Protein AF-0000000084527769 (afdb_homodimer)

pLDDT: mean 96.09, std 7.52, range [27.64, 98.94]

Organism: NCBI:txid1123501

Nearest PDB structures (foldseek):
  8gyg-assembly1_A  TM=8.944E-01  e=3.524E-28  Paraglaciecola sp. T6c
  8gyg-assembly1_B  TM=8.963E-01  e=2.748E-28  Paraglaciecola sp. T6c
  1y44-assembly1_A  TM=8.197E-01  e=8.914E-22  Bacillus subtilis
  2fk6-assembly1_A-2  TM=7.792E-01  e=1.294E-20  Bacillus subtilis
  7t28-assembly1_A-2  TM=7.237E-01  e=1.646E-11  Bacillus phage BSP38

Sequence (574 aa):
MSCVTLLGTKGGPAIRPGTRMPTSSLVRMAGLTVLVDAGLGATRGVCDAGVPLTGLDAIVVTHLHSDHCLELGPLLHTAWTAGLTRPVPIWGPAGLADYWQGFLASMAYDIPLRERDEGRPPFAPMADLRVLGEDGFTLGPLTLRAMRNVHPPVEDSLALRFDGPDGSVVFSGDTAPMAGMEDFARGADLLVHEAMLTAGIDALCARVGNGDDRLKRHLLRSHTPAEEAGRIAAAAGVQALALHHLVPCDDPDFTEADWRREATRHFAGPVHVGTDGMTLDLAEGGSMSCVTLLGTKGGPAIRPGTRMPTSSLVRMAGLTVLVDAGLGATRGVCDAGVPLTGLDAIVVTHLHSDHCLELGPLLHTAWTAGLTRPVPIWGPAGLADYWQGFLASMAYDIPLRERDEGRPPFAPMADLRVLGEDGFTLGPLTLRAMRNVHPPVEDSLALRFDGPDGSVVFSGDTAPMAGMEDFARGADLLVHEAMLTAGIDALCARVGNGDDRLKRHLLRSHTPAEEAGRIAAAAGVQALALHHLVPCDDPDFTEADWRREATRHFAGPVHVGTDGMTLDLAEGGS

Secondary structure (DSSP, 8-state):
--EEEEEE-BSSS---TTPPPBPEEEEEETTEEEEE---TTHHHHHHHTT--GGG--EEE-----HHHHTTHHHHHHHHHHTT--S-EEEEE-TTHHHHHHHHHHHTTTHHHHHHHHH-PPPSGGGEEEEE--TT-EEETTEEEEEEE--BTTBSS-EEEEEEETTEEEEE--S--S-TTHHHHTTT-SEEEEEEE-GGGHHHHHHHH--SSSHHHHHHHHHS-BHHHHHHHHHHHT-SEEEEEEEESSS-TT--HHHHHHHHTTT--S-EEE--TTEEEE------/--EEEEEE-BSSS---TTPPPBPEEEEEETTEEEEE---TTHHHHHHHTT--GGG--EEE-----HHHHTTHHHHHHHHHHTT--S-EEEEE-TTHHHHHHHHHHHTTTHHHHHHHHH-PPPSGGGEEEEE--TT-EEETTEEEEEEE--BTTBSS-EEEEEEETTEEEEE--S--S-TTHHHHTTT-SEEEEEEE-GGGHHHHHHHH--SSSHHHHHHHHHS-BHHHHHHHHHHHT-SEEEEEEEESSS-TT--HHHHHHHHTTT--S-EEE--TTEEEE------

Solvent-accessible surface area (backbone atoms only — not comparable to full-atom values): 27795 Å² total; per-residue (Å²): 135,34,34,38,31,33,38,13,22,18,44,54,52,42,56,45,51,89,46,60,36,17,24,18,31,39,39,32,45,80,91,37,35,34,35,39,30,19,2,52,61,35,57,61,32,44,15,72,73,66,39,47,60,64,60,49,59,30,37,38,31,45,31,71,49,49,24,26,41,56,29,41,60,56,33,52,52,25,20,41,56,45,46,39,86,62,61,33,46,32,34,18,42,75,64,50,61,53,28,50,53,14,39,52,46,26,39,54,72,31,54,60,47,41,30,68,50,34,45,42,69,78,62,76,67,32,61,38,76,40,70,58,47,60,84,39,53,72,58,86,70,32,35,36,39,33,40,78,42,44,25,63,91,47,70,65,21,30,18,40,33,41,41,38,91,54,39,30,41,25,35,45,42,64,22,20,82,57,88,58,54,34,68,73,36,48,61,19,46,30,36,41,30,36,22,25,45,75,88,42,44,65,63,49,39,70,64,40,40,64,88,64,60,38,38,55,54,40,52,67,62,17,39,22,43,27,40,56,43,12,40,38,41,41,74,14,52,32,57,27,39,32,39,27,37,20,34,64,63,72,45,90,90,56,53,70,64,56,52,49,54,36,23,46,72,52,21,89,58,56,74,41,78,54,44,63,63,41,71,46,73,40,65,69,70,80,122,135,33,34,39,31,34,39,13,23,18,43,54,52,43,58,44,52,88,47,59,37,16,25,17,32,40,39,32,47,83,93,38,35,36,36,40,28,17,2,51,62,35,57,60,32,43,14,70,72,66,37,48,61,67,60,50,59,30,37,37,32,44,33,71,50,49,24,25,41,56,28,41,58,55,34,53,54,25,21,41,56,46,47,37,85,61,60,32,44,32,34,19,44,74,65,51,59,52,27,50,53,14,38,51,47,27,39,52,73,31,52,60,45,41,30,68,50,34,46,44,71,80,62,78,65,32,60,38,76,39,71,57,48,60,82,41,52,72,58,87,69,33,36,36,38,33,41,78,39,45,24,63,90,47,70,65,22,30,18,40,32,42,42,37,91,54,40,31,40,25,34,44,41,62,23,21,81,58,88,59,55,33,69,72,35,48,61,19,46,30,36,40,29,35,22,24,46,73,89,40,43,66,62,49,39,70,65,41,39,63,87,64,62,39,38,53,52,39,51,67,61,16,39,21,44,28,41,55,44,12,39,37,40,43,73,14,52,34,56,27,38,32,38,27,37,20,34,64,64,74,46,90,91,58,53,71,65,56,52,50,54,35,22,46,73,52,20,88,58,56,74,42,76,55,42,63,62,42,71,44,74,40,64,68,70,81,120

InterPro domains:
  IPR001279 Metallo-beta-lactamase [PF12706] (34-245)
  IPR001279 Metallo-beta-lactamase [SM00849] (21-223)
  IPR036866 Ribonuclease Z/Hydroxyacylglutathione hydrolase-like [G3DSA:3.60.15.10] (3-286)
  IPR036866 Ribonuclease Z/Hydroxyacylglutathione hydrolase-like [SSF56281] (4-282)
  IPR044094 AtsA-like, MBL-fold [cd07719] (4-193)

Structure (mmCIF, N/CA/C/O backbone):
data_AF-0000000084527769-model_v1
#
loop_
_entity.id
_entity.type
_entity.pdbx_description
1 polymer 'Metal-dependent hydrolase of the beta-lactamase superfamily III'
#
loop_
_atom_site.group_PDB
_atom_site.id
_atom_site.type_symbol
_atom_site.label_atom_id
_atom_site.label_alt_id
_atom_site.label_comp_id
_atom_site.label_asym_id
_atom_site.label_entity_id
_atom_site.label_seq_id
_atom_site.pdbx_PDB_ins_code
_atom_site.Cartn_x
_atom_site.Cartn_y
_atom_site.Cartn_z
_atom_site.occupancy
_atom_site.B_iso_or_equiv
_atom_site.auth_seq_id
_atom_site.auth_comp_id
_atom_site.auth_asym_id
_atom_site.auth_atom_id
_atom_site.pdbx_PDB_model_num
ATOM 1 N N . MET A 1 1 ? 20.344 -19.797 4.383 1 71 1 MET A N 1
ATOM 2 C CA . MET A 1 1 ? 19.078 -20.531 4.414 1 71 1 MET A CA 1
ATOM 3 C C . MET A 1 1 ? 18.109 -20 3.357 1 71 1 MET A C 1
ATOM 5 O O . MET A 1 1 ? 17.969 -18.781 3.197 1 71 1 MET A O 1
ATOM 9 N N . SER A 1 2 ? 17.578 -20.969 2.422 1 93.38 2 SER A N 1
ATOM 10 C CA . SER A 1 2 ? 16.656 -20.656 1.341 1 93.38 2 SER A CA 1
ATOM 11 C C . SER A 1 2 ? 15.203 -20.781 1.798 1 93.38 2 SER A C 1
ATOM 13 O O . SER A 1 2 ? 14.836 -21.766 2.439 1 93.38 2 SER A O 1
ATOM 15 N N . CYS A 1 3 ? 14.398 -19.719 1.636 1 97.5 3 CYS A N 1
ATOM 16 C CA . CYS A 1 3 ? 13.008 -19.75 2.062 1 97.5 3 CYS A CA 1
ATOM 17 C C . CYS A 1 3 ? 12.141 -18.891 1.159 1 97.5 3 CYS A C 1
ATOM 19 O O . CYS A 1 3 ? 12.656 -18.062 0.394 1 97.5 3 CYS A O 1
ATOM 21 N N . VAL A 1 4 ? 10.898 -19.172 1.248 1 98.5 4 VAL A N 1
ATOM 22 C CA . VAL A 1 4 ? 9.875 -18.359 0.602 1 98.5 4 VAL A CA 1
ATOM 23 C C . VAL A 1 4 ? 8.945 -17.766 1.658 1 98.5 4 VAL A C 1
ATOM 25 O O . VAL A 1 4 ? 8.461 -18.484 2.543 1 98.5 4 VAL A O 1
ATOM 28 N N . THR A 1 5 ? 8.75 -16.484 1.613 1 98.88 5 THR A N 1
ATOM 29 C CA . THR A 1 5 ? 7.75 -15.836 2.451 1 98.88 5 THR A CA 1
ATOM 30 C C . THR A 1 5 ? 6.555 -15.391 1.615 1 98.88 5 THR A C 1
ATOM 32 O O . THR A 1 5 ? 6.715 -14.633 0.654 1 98.88 5 THR A O 1
ATOM 35 N N . LEU A 1 6 ? 5.375 -15.922 1.965 1 98.88 6 LEU A N 1
ATOM 36 C CA . LEU A 1 6 ? 4.145 -15.453 1.342 1 98.88 6 LEU A CA 1
ATOM 37 C C . LEU A 1 6 ? 3.684 -14.141 1.966 1 98.88 6 LEU A C 1
ATOM 39 O O . LEU A 1 6 ? 3.096 -14.133 3.051 1 98.88 6 LEU A O 1
ATOM 43 N N . LEU A 1 7 ? 3.904 -13.055 1.266 1 98.88 7 LEU A N 1
ATOM 44 C CA . LEU A 1 7 ? 3.617 -11.742 1.833 1 98.88 7 LEU A CA 1
ATOM 45 C C . LEU A 1 7 ? 2.115 -11.477 1.854 1 98.88 7 LEU A C 1
ATOM 47 O O . LEU A 1 7 ? 1.581 -10.992 2.855 1 98.88 7 LEU A O 1
ATOM 51 N N . GLY A 1 8 ? 1.49 -11.672 0.805 1 98.75 8 GLY A N 1
ATOM 52 C CA . GLY A 1 8 ? 0.047 -11.664 0.623 1 98.75 8 GLY A CA 1
ATOM 53 C C . GLY A 1 8 ? -0.473 -12.906 -0.074 1 98.75 8 GLY A C 1
ATOM 54 O O . GLY A 1 8 ? 0.169 -13.43 -0.99 1 98.75 8 GLY A O 1
ATOM 55 N N . THR A 1 9 ? -1.699 -13.375 0.312 1 98.69 9 THR A N 1
ATOM 56 C CA . THR A 1 9 ? -2.086 -14.711 -0.126 1 98.69 9 THR A CA 1
ATOM 57 C C . THR A 1 9 ? -3.498 -14.703 -0.701 1 98.69 9 THR A C 1
ATOM 59 O O . THR A 1 9 ? -4.047 -15.758 -1.028 1 98.69 9 THR A O 1
ATOM 62 N N . LYS A 1 10 ? -4.066 -13.555 -0.799 1 98.06 10 LYS A N 1
ATOM 63 C CA . LYS A 1 10 ? -5.426 -13.438 -1.32 1 98.06 10 LYS A CA 1
ATOM 64 C C . LYS A 1 10 ? -5.422 -13.328 -2.842 1 98.06 10 LYS A C 1
ATOM 66 O O . LYS A 1 10 ? -4.574 -12.633 -3.416 1 98.06 10 LYS A O 1
ATOM 71 N N . GLY A 1 11 ? -6.367 -14.023 -3.438 1 97.94 11 GLY A N 1
ATOM 72 C CA . GLY A 1 11 ? -6.629 -13.758 -4.844 1 97.94 11 GLY A CA 1
ATOM 73 C C . GLY A 1 11 ? -7.434 -12.492 -5.074 1 97.94 11 GLY A C 1
ATOM 74 O O . GLY A 1 11 ? -8.375 -12.203 -4.332 1 97.94 11 GLY A O 1
ATOM 75 N N . GLY A 1 12 ? -7.016 -11.734 -6.113 1 96.81 12 GLY A N 1
ATOM 76 C CA . GLY A 1 12 ? -7.699 -10.492 -6.449 1 96.81 12 GLY A CA 1
ATOM 77 C C . GLY A 1 12 ? -7.211 -9.305 -5.637 1 96.81 12 GLY A C 1
ATOM 78 O O . GLY A 1 12 ? -6.562 -9.477 -4.602 1 96.81 12 GLY A O 1
ATOM 79 N N . PRO A 1 13 ? -7.598 -8.117 -6.059 1 97.25 13 PRO A N 1
ATOM 80 C CA . PRO A 1 13 ? -7.059 -6.898 -5.453 1 97.25 13 PRO A CA 1
ATOM 81 C C . PRO A 1 13 ? -7.887 -6.41 -4.27 1 97.25 13 PRO A C 1
ATOM 83 O O . PRO A 1 13 ? -7.406 -5.609 -3.463 1 97.25 13 PRO A O 1
ATOM 86 N N . ALA A 1 14 ? -9.109 -6.863 -4.098 1 96.19 14 ALA A N 1
ATOM 87 C CA . ALA A 1 14 ? -10.023 -6.293 -3.115 1 96.19 14 ALA A CA 1
ATOM 88 C C . ALA A 1 14 ? -9.594 -6.648 -1.695 1 96.19 14 ALA A C 1
ATOM 90 O O . ALA A 1 14 ? -9.242 -7.797 -1.415 1 96.19 14 ALA A O 1
ATOM 91 N N . ILE A 1 15 ? -9.602 -5.633 -0.833 1 97.19 15 ILE A N 1
ATOM 92 C CA . ILE A 1 15 ? -9.453 -5.945 0.584 1 97.19 15 ILE A CA 1
ATOM 93 C C . ILE A 1 15 ? -10.562 -5.27 1.383 1 97.19 15 ILE A C 1
ATOM 95 O O . ILE A 1 15 ? -11.172 -4.309 0.915 1 97.19 15 ILE A O 1
ATOM 99 N N . ARG A 1 16 ? -10.891 -5.832 2.49 1 95.81 16 ARG A N 1
ATOM 100 C CA . ARG A 1 16 ? -11.859 -5.387 3.484 1 95.81 16 ARG A CA 1
ATOM 101 C C . ARG A 1 16 ? -11.305 -5.531 4.898 1 95.81 16 ARG A C 1
ATOM 103 O O . ARG A 1 16 ? -10.219 -6.09 5.09 1 95.81 16 ARG A O 1
ATOM 110 N N . PRO A 1 17 ? -12.008 -4.926 5.863 1 97.12 17 PRO A N 1
ATOM 111 C CA . PRO A 1 17 ? -11.547 -5.164 7.234 1 97.12 17 PRO A CA 1
ATOM 112 C C . PRO A 1 17 ? -11.383 -6.648 7.551 1 97.12 17 PRO A C 1
ATOM 114 O O . PRO A 1 17 ? -12.297 -7.441 7.328 1 97.12 17 PRO A O 1
ATOM 117 N N . GLY A 1 18 ? -10.195 -6.969 7.945 1 95 18 GLY A N 1
ATOM 118 C CA . GLY A 1 18 ? -9.961 -8.32 8.438 1 95 18 GLY A CA 1
ATOM 119 C C . GLY A 1 18 ? -9.523 -9.281 7.355 1 95 18 GLY A C 1
ATOM 120 O O . GLY A 1 18 ? -9.258 -10.453 7.633 1 95 18 GLY A O 1
ATOM 121 N N . THR A 1 19 ? -9.375 -8.82 6.152 1 95.81 19 THR A N 1
ATOM 122 C CA . THR A 1 19 ? -9.031 -9.75 5.082 1 95.81 19 THR A CA 1
ATOM 123 C C . THR A 1 19 ? -7.523 -9.805 4.871 1 95.81 19 THR A C 1
ATOM 125 O O . THR A 1 19 ? -6.789 -8.961 5.387 1 95.81 19 THR A O 1
ATOM 128 N N . ARG A 1 20 ? -7.07 -10.766 4.172 1 97.5 20 ARG A N 1
ATOM 129 C CA . ARG A 1 20 ? -5.672 -10.914 3.775 1 97.5 20 ARG A CA 1
ATOM 130 C C . ARG A 1 20 ? -5.332 -9.984 2.617 1 97.5 20 ARG A C 1
ATOM 132 O O . ARG A 1 20 ? -6.207 -9.297 2.086 1 97.5 20 ARG A O 1
ATOM 139 N N . MET A 1 21 ? -4.078 -9.891 2.371 1 98.56 21 MET A N 1
ATOM 140 C CA . MET A 1 21 ? -3.59 -8.945 1.366 1 98.56 21 MET A CA 1
ATOM 141 C C . MET A 1 21 ? -3.422 -9.633 0.014 1 98.56 21 MET A C 1
ATOM 143 O O . MET A 1 21 ? -3.289 -10.852 -0.055 1 98.56 21 MET A O 1
ATOM 147 N N . PRO A 1 22 ? -3.42 -8.852 -1.088 1 98.56 22 PRO A N 1
ATOM 148 C CA . PRO A 1 22 ? -3.201 -9.398 -2.432 1 98.56 22 PRO A CA 1
ATOM 149 C C . PRO A 1 22 ? -1.837 -10.062 -2.584 1 98.56 22 PRO A C 1
ATOM 151 O O . PRO A 1 22 ? -0.917 -9.781 -1.812 1 98.56 22 PRO A O 1
ATOM 154 N N . THR A 1 23 ? -1.703 -10.773 -3.564 1 97.62 23 THR A N 1
ATOM 155 C CA . THR A 1 23 ? -0.643 -11.758 -3.752 1 97.62 23 THR A CA 1
ATOM 156 C C . THR A 1 23 ? 0.702 -11.07 -3.971 1 97.62 23 THR A C 1
ATOM 158 O O . THR A 1 23 ? 0.832 -10.219 -4.852 1 97.62 23 THR A O 1
ATOM 161 N N . SER A 1 24 ? 1.681 -11.43 -3.223 1 98.75 24 SER A N 1
ATOM 162 C CA . SER A 1 24 ? 3.107 -11.172 -3.391 1 98.75 24 SER A CA 1
ATOM 163 C C . SER A 1 24 ? 3.945 -12.133 -2.557 1 98.75 24 SER A C 1
ATOM 165 O O . SER A 1 24 ? 3.475 -12.656 -1.543 1 98.75 24 SER A O 1
ATOM 167 N N . SER A 1 25 ? 5.109 -12.469 -2.975 1 98.94 25 SER A N 1
ATOM 168 C CA . SER A 1 25 ? 5.984 -13.406 -2.275 1 98.94 25 SER A CA 1
ATOM 169 C C . SER A 1 25 ? 7.441 -12.953 -2.344 1 98.94 25 SER A C 1
ATOM 171 O O . SER A 1 25 ? 7.84 -12.266 -3.285 1 98.94 25 SER A O 1
ATOM 173 N N . LEU A 1 26 ? 8.148 -13.305 -1.354 1 98.88 26 LEU A N 1
ATOM 174 C CA . LEU A 1 26 ? 9.578 -13.031 -1.279 1 98.88 26 LEU A CA 1
ATOM 175 C C . LEU A 1 26 ? 10.383 -14.328 -1.313 1 98.88 26 LEU A C 1
ATOM 177 O O . LEU A 1 26 ? 10.172 -15.219 -0.482 1 98.88 26 LEU A O 1
ATOM 181 N N . VAL A 1 27 ? 11.242 -14.438 -2.299 1 98.5 27 VAL A N 1
ATOM 182 C CA . VAL A 1 27 ? 12.125 -15.594 -2.432 1 98.5 27 VAL A CA 1
ATOM 183 C C . VAL A 1 27 ? 13.523 -15.227 -1.961 1 98.5 27 VAL A C 1
ATOM 185 O O . VAL A 1 27 ? 14.148 -14.312 -2.504 1 98.5 27 VAL A O 1
ATOM 188 N N . ARG A 1 28 ? 14.016 -15.828 -0.976 1 97.38 28 ARG A N 1
ATOM 189 C CA . ARG A 1 28 ? 15.391 -15.711 -0.519 1 97.38 28 ARG A CA 1
ATOM 190 C C . ARG A 1 28 ? 16.156 -17.016 -0.731 1 97.38 28 ARG A C 1
ATOM 192 O O . ARG A 1 28 ? 15.93 -17.984 -0.02 1 97.38 28 ARG A O 1
ATOM 199 N N . MET A 1 29 ? 16.938 -16.984 -1.752 1 95.69 29 MET A N 1
ATOM 200 C CA . MET A 1 29 ? 17.703 -18.156 -2.193 1 95.69 29 MET A CA 1
ATOM 201 C C . MET A 1 29 ? 19.078 -17.734 -2.703 1 95.69 29 MET A C 1
ATOM 203 O O . MET A 1 29 ? 19.219 -16.703 -3.357 1 95.69 29 MET A O 1
ATOM 207 N N . ALA A 1 30 ? 20.141 -18.562 -2.359 1 93.88 30 ALA A N 1
ATOM 208 C CA . ALA A 1 30 ? 21.484 -18.391 -2.891 1 93.88 30 ALA A CA 1
ATOM 209 C C . ALA A 1 30 ? 22.016 -16.984 -2.586 1 93.88 30 ALA A C 1
ATOM 211 O O . ALA A 1 30 ? 22.688 -16.375 -3.422 1 93.88 30 ALA A O 1
ATOM 212 N N . GLY A 1 31 ? 21.562 -16.438 -1.487 1 94.38 31 GLY A N 1
ATOM 213 C CA . GLY A 1 31 ? 22.031 -15.125 -1.05 1 94.38 31 GLY A CA 1
ATOM 214 C C . GLY A 1 31 ? 21.312 -13.977 -1.723 1 94.38 31 GLY A C 1
ATOM 215 O O . GLY A 1 31 ? 21.688 -12.812 -1.538 1 94.38 31 GLY A O 1
ATOM 216 N N . LEU A 1 32 ? 20.312 -14.305 -2.533 1 97.06 32 LEU A N 1
ATOM 217 C CA . LEU A 1 32 ? 19.562 -13.281 -3.26 1 97.06 32 LEU A CA 1
ATOM 218 C C . LEU A 1 32 ? 18.141 -13.141 -2.695 1 97.06 32 LEU A C 1
ATOM 220 O O . LEU A 1 32 ? 17.594 -14.094 -2.145 1 97.06 32 LEU A O 1
ATOM 224 N N . THR A 1 33 ? 17.625 -11.969 -2.789 1 98.25 33 THR A N 1
ATOM 225 C CA . THR A 1 33 ? 16.266 -11.656 -2.391 1 98.25 33 THR A CA 1
ATOM 226 C C . THR A 1 33 ? 15.453 -11.172 -3.59 1 98.25 33 THR A C 1
ATOM 228 O O . THR A 1 33 ? 15.711 -10.102 -4.133 1 98.25 33 THR A O 1
ATOM 231 N N . VAL A 1 34 ? 14.469 -11.984 -3.98 1 98.69 34 VAL A N 1
ATOM 232 C CA . VAL A 1 34 ? 13.672 -11.688 -5.168 1 98.69 34 VAL A CA 1
ATOM 233 C C . VAL A 1 34 ? 12.203 -11.547 -4.781 1 98.69 34 VAL A C 1
ATOM 235 O O . VAL A 1 34 ? 11.633 -12.445 -4.152 1 98.69 34 VAL A O 1
ATOM 238 N N . LEU A 1 35 ? 11.641 -10.406 -5.109 1 98.94 35 LEU A N 1
ATOM 239 C CA . LEU A 1 35 ? 10.211 -10.219 -4.926 1 98.94 35 LEU A CA 1
ATOM 240 C C . LEU A 1 35 ? 9.438 -10.734 -6.137 1 98.94 35 LEU A C 1
ATOM 242 O O . LEU A 1 35 ? 9.773 -10.414 -7.277 1 98.94 35 LEU A O 1
ATOM 246 N N . VAL A 1 36 ? 8.453 -11.617 -5.91 1 98.94 36 VAL A N 1
ATOM 247 C CA . VAL A 1 36 ? 7.539 -12.086 -6.949 1 98.94 36 VAL A CA 1
ATOM 248 C C . VAL A 1 36 ? 6.188 -11.391 -6.801 1 98.94 36 VAL A C 1
ATOM 250 O O . VAL A 1 36 ? 5.477 -11.609 -5.816 1 98.94 36 VAL A O 1
ATOM 253 N N . ASP A 1 37 ? 5.809 -10.578 -7.82 1 98.88 37 ASP A N 1
ATOM 254 C CA . ASP A 1 37 ? 4.598 -9.766 -7.871 1 98.88 37 ASP A CA 1
ATOM 255 C C . ASP A 1 37 ? 4.605 -8.703 -6.773 1 98.88 37 ASP A C 1
ATOM 257 O O . ASP A 1 37 ? 5.355 -8.805 -5.805 1 98.88 37 ASP A O 1
ATOM 261 N N . ALA A 1 38 ? 3.824 -7.703 -7.004 1 98.75 38 ALA A N 1
ATOM 262 C CA . ALA A 1 38 ? 3.77 -6.539 -6.121 1 98.75 38 ALA A CA 1
ATOM 263 C C . ALA A 1 38 ? 2.352 -5.984 -6.031 1 98.75 38 ALA A C 1
ATOM 265 O O . ALA A 1 38 ? 2.111 -4.824 -6.379 1 98.75 38 ALA A O 1
ATOM 266 N N . GLY A 1 39 ? 1.438 -6.809 -5.539 1 98.38 39 GLY A N 1
ATOM 267 C CA . GLY A 1 39 ? 0.112 -6.301 -5.223 1 98.38 39 GLY A CA 1
ATOM 268 C C . GLY A 1 39 ? 0.108 -5.328 -4.059 1 98.38 39 GLY A C 1
ATOM 269 O O . GLY A 1 39 ? 1.145 -5.098 -3.432 1 98.38 39 GLY A O 1
ATOM 270 N N . LEU A 1 40 ? -1.034 -4.773 -3.795 1 98.69 40 LEU A N 1
ATOM 271 C CA . LEU A 1 40 ? -1.156 -3.844 -2.676 1 98.69 40 LEU A CA 1
ATOM 272 C C . LEU A 1 40 ? -0.645 -4.477 -1.386 1 98.69 40 LEU A C 1
ATOM 274 O O . LEU A 1 40 ? -0.997 -5.613 -1.065 1 98.69 40 LEU A O 1
ATOM 278 N N . GLY A 1 41 ? 0.233 -3.775 -0.644 1 98.5 41 GLY A N 1
ATOM 279 C CA . GLY A 1 41 ? 0.765 -4.266 0.618 1 98.5 41 GLY A CA 1
ATOM 280 C C . GLY A 1 41 ? 2.139 -4.895 0.482 1 98.5 41 GLY A C 1
ATOM 281 O O . GLY A 1 41 ? 2.764 -5.254 1.482 1 98.5 41 GLY A O 1
ATOM 282 N N . ALA A 1 42 ? 2.682 -5.016 -0.735 1 98.88 42 ALA A N 1
ATOM 283 C CA . ALA A 1 42 ? 3.957 -5.68 -0.983 1 98.88 42 ALA A CA 1
ATOM 284 C C . ALA A 1 42 ? 5.094 -4.98 -0.241 1 98.88 42 ALA A C 1
ATOM 286 O O . ALA A 1 42 ? 5.965 -5.637 0.336 1 98.88 42 ALA A O 1
ATOM 287 N N . THR A 1 43 ? 5.121 -3.633 -0.251 1 98.88 43 THR A N 1
ATOM 288 C CA . THR A 1 43 ? 6.195 -2.869 0.373 1 98.88 43 THR A CA 1
ATOM 289 C C . THR A 1 43 ? 6.289 -3.184 1.863 1 98.88 43 THR A C 1
ATOM 291 O O . THR A 1 43 ? 7.355 -3.543 2.361 1 98.88 43 THR A O 1
ATOM 294 N N . ARG A 1 44 ? 5.145 -3.061 2.555 1 98.75 44 ARG A N 1
ATOM 295 C CA . ARG A 1 44 ? 5.129 -3.367 3.98 1 98.75 44 ARG A CA 1
ATOM 296 C C . ARG A 1 44 ? 5.438 -4.84 4.227 1 98.75 44 ARG A C 1
ATOM 298 O O . ARG A 1 44 ? 6.121 -5.184 5.195 1 98.75 44 ARG A O 1
ATOM 305 N N . GLY A 1 45 ? 4.902 -5.723 3.336 1 98.75 45 GLY A N 1
ATOM 306 C CA . GLY A 1 45 ? 5.199 -7.145 3.451 1 98.75 45 GLY A CA 1
ATOM 307 C C . GLY A 1 45 ? 6.688 -7.445 3.432 1 98.75 45 GLY A C 1
ATOM 308 O O . GLY A 1 45 ? 7.176 -8.234 4.242 1 98.75 45 GLY A O 1
ATOM 309 N N . VAL A 1 46 ? 7.422 -6.832 2.506 1 98.88 46 VAL A N 1
ATOM 310 C CA . VAL A 1 46 ? 8.867 -7.012 2.406 1 98.88 46 VAL A CA 1
ATOM 311 C C . VAL A 1 46 ? 9.531 -6.582 3.711 1 98.88 46 VAL A C 1
ATOM 313 O O . VAL A 1 46 ? 10.359 -7.309 4.266 1 98.88 46 VAL A O 1
ATOM 316 N N . CYS A 1 47 ? 9.156 -5.406 4.234 1 98.75 47 CYS A N 1
ATOM 317 C CA . CYS A 1 47 ? 9.734 -4.887 5.465 1 98.75 47 CYS A CA 1
ATOM 318 C C . CYS A 1 47 ? 9.391 -5.781 6.652 1 98.75 47 CYS A C 1
ATOM 320 O O . CYS A 1 47 ? 10.242 -6.043 7.504 1 98.75 47 CYS A O 1
ATOM 322 N N . ASP A 1 48 ? 8.148 -6.281 6.691 1 98.5 48 ASP A N 1
ATOM 323 C CA . ASP A 1 48 ? 7.723 -7.133 7.797 1 98.5 48 ASP A CA 1
ATOM 324 C C . ASP A 1 48 ? 8.477 -8.461 7.785 1 98.5 48 ASP A C 1
ATOM 326 O O . ASP A 1 48 ? 8.594 -9.125 8.82 1 98.5 48 ASP A O 1
ATOM 330 N N . ALA A 1 49 ? 8.945 -8.852 6.645 1 98.38 49 ALA A N 1
ATOM 331 C CA . ALA A 1 49 ? 9.758 -10.062 6.527 1 98.38 49 ALA A CA 1
ATOM 332 C C . ALA A 1 49 ? 11.195 -9.797 6.957 1 98.38 49 ALA A C 1
ATOM 334 O O . ALA A 1 49 ? 12.055 -10.672 6.855 1 98.38 49 ALA A O 1
ATOM 335 N N . GLY A 1 50 ? 11.453 -8.539 7.355 1 98.06 50 GLY A N 1
ATOM 336 C CA . GLY A 1 50 ? 12.766 -8.188 7.875 1 98.06 50 GLY A CA 1
ATOM 337 C C . GLY A 1 50 ? 13.742 -7.746 6.797 1 98.06 50 GLY A C 1
ATOM 338 O O . GLY A 1 50 ? 14.945 -7.68 7.031 1 98.06 50 GLY A O 1
ATOM 339 N N . VAL A 1 51 ? 13.281 -7.496 5.602 1 98.5 51 VAL A N 1
ATOM 340 C CA . VAL A 1 51 ? 14.133 -7.129 4.477 1 98.5 51 VAL A CA 1
ATOM 341 C C . VAL A 1 51 ? 14 -5.633 4.188 1 98.5 51 VAL A C 1
ATOM 343 O O . VAL A 1 51 ? 12.891 -5.129 3.996 1 98.5 51 VAL A O 1
ATOM 346 N N . PRO A 1 52 ? 15.125 -4.871 4.285 1 98.19 52 PRO A N 1
ATOM 347 C CA . PRO A 1 52 ? 15.047 -3.496 3.785 1 98.19 52 PRO A CA 1
ATOM 348 C C . PRO A 1 52 ? 14.766 -3.428 2.287 1 98.19 52 PRO A C 1
ATOM 350 O O . PRO A 1 52 ? 15.242 -4.273 1.525 1 98.19 52 PRO A O 1
ATOM 353 N N . LEU A 1 53 ? 14.062 -2.453 1.883 1 98.62 53 LEU A N 1
ATOM 354 C CA . LEU A 1 53 ? 13.664 -2.34 0.484 1 98.62 53 LEU A CA 1
ATOM 355 C C . LEU A 1 53 ? 14.883 -2.217 -0.421 1 98.62 53 LEU A C 1
ATOM 357 O O . LEU A 1 53 ? 14.867 -2.686 -1.562 1 98.62 53 LEU A O 1
ATOM 361 N N . THR A 1 54 ? 15.938 -1.576 0.076 1 97.94 54 THR A N 1
ATOM 362 C CA . THR A 1 54 ? 17.172 -1.397 -0.679 1 97.94 54 THR A CA 1
ATOM 363 C C . THR A 1 54 ? 17.891 -2.734 -0.881 1 97.94 54 THR A C 1
ATOM 365 O O . THR A 1 54 ? 18.812 -2.834 -1.683 1 97.94 54 THR A O 1
ATOM 368 N N . GLY A 1 55 ? 17.406 -3.746 -0.185 1 98.12 55 GLY A N 1
ATOM 369 C CA . GLY A 1 55 ? 18.047 -5.051 -0.237 1 98.12 55 GLY A CA 1
ATOM 370 C C . GLY A 1 55 ? 17.453 -5.961 -1.297 1 98.12 55 GLY A C 1
ATOM 371 O O . GLY A 1 55 ? 17.938 -7.082 -1.495 1 98.12 55 GLY A O 1
ATOM 372 N N . LEU A 1 56 ? 16.453 -5.52 -2.027 1 98.69 56 LEU A N 1
ATOM 373 C CA . LEU A 1 56 ? 15.883 -6.316 -3.109 1 98.69 56 LEU A CA 1
ATOM 374 C C . LEU A 1 56 ? 16.859 -6.414 -4.277 1 98.69 56 LEU A C 1
ATOM 376 O O . LEU A 1 56 ? 17.328 -5.398 -4.789 1 98.69 56 LEU A O 1
ATOM 380 N N . ASP A 1 57 ? 17.141 -7.652 -4.672 1 98.44 57 ASP A N 1
ATOM 381 C CA . ASP A 1 57 ? 18.062 -7.871 -5.781 1 98.44 57 ASP A CA 1
ATOM 382 C C . ASP A 1 57 ? 17.328 -7.836 -7.121 1 98.44 57 ASP A C 1
ATOM 384 O O . ASP A 1 57 ? 17.922 -7.496 -8.148 1 98.44 57 ASP A O 1
ATOM 388 N N . ALA A 1 58 ? 16.078 -8.258 -7.094 1 98.69 58 ALA A N 1
ATOM 389 C CA . ALA A 1 58 ? 15.258 -8.258 -8.305 1 98.69 58 ALA A CA 1
ATOM 390 C C . ALA A 1 58 ? 13.773 -8.336 -7.953 1 98.69 58 ALA A C 1
ATOM 392 O O . ALA A 1 58 ? 13.406 -8.711 -6.836 1 98.69 58 ALA A O 1
ATOM 393 N N . ILE A 1 59 ? 12.969 -7.945 -8.906 1 98.88 59 ILE A N 1
ATOM 394 C CA . ILE A 1 59 ? 11.516 -8.102 -8.852 1 98.88 59 ILE A CA 1
ATOM 395 C C . ILE A 1 59 ? 11.031 -8.812 -10.109 1 98.88 59 ILE A C 1
ATOM 397 O O . ILE A 1 59 ? 11.5 -8.523 -11.211 1 98.88 59 ILE A O 1
ATOM 401 N N . VAL A 1 60 ? 10.164 -9.781 -9.938 1 98.81 60 VAL A N 1
ATOM 402 C CA . VAL A 1 60 ? 9.531 -10.461 -11.062 1 98.81 60 VAL A CA 1
ATOM 403 C C . VAL A 1 60 ? 8.023 -10.266 -11.008 1 98.81 60 VAL A C 1
ATOM 405 O O . VAL A 1 60 ? 7.395 -10.531 -9.977 1 98.81 60 VAL A O 1
ATOM 408 N N . VAL A 1 61 ? 7.426 -9.766 -12.078 1 98.69 61 VAL A N 1
ATOM 409 C CA . VAL A 1 61 ? 5.98 -9.602 -12.195 1 98.69 61 VAL A CA 1
ATOM 410 C C . VAL A 1 61 ? 5.414 -10.648 -13.148 1 98.69 61 VAL A C 1
ATOM 412 O O . VAL A 1 61 ? 5.781 -10.688 -14.328 1 98.69 61 VAL A O 1
ATOM 415 N N . THR A 1 62 ? 4.52 -11.461 -12.648 1 98.31 62 THR A N 1
ATOM 416 C CA . THR A 1 62 ? 4.027 -12.586 -13.43 1 98.31 62 THR A CA 1
ATOM 417 C C . THR A 1 62 ? 3.104 -12.109 -14.547 1 98.31 62 THR A C 1
ATOM 419 O O . THR A 1 62 ? 3.127 -12.656 -15.656 1 98.31 62 THR A O 1
ATOM 422 N N . HIS A 1 63 ? 2.232 -11.164 -14.25 1 98.19 63 HIS A N 1
ATOM 423 C CA . HIS A 1 63 ? 1.326 -10.602 -15.242 1 98.19 63 HIS A CA 1
ATOM 424 C C . HIS A 1 63 ? 0.747 -9.273 -14.758 1 98.19 63 HIS A C 1
ATOM 426 O O . HIS A 1 63 ? 1.034 -8.836 -13.641 1 98.19 63 HIS A O 1
ATOM 432 N N . LEU A 1 64 ? -0.065 -8.609 -15.555 1 98.06 64 LEU A N 1
ATOM 433 C CA . LEU A 1 64 ? -0.348 -7.195 -15.328 1 98.06 64 LEU A CA 1
ATOM 434 C C . LEU A 1 64 ? -1.744 -7.008 -14.75 1 98.06 64 LEU A C 1
ATOM 436 O O . LEU A 1 64 ? -2.311 -5.914 -14.82 1 98.06 64 LEU A O 1
ATOM 440 N N . HIS A 1 65 ? -2.367 -8.078 -14.141 1 98.5 65 HIS A N 1
ATOM 441 C CA . HIS A 1 65 ? -3.492 -7.785 -13.258 1 98.5 65 HIS A CA 1
ATOM 442 C C . HIS A 1 65 ? -3.055 -6.945 -12.062 1 98.5 65 HIS A C 1
ATOM 444 O O . HIS A 1 65 ? -1.943 -7.113 -11.555 1 98.5 65 HIS A O 1
ATOM 450 N N . SER A 1 66 ? -3.928 -6.141 -11.594 1 98.5 66 SER A N 1
ATOM 451 C CA . SER A 1 66 ? -3.617 -5.168 -10.555 1 98.5 66 SER A CA 1
ATOM 452 C C . SER A 1 66 ? -3.16 -5.859 -9.273 1 98.5 66 SER A C 1
ATOM 454 O O . SER A 1 66 ? -2.281 -5.355 -8.57 1 98.5 66 SER A O 1
ATOM 456 N N . ASP A 1 67 ? -3.789 -6.949 -8.93 1 98.38 67 ASP A N 1
ATOM 457 C CA . ASP A 1 67 ? -3.438 -7.598 -7.668 1 98.38 67 ASP A CA 1
ATOM 458 C C . ASP A 1 67 ? -2.033 -8.188 -7.73 1 98.38 67 ASP A C 1
ATOM 460 O O . ASP A 1 67 ? -1.537 -8.727 -6.738 1 98.38 67 ASP A O 1
ATOM 464 N N . HIS A 1 68 ? -1.264 -8.031 -8.836 1 98.75 68 HIS A N 1
ATOM 465 C CA . HIS A 1 68 ? 0.107 -8.516 -8.953 1 98.75 68 HIS A CA 1
ATOM 466 C C . HIS A 1 68 ? 1.075 -7.367 -9.219 1 98.75 68 HIS A C 1
ATOM 468 O O . HIS A 1 68 ? 2.293 -7.551 -9.18 1 98.75 68 HIS A O 1
ATOM 474 N N . CYS A 1 69 ? 0.581 -6.152 -9.477 1 98.62 69 CYS A N 1
ATOM 475 C CA . CYS A 1 69 ? 1.544 -5.121 -9.852 1 98.62 69 CYS A CA 1
ATOM 476 C C . CYS A 1 69 ? 1.103 -3.754 -9.336 1 98.62 69 CYS A C 1
ATOM 478 O O . CYS A 1 69 ? 1.805 -2.76 -9.531 1 98.62 69 CYS A O 1
ATOM 480 N N . LEU A 1 70 ? -0.016 -3.666 -8.648 1 98.81 70 LEU A N 1
ATOM 481 C CA . LEU A 1 70 ? -0.653 -2.406 -8.273 1 98.81 70 LEU A CA 1
ATOM 482 C C . LEU A 1 70 ? 0.294 -1.538 -7.457 1 98.81 70 LEU A C 1
ATOM 484 O O . LEU A 1 70 ? 0.274 -0.311 -7.57 1 98.81 70 LEU A O 1
ATOM 488 N N . GLU A 1 71 ? 1.169 -2.119 -6.621 1 98.88 71 GLU A N 1
ATOM 489 C CA . GLU A 1 71 ? 2.025 -1.35 -5.727 1 98.88 71 GLU A CA 1
ATOM 490 C C . GLU A 1 71 ? 3.477 -1.365 -6.199 1 98.88 71 GLU A C 1
ATOM 492 O O . GLU A 1 71 ? 4.383 -1.015 -5.441 1 98.88 71 GLU A O 1
ATOM 497 N N . LEU A 1 72 ? 3.752 -1.819 -7.43 1 98.88 72 LEU A N 1
ATOM 498 C CA . LEU A 1 72 ? 5.121 -1.896 -7.93 1 98.88 72 LEU A CA 1
ATOM 499 C C . LEU A 1 72 ? 5.777 -0.519 -7.93 1 98.88 72 LEU A C 1
ATOM 501 O O . LEU A 1 72 ? 6.867 -0.346 -7.379 1 98.88 72 LEU A O 1
ATOM 505 N N . GLY A 1 73 ? 5.133 0.472 -8.562 1 98.88 73 GLY A N 1
ATOM 506 C CA . GLY A 1 73 ? 5.656 1.829 -8.586 1 98.88 73 GLY A CA 1
ATOM 507 C C . GLY A 1 73 ? 5.863 2.414 -7.203 1 98.88 73 GLY A C 1
ATOM 508 O O . GLY A 1 73 ? 6.973 2.822 -6.855 1 98.88 73 GLY A O 1
ATOM 509 N N . PRO A 1 74 ? 4.801 2.424 -6.355 1 98.94 74 PRO A N 1
ATOM 510 C CA . PRO A 1 74 ? 4.934 2.916 -4.98 1 98.94 74 PRO A CA 1
ATOM 511 C C . PRO A 1 74 ? 6.051 2.213 -4.211 1 98.94 74 PRO A C 1
ATOM 513 O O . PRO A 1 74 ? 6.734 2.842 -3.398 1 98.94 74 PRO A O 1
ATOM 516 N N . LEU A 1 75 ? 6.211 0.899 -4.457 1 98.94 75 LEU A N 1
ATOM 517 C CA . LEU A 1 75 ? 7.273 0.153 -3.789 1 98.94 75 LEU A CA 1
ATOM 518 C C . LEU A 1 75 ? 8.641 0.699 -4.176 1 98.94 75 LEU A C 1
ATOM 520 O O . LEU A 1 75 ? 9.469 0.992 -3.303 1 98.94 75 LEU A O 1
ATOM 524 N N . LEU A 1 76 ? 8.898 0.882 -5.449 1 98.88 76 LEU A N 1
ATOM 525 C CA . LEU A 1 76 ? 10.195 1.386 -5.898 1 98.88 76 LEU A CA 1
ATOM 526 C C . LEU A 1 76 ? 10.414 2.822 -5.434 1 98.88 76 LEU A C 1
ATOM 528 O O . LEU A 1 76 ? 11.531 3.201 -5.07 1 98.88 76 LEU A O 1
ATOM 532 N N . HIS A 1 77 ? 9.328 3.611 -5.508 1 98.88 77 HIS A N 1
ATOM 533 C CA . HIS A 1 77 ? 9.406 4.98 -5.008 1 98.88 77 HIS A CA 1
ATOM 534 C C . HIS A 1 77 ? 9.812 5.004 -3.535 1 98.88 77 HIS A C 1
ATOM 536 O O . HIS A 1 77 ? 10.672 5.801 -3.137 1 98.88 77 HIS A O 1
ATOM 542 N N . THR A 1 78 ? 9.18 4.184 -2.74 1 98.75 78 THR A N 1
ATOM 543 C CA . THR A 1 78 ? 9.477 4.121 -1.312 1 98.75 78 THR A CA 1
ATOM 544 C C . THR A 1 78 ? 10.891 3.607 -1.073 1 98.75 78 THR A C 1
ATOM 546 O O . THR A 1 78 ? 11.602 4.109 -0.2 1 98.75 78 THR A O 1
ATOM 549 N N . ALA A 1 79 ? 11.344 2.619 -1.843 1 98.62 79 ALA A N 1
ATOM 550 C CA . ALA A 1 79 ? 12.727 2.164 -1.77 1 98.62 79 ALA A CA 1
ATOM 551 C C . ALA A 1 79 ? 13.695 3.305 -2.07 1 98.62 79 ALA A C 1
ATOM 553 O O . ALA A 1 79 ? 14.711 3.465 -1.385 1 98.62 79 ALA A O 1
ATOM 554 N N . TRP A 1 80 ? 13.352 4.059 -3.08 1 98.31 80 TRP A N 1
ATOM 555 C CA . TRP A 1 80 ? 14.133 5.203 -3.523 1 98.31 80 TRP A CA 1
ATOM 556 C C . TRP A 1 80 ? 14.281 6.227 -2.402 1 98.31 80 TRP A C 1
ATOM 558 O O . TRP A 1 80 ? 15.398 6.633 -2.07 1 98.31 80 TRP A O 1
ATOM 568 N N . THR A 1 81 ? 13.242 6.539 -1.698 1 97.19 81 THR A N 1
ATOM 569 C CA . THR A 1 81 ? 13.281 7.527 -0.627 1 97.19 81 THR A CA 1
ATOM 570 C C . THR A 1 81 ? 13.867 6.926 0.646 1 97.19 81 THR A C 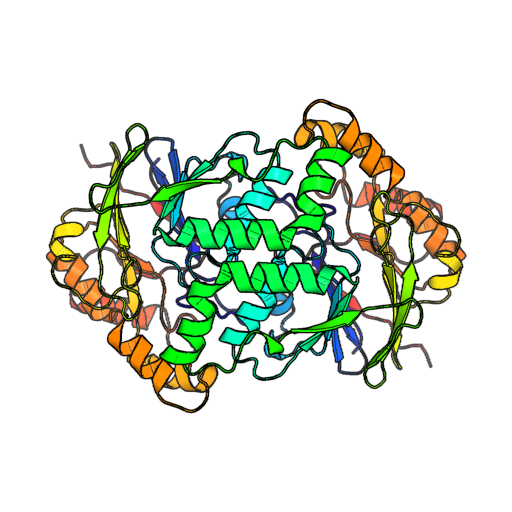1
ATOM 572 O O . THR A 1 81 ? 14.25 7.656 1.563 1 97.19 81 THR A O 1
ATOM 575 N N . ALA A 1 82 ? 13.922 5.625 0.685 1 96.31 82 ALA A N 1
ATOM 576 C CA . ALA A 1 82 ? 14.539 4.941 1.815 1 96.31 82 ALA A CA 1
ATOM 577 C C . ALA A 1 82 ? 16.031 4.746 1.583 1 96.31 82 ALA A C 1
ATOM 579 O O . ALA A 1 82 ? 16.734 4.156 2.418 1 96.31 82 ALA A O 1
ATOM 580 N N . GLY A 1 83 ? 16.531 5.176 0.412 1 95.62 83 GLY A N 1
ATOM 581 C CA . GLY A 1 83 ? 17.969 5.211 0.25 1 95.62 83 GLY A CA 1
ATOM 582 C C . GLY A 1 83 ? 18.469 4.348 -0.897 1 95.62 83 GLY A C 1
ATOM 583 O O . GLY A 1 83 ? 19.672 4.137 -1.051 1 95.62 83 GLY A O 1
ATOM 584 N N . LEU A 1 84 ? 17.562 3.756 -1.718 1 97.06 84 LEU A N 1
ATOM 585 C CA . LEU A 1 84 ? 17.984 3.004 -2.895 1 97.06 84 LEU A CA 1
ATOM 586 C C . LEU A 1 84 ? 18.688 3.914 -3.902 1 97.06 84 LEU A C 1
ATOM 588 O O . LEU A 1 84 ? 18.125 4.93 -4.32 1 97.06 84 LEU A O 1
ATOM 592 N N . THR A 1 85 ? 19.875 3.537 -4.34 1 96.31 85 THR A N 1
ATOM 593 C CA . THR A 1 85 ? 20.641 4.41 -5.219 1 96.31 85 THR A CA 1
ATOM 594 C C . THR A 1 85 ? 21.016 3.676 -6.504 1 96.31 85 THR A C 1
ATOM 596 O O . THR A 1 85 ? 21.719 4.23 -7.359 1 96.31 85 THR A O 1
ATOM 599 N N . ARG A 1 86 ? 20.641 2.434 -6.621 1 97.44 86 ARG A N 1
ATOM 600 C CA . ARG A 1 86 ? 20.953 1.634 -7.801 1 97.44 86 ARG A CA 1
ATOM 601 C C . ARG A 1 86 ? 19.672 1.158 -8.492 1 97.44 86 ARG A C 1
ATOM 603 O O . ARG A 1 86 ? 18.641 0.982 -7.848 1 97.44 86 ARG A O 1
ATOM 610 N N . PRO A 1 87 ? 19.797 0.909 -9.789 1 98.38 87 PRO A N 1
ATOM 611 C CA . PRO A 1 87 ? 18.641 0.297 -10.445 1 98.38 87 PRO A CA 1
ATOM 612 C C . PRO A 1 87 ? 18.328 -1.095 -9.906 1 98.38 87 PRO A C 1
ATOM 614 O O . PRO A 1 87 ? 19.234 -1.816 -9.477 1 98.38 87 PRO A O 1
ATOM 617 N N . VAL A 1 88 ? 17.094 -1.43 -9.844 1 98.62 88 VAL A N 1
ATOM 618 C CA . VAL A 1 88 ? 16.625 -2.775 -9.523 1 98.62 88 VAL A CA 1
ATOM 619 C C . VAL A 1 88 ? 16.125 -3.463 -10.789 1 98.62 88 VAL A C 1
ATOM 621 O O . VAL A 1 88 ? 15.242 -2.945 -11.477 1 98.62 88 VAL A O 1
ATOM 624 N N . PRO A 1 89 ? 16.734 -4.629 -11.188 1 98.44 89 PRO A N 1
ATOM 625 C CA . PRO A 1 89 ? 16.141 -5.375 -12.312 1 98.44 89 PRO A CA 1
ATOM 626 C C . PRO A 1 89 ? 14.711 -5.82 -12.039 1 98.44 89 PRO A C 1
ATOM 628 O O . PRO A 1 89 ? 14.422 -6.371 -10.969 1 98.44 89 PRO A O 1
ATOM 631 N N . ILE A 1 90 ? 13.859 -5.516 -12.953 1 98.69 90 ILE A N 1
ATOM 632 C CA . ILE A 1 90 ? 12.453 -5.918 -12.898 1 98.69 90 ILE A CA 1
ATOM 633 C C . ILE A 1 90 ? 12.086 -6.672 -14.172 1 98.69 90 ILE A C 1
ATOM 635 O O . ILE A 1 90 ? 12.109 -6.105 -15.266 1 98.69 90 ILE A O 1
ATOM 639 N N . TRP A 1 91 ? 11.773 -7.93 -13.992 1 98.25 91 TRP A N 1
ATOM 640 C CA . TRP A 1 91 ? 11.383 -8.781 -15.109 1 98.25 91 TRP A CA 1
ATOM 641 C C . TRP A 1 91 ? 9.875 -8.961 -15.148 1 98.25 91 TRP A C 1
ATOM 643 O O . TRP A 1 91 ? 9.234 -9.141 -14.109 1 98.25 91 TRP A O 1
ATOM 653 N N . GLY A 1 92 ? 9.25 -8.875 -16.234 1 97.44 92 GLY A N 1
ATOM 654 C CA . GLY A 1 92 ? 7.82 -9.102 -16.391 1 97.44 92 GLY A CA 1
ATOM 655 C C . GLY A 1 92 ? 7.344 -8.969 -17.828 1 97.44 92 GLY A C 1
ATOM 656 O O . GLY A 1 92 ? 8.141 -9.047 -18.766 1 97.44 92 GLY A O 1
ATOM 657 N N . PRO A 1 93 ? 6.02 -8.938 -18.062 1 96.25 93 PRO A N 1
ATOM 658 C CA . PRO A 1 93 ? 5.492 -8.789 -19.422 1 96.25 93 PRO A CA 1
ATOM 659 C C . PRO A 1 93 ? 5.879 -7.465 -20.062 1 96.25 93 PRO A C 1
ATOM 661 O O . PRO A 1 93 ? 6.254 -6.52 -19.375 1 96.25 93 PRO A O 1
ATOM 664 N N . ALA A 1 94 ? 5.793 -7.398 -21.359 1 94.31 94 ALA A N 1
ATOM 665 C CA . ALA A 1 94 ? 6.191 -6.219 -22.125 1 94.31 94 ALA A CA 1
ATOM 666 C C . ALA A 1 94 ? 5.414 -4.984 -21.672 1 94.31 94 ALA A C 1
ATOM 668 O O . ALA A 1 94 ? 5.941 -3.871 -21.688 1 94.31 94 ALA A O 1
ATOM 669 N N . GLY A 1 95 ? 4.238 -5.137 -21.203 1 96.25 95 GLY A N 1
ATOM 670 C CA . GLY A 1 95 ? 3.377 -4.039 -20.781 1 96.25 95 GLY A CA 1
ATOM 671 C C . GLY A 1 95 ? 3.871 -3.328 -19.531 1 96.25 95 GLY A C 1
ATOM 672 O O . GLY A 1 95 ? 3.375 -2.254 -19.188 1 96.25 95 GLY A O 1
ATOM 673 N N . LEU A 1 96 ? 4.895 -3.834 -18.859 1 97.12 96 LEU A N 1
ATOM 674 C CA . LEU A 1 96 ? 5.438 -3.217 -17.656 1 97.12 96 LEU A CA 1
ATOM 675 C C . LEU A 1 96 ? 6.012 -1.838 -17.969 1 97.12 96 LEU A C 1
ATOM 677 O O . LEU A 1 96 ? 5.992 -0.948 -17.109 1 97.12 96 LEU A O 1
ATOM 681 N N . ALA A 1 97 ? 6.574 -1.702 -19.141 1 98.12 97 ALA A N 1
ATOM 682 C CA . ALA A 1 97 ? 7.1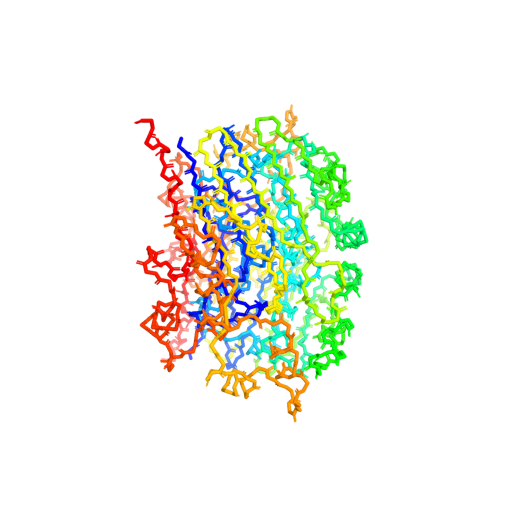25 -0.408 -19.531 1 98.12 97 ALA A CA 1
ATOM 683 C C . ALA A 1 97 ? 6.051 0.673 -19.516 1 98.12 97 ALA A C 1
ATOM 685 O O . ALA A 1 97 ? 6.285 1.787 -19.047 1 98.12 97 ALA A O 1
ATOM 686 N N . ASP A 1 98 ? 4.879 0.336 -20.094 1 98.5 98 ASP A N 1
ATOM 687 C CA . ASP A 1 98 ? 3.76 1.273 -20.078 1 98.5 98 ASP A CA 1
ATOM 688 C C . ASP A 1 98 ? 3.295 1.568 -18.656 1 98.5 98 ASP A C 1
ATOM 690 O O . ASP A 1 98 ? 2.998 2.717 -18.328 1 98.5 98 ASP A O 1
ATOM 694 N N . TYR A 1 99 ? 3.182 0.549 -17.828 1 98.75 99 TYR A N 1
ATOM 695 C CA . TYR A 1 99 ? 2.852 0.735 -16.422 1 98.75 99 TYR A CA 1
ATOM 696 C C . TYR A 1 99 ? 3.795 1.735 -15.766 1 98.75 99 TYR A C 1
ATOM 698 O O . TYR A 1 99 ? 3.352 2.67 -15.094 1 98.75 99 TYR A O 1
ATOM 706 N N . TRP A 1 100 ? 5.094 1.545 -15.969 1 98.81 100 TRP A N 1
ATOM 707 C CA . TRP A 1 100 ? 6.125 2.359 -15.328 1 98.81 100 TRP A CA 1
ATOM 708 C C . TRP A 1 100 ? 6.035 3.809 -15.797 1 98.81 100 TRP A C 1
ATOM 710 O O . TRP A 1 100 ? 6.082 4.734 -14.977 1 98.81 100 TRP A O 1
ATOM 720 N N . GLN A 1 101 ? 5.859 4.012 -17.078 1 98.81 101 GLN A N 1
ATOM 721 C CA . GLN A 1 101 ? 5.73 5.363 -17.609 1 98.81 101 GLN A CA 1
ATOM 722 C C . GLN A 1 101 ? 4.512 6.07 -17.031 1 98.81 101 GLN A C 1
ATOM 724 O O . GLN A 1 101 ? 4.566 7.266 -16.719 1 98.81 101 GLN A O 1
ATOM 729 N N . GLY A 1 102 ? 3.43 5.359 -16.953 1 98.94 102 GLY A N 1
ATOM 730 C CA . GLY A 1 102 ? 2.242 5.914 -16.328 1 98.94 102 GLY A CA 1
ATOM 731 C C . GLY A 1 102 ? 2.461 6.293 -14.867 1 98.94 102 GLY A C 1
ATOM 732 O O . GLY A 1 102 ? 2.01 7.352 -14.422 1 98.94 102 GLY A O 1
ATOM 733 N N . PHE A 1 103 ? 3.186 5.41 -14.141 1 98.94 103 PHE A N 1
ATOM 734 C CA . PHE A 1 103 ? 3.467 5.703 -12.742 1 98.94 103 PHE A CA 1
ATOM 735 C C . PHE A 1 103 ? 4.309 6.965 -12.609 1 98.94 103 PHE A C 1
ATOM 737 O O . PHE A 1 103 ? 4.02 7.828 -11.781 1 98.94 103 PHE A O 1
ATOM 744 N N . LEU A 1 104 ? 5.367 7.043 -13.445 1 98.94 104 LEU A N 1
ATOM 745 C CA . LEU A 1 104 ? 6.203 8.242 -13.453 1 98.94 104 LEU A CA 1
ATOM 746 C C . LEU A 1 104 ? 5.359 9.484 -13.703 1 98.94 104 LEU A C 1
ATOM 748 O O . LEU A 1 104 ? 5.551 10.516 -13.047 1 98.94 104 LEU A O 1
ATOM 752 N N . ALA A 1 105 ? 4.434 9.344 -14.594 1 98.88 105 ALA A N 1
ATOM 753 C CA . ALA A 1 105 ? 3.562 10.477 -14.914 1 98.88 105 ALA A CA 1
ATOM 754 C C . ALA A 1 105 ? 2.695 10.859 -13.719 1 98.88 105 ALA A C 1
ATOM 756 O O . ALA A 1 105 ? 2.465 12.039 -13.461 1 98.88 105 ALA A O 1
ATOM 757 N N . SER A 1 106 ? 2.207 9.906 -13 1 98.81 106 SER A N 1
ATOM 758 C CA . SER A 1 106 ? 1.357 10.172 -11.844 1 98.81 106 SER A CA 1
ATOM 759 C C . SER A 1 106 ? 2.125 10.914 -10.75 1 98.81 106 SER A C 1
ATOM 761 O O . SER A 1 106 ? 1.544 11.711 -10.008 1 98.81 106 SER A O 1
ATOM 763 N N . MET A 1 107 ? 3.436 10.664 -10.68 1 98.62 107 MET A N 1
ATOM 764 C CA . MET A 1 107 ? 4.254 11.234 -9.617 1 98.62 107 MET A CA 1
ATOM 765 C C . MET A 1 107 ? 5.125 12.367 -10.148 1 98.62 107 MET A C 1
ATOM 767 O O . MET A 1 107 ? 6.125 12.742 -9.531 1 98.62 107 MET A O 1
ATOM 771 N N . ALA A 1 108 ? 4.734 12.953 -11.266 1 98.44 108 ALA A N 1
ATOM 772 C CA . ALA A 1 108 ? 5.551 13.938 -11.977 1 98.44 108 ALA A CA 1
ATOM 773 C C . ALA A 1 108 ? 5.777 15.188 -11.133 1 98.44 108 ALA A C 1
ATOM 775 O O . ALA A 1 108 ? 6.762 15.898 -11.328 1 98.44 108 ALA A O 1
ATOM 776 N N . TYR A 1 109 ? 4.895 15.516 -10.242 1 98.19 109 TYR A N 1
ATOM 777 C CA . TYR A 1 109 ? 5.094 16.656 -9.352 1 98.19 109 TYR A CA 1
ATOM 778 C C . TYR A 1 109 ? 6.156 16.344 -8.305 1 98.19 109 TYR A C 1
ATOM 780 O O . TYR A 1 109 ? 7.07 17.141 -8.086 1 98.19 109 TYR A O 1
ATOM 788 N N . ASP A 1 110 ? 6.137 15.219 -7.75 1 98.25 110 ASP A N 1
ATOM 789 C CA . ASP A 1 110 ? 6.918 14.836 -6.578 1 98.25 110 ASP A CA 1
ATOM 790 C C . ASP A 1 110 ? 8.352 14.477 -6.965 1 98.25 110 ASP A C 1
ATOM 792 O O . ASP A 1 110 ? 9.305 14.914 -6.316 1 98.25 110 ASP A O 1
ATOM 796 N N . ILE A 1 111 ? 8.531 13.664 -8.023 1 98.56 111 ILE A N 1
ATOM 797 C CA . ILE A 1 111 ? 9.805 13.031 -8.352 1 98.56 111 ILE A CA 1
ATOM 798 C C . ILE A 1 111 ? 10.859 14.102 -8.625 1 98.56 111 ILE A C 1
ATOM 800 O O . ILE A 1 111 ? 11.883 14.156 -7.938 1 98.56 111 ILE A O 1
ATOM 804 N N . PRO A 1 112 ? 10.633 15.062 -9.547 1 98.12 112 PRO A N 1
ATOM 805 C CA . PRO A 1 112 ? 11.672 16.078 -9.766 1 98.12 112 PRO A CA 1
ATOM 806 C C . PRO A 1 112 ? 11.898 16.953 -8.539 1 98.12 112 PRO A C 1
ATOM 808 O O . PRO A 1 112 ? 13.023 17.422 -8.312 1 98.12 112 PRO A O 1
ATOM 811 N N . LEU A 1 113 ? 10.859 17.203 -7.805 1 97.25 113 LEU A N 1
ATOM 812 C CA . LEU A 1 113 ? 10.977 18 -6.59 1 97.25 113 LEU A CA 1
ATOM 813 C C . LEU A 1 113 ? 11.922 17.344 -5.594 1 97.25 113 LEU A C 1
ATOM 815 O O . LEU A 1 113 ? 12.797 18.016 -5.027 1 97.25 113 LEU A O 1
ATOM 819 N N . ARG A 1 114 ? 11.781 16.047 -5.363 1 96.31 114 ARG A N 1
ATOM 820 C CA . ARG A 1 114 ? 12.641 15.328 -4.418 1 96.31 114 ARG A CA 1
ATOM 821 C C . ARG A 1 114 ? 14.07 15.234 -4.941 1 96.31 114 ARG A C 1
ATOM 823 O O . ARG A 1 114 ? 15.023 15.305 -4.164 1 96.31 114 ARG A O 1
ATOM 830 N N . GLU A 1 115 ? 14.234 15.023 -6.246 1 96.94 115 GLU A N 1
ATOM 831 C CA . GLU A 1 115 ? 15.57 15.023 -6.836 1 96.94 115 GLU A CA 1
ATOM 832 C C . GLU A 1 115 ? 16.281 16.344 -6.574 1 96.94 115 GLU A C 1
ATOM 834 O O . GLU A 1 115 ? 17.438 16.359 -6.156 1 96.94 115 GLU A O 1
ATOM 839 N N . ARG A 1 116 ? 15.57 17.453 -6.73 1 96.12 116 ARG A N 1
ATOM 840 C CA . ARG A 1 116 ? 16.156 18.781 -6.59 1 96.12 116 ARG A CA 1
ATOM 841 C C . ARG A 1 116 ? 16.266 19.188 -5.121 1 96.12 116 ARG A C 1
ATOM 843 O O . ARG A 1 116 ? 17.328 19.594 -4.66 1 96.12 116 ARG A O 1
ATOM 850 N N . ASP A 1 117 ? 15.18 19.016 -4.355 1 95.44 117 ASP A N 1
ATOM 851 C CA . ASP A 1 117 ? 15.055 19.578 -3.018 1 95.44 117 ASP A CA 1
ATOM 852 C C . ASP A 1 117 ? 15.719 18.672 -1.978 1 95.44 117 ASP A C 1
ATOM 854 O O . ASP A 1 117 ? 16.219 19.172 -0.957 1 95.44 117 ASP A O 1
ATOM 858 N N . GLU A 1 118 ? 15.781 17.359 -2.246 1 94 118 GLU A N 1
ATOM 859 C CA . GLU A 1 118 ? 16.328 16.422 -1.278 1 94 118 GLU A CA 1
ATOM 860 C C . GLU A 1 118 ? 17.641 15.812 -1.783 1 94 118 GLU A C 1
ATOM 862 O O . GLU A 1 118 ? 18.344 15.117 -1.041 1 94 118 GLU A O 1
ATOM 867 N N . GLY A 1 119 ? 18.016 16.078 -3.043 1 94.56 119 GLY A N 1
ATOM 868 C CA . GLY A 1 119 ? 19.266 15.578 -3.609 1 94.56 119 GLY A CA 1
ATOM 869 C C . GLY A 1 119 ? 19.203 14.102 -3.969 1 94.56 119 GLY A C 1
ATOM 870 O O . GLY A 1 119 ? 20.234 13.43 -4.012 1 94.56 119 GLY A O 1
ATOM 871 N N . ARG A 1 120 ? 18.047 13.602 -4.188 1 96.06 120 ARG A N 1
ATOM 872 C CA . ARG A 1 120 ? 17.906 12.195 -4.523 1 96.06 120 ARG A CA 1
ATOM 873 C C . ARG A 1 120 ? 18.391 11.914 -5.941 1 96.06 120 ARG A C 1
ATOM 875 O O . ARG A 1 120 ? 18.297 12.773 -6.816 1 96.06 120 ARG A O 1
ATOM 882 N N . PRO A 1 121 ? 18.938 10.75 -6.129 1 96.88 121 PRO A N 1
ATOM 883 C CA . PRO A 1 121 ? 19.297 10.406 -7.508 1 96.88 121 PRO A CA 1
ATOM 884 C C . PRO A 1 121 ? 18.094 10.312 -8.43 1 96.88 121 PRO A C 1
ATOM 886 O O . PRO A 1 121 ? 16.953 10.242 -7.961 1 96.88 121 PRO A O 1
ATOM 889 N N . PRO A 1 122 ? 18.359 10.344 -9.734 1 98.06 122 PRO A N 1
ATOM 890 C CA . PRO A 1 122 ? 17.234 10.211 -10.656 1 98.06 122 PRO A CA 1
ATOM 891 C C . PRO A 1 122 ? 16.406 8.953 -10.391 1 98.06 122 PRO A C 1
ATOM 893 O O . PRO A 1 122 ? 16.953 7.867 -10.234 1 98.06 122 PRO A O 1
ATOM 896 N N . PHE A 1 123 ? 15.117 9.086 -10.398 1 98.62 123 PHE A N 1
ATOM 897 C CA . PHE A 1 123 ? 14.242 7.992 -10.008 1 98.62 123 PHE A CA 1
ATOM 898 C C . PHE A 1 123 ? 13.93 7.098 -11.203 1 98.62 123 PHE A C 1
ATOM 900 O O . PHE A 1 123 ? 13.891 5.875 -11.078 1 98.62 123 PHE A O 1
ATOM 907 N N . ALA A 1 124 ? 13.664 7.621 -12.375 1 98.38 124 ALA A N 1
ATOM 908 C CA . ALA A 1 124 ? 13.156 6.898 -13.539 1 98.38 124 ALA A CA 1
ATOM 909 C C . ALA A 1 124 ? 14.031 5.688 -13.859 1 98.38 124 ALA A C 1
ATOM 911 O O . ALA A 1 124 ? 13.516 4.582 -14.062 1 98.38 124 ALA A O 1
ATOM 912 N N . PRO A 1 125 ? 15.383 5.82 -13.781 1 98.06 125 PRO A N 1
ATOM 913 C CA . PRO A 1 125 ? 16.219 4.672 -14.148 1 98.06 125 PRO A CA 1
ATOM 914 C C . PRO A 1 125 ? 16.312 3.627 -13.039 1 98.06 125 PRO A C 1
ATOM 916 O O . PRO A 1 125 ? 16.969 2.6 -13.211 1 98.06 125 PRO A O 1
ATOM 919 N N . MET A 1 126 ? 15.648 3.885 -11.883 1 97.88 126 MET A N 1
ATOM 920 C CA . MET A 1 126 ? 15.695 2.922 -10.789 1 97.88 126 MET A CA 1
ATOM 921 C C . MET A 1 126 ? 15.016 1.612 -11.188 1 97.88 126 MET A C 1
ATOM 923 O O . MET A 1 126 ? 15.32 0.557 -10.633 1 97.88 126 MET A O 1
ATOM 927 N N . ALA A 1 127 ? 14.047 1.705 -12.078 1 98.62 127 ALA A N 1
ATOM 928 C CA . ALA A 1 127 ? 13.445 0.5 -12.641 1 98.62 127 ALA A CA 1
ATOM 929 C C . ALA A 1 127 ? 14.195 0.03 -13.875 1 98.62 127 ALA A C 1
ATOM 931 O O . ALA A 1 127 ? 14.109 0.654 -14.938 1 98.62 127 ALA A O 1
ATOM 932 N N . ASP A 1 128 ? 15 -0.963 -13.727 1 98.62 128 ASP A N 1
ATOM 933 C CA . ASP A 1 128 ? 15.633 -1.602 -14.875 1 98.62 128 ASP A CA 1
ATOM 934 C C . ASP A 1 128 ? 14.727 -2.68 -15.469 1 98.62 128 ASP A C 1
ATOM 936 O O . ASP A 1 128 ? 14.875 -3.863 -15.156 1 98.62 128 ASP A O 1
ATOM 940 N N . LEU A 1 129 ? 13.836 -2.279 -16.375 1 98.38 129 LEU A N 1
ATOM 941 C CA . LEU A 1 129 ? 12.766 -3.123 -16.891 1 98.38 129 LEU A CA 1
ATOM 942 C C . LEU A 1 129 ? 13.289 -4.078 -17.953 1 98.38 129 LEU A C 1
ATOM 944 O O . LEU A 1 129 ? 14.008 -3.668 -18.859 1 98.38 129 LEU A O 1
ATOM 948 N N . ARG A 1 130 ? 12.891 -5.305 -17.734 1 97.06 130 ARG A N 1
ATOM 949 C CA . ARG A 1 130 ? 13.266 -6.375 -18.656 1 97.06 130 ARG A CA 1
ATOM 950 C C . ARG A 1 130 ? 12.07 -7.266 -18.984 1 97.06 130 ARG A C 1
ATOM 952 O O . ARG A 1 130 ? 11.273 -7.582 -18.094 1 97.06 130 ARG A O 1
ATOM 959 N N . VAL A 1 131 ? 11.961 -7.617 -20.266 1 96.75 131 VAL A N 1
ATOM 960 C CA . VAL A 1 131 ? 10.875 -8.523 -20.641 1 96.75 131 VAL A CA 1
ATOM 961 C C . VAL A 1 131 ? 11.258 -9.961 -20.297 1 96.75 131 VAL A C 1
ATOM 963 O O . VAL A 1 131 ? 12.359 -10.406 -20.625 1 96.75 131 VAL A O 1
ATOM 966 N N . LEU A 1 132 ? 10.367 -10.578 -19.609 1 95.19 132 LEU A N 1
ATOM 967 C CA . LEU A 1 132 ? 10.594 -11.969 -19.219 1 95.19 132 LEU A CA 1
ATOM 968 C C . LEU A 1 132 ? 10 -12.914 -20.266 1 95.19 132 LEU A C 1
ATOM 970 O O . LEU A 1 132 ? 8.789 -12.938 -20.453 1 95.19 132 LEU A O 1
ATOM 974 N N . GLY A 1 133 ? 10.844 -13.625 -20.984 1 89.12 133 GLY A N 1
ATOM 975 C CA . GLY A 1 133 ? 10.422 -14.695 -21.859 1 89.12 133 GLY A CA 1
ATOM 976 C C . GLY A 1 133 ? 10.578 -16.078 -21.234 1 89.12 133 GLY A C 1
ATOM 977 O O . GLY A 1 133 ? 11.047 -16.203 -20.109 1 89.12 133 GLY A O 1
ATOM 978 N N . GLU A 1 134 ? 10.094 -17.062 -21.938 1 86.38 134 GLU A N 1
ATOM 979 C CA . GLU A 1 134 ? 10.141 -18.422 -21.422 1 86.38 134 GLU A CA 1
ATOM 980 C C . GLU A 1 134 ? 11.578 -18.906 -21.281 1 86.38 134 GLU A C 1
ATOM 982 O O . GLU A 1 134 ? 11.836 -19.891 -20.562 1 86.38 134 GLU A O 1
ATOM 987 N N . ASP A 1 135 ? 12.547 -18.203 -21.922 1 85.62 135 ASP A N 1
ATOM 988 C CA . ASP A 1 135 ? 13.961 -18.562 -21.781 1 85.62 135 ASP A CA 1
ATOM 989 C C . ASP A 1 135 ? 14.461 -18.25 -20.375 1 85.62 135 ASP A C 1
ATOM 991 O O . ASP A 1 135 ? 15.484 -18.797 -19.938 1 85.62 135 ASP A O 1
ATOM 995 N N . GLY A 1 136 ? 13.734 -17.406 -19.719 1 93.12 136 GLY A N 1
ATOM 996 C CA . GLY A 1 136 ? 14.109 -17.062 -18.359 1 93.12 136 GLY A CA 1
ATOM 997 C C . GLY A 1 136 ? 15.367 -16.219 -18.266 1 93.12 136 GLY A C 1
ATOM 998 O O . GLY A 1 136 ? 15.641 -15.414 -19.156 1 93.12 136 GLY A O 1
ATOM 999 N N . PHE A 1 137 ? 15.984 -16.188 -17.078 1 92.81 137 PHE A N 1
ATOM 1000 C CA . PHE A 1 137 ? 17.234 -15.477 -16.828 1 92.81 137 PHE A CA 1
ATOM 1001 C C . PHE A 1 137 ? 18 -16.094 -15.672 1 92.81 137 PHE A C 1
ATOM 1003 O O . PHE A 1 137 ? 17.5 -17 -14.992 1 92.81 137 PHE A O 1
ATOM 1010 N N . THR A 1 138 ? 19.25 -15.727 -15.617 1 95.31 138 THR A N 1
ATOM 1011 C CA . THR A 1 138 ? 20.078 -16.094 -14.477 1 95.31 138 THR A CA 1
ATOM 1012 C C . THR A 1 138 ? 20.469 -14.867 -13.664 1 95.31 138 THR A C 1
ATOM 1014 O O . THR A 1 138 ? 20.75 -13.812 -14.234 1 95.31 138 THR A O 1
ATOM 1017 N N . LEU A 1 139 ? 20.406 -14.992 -12.422 1 94.69 139 LEU A N 1
ATOM 1018 C CA . LEU A 1 139 ? 20.875 -14.008 -11.453 1 94.69 139 LEU A CA 1
ATOM 1019 C C . LEU A 1 139 ? 21.828 -14.641 -10.445 1 94.69 139 LEU A C 1
ATOM 1021 O O . LEU A 1 139 ? 21.391 -15.242 -9.461 1 94.69 139 LEU A O 1
ATOM 1025 N N . GLY A 1 140 ? 23.094 -14.406 -10.633 1 94.19 140 GLY A N 1
ATOM 1026 C CA . GLY A 1 140 ? 24.062 -15.148 -9.836 1 94.19 140 GLY A CA 1
ATOM 1027 C C . GLY A 1 140 ? 23.875 -16.656 -9.945 1 94.19 140 GLY A C 1
ATOM 1028 O O . GLY A 1 140 ? 23.828 -17.203 -11.047 1 94.19 140 GLY A O 1
ATOM 1029 N N . PRO A 1 141 ? 23.75 -17.281 -8.805 1 94.75 141 PRO A N 1
ATOM 1030 C CA . PRO A 1 141 ? 23.594 -18.734 -8.812 1 94.75 141 PRO A CA 1
ATOM 1031 C C . PRO A 1 141 ? 22.141 -19.172 -9.023 1 94.75 141 PRO A C 1
ATOM 1033 O O . PRO A 1 141 ? 21.859 -20.375 -9.031 1 94.75 141 PRO A O 1
ATOM 1036 N N . LEU A 1 142 ? 21.281 -18.203 -9.164 1 95.69 142 LEU A N 1
ATOM 1037 C CA . LEU A 1 142 ? 19.859 -18.5 -9.297 1 95.69 142 LEU A CA 1
ATOM 1038 C C . LEU A 1 142 ? 19.453 -18.531 -10.766 1 95.69 142 LEU A C 1
ATOM 1040 O O . LEU A 1 142 ? 19.844 -17.641 -11.539 1 95.69 142 LEU A O 1
ATOM 1044 N N . THR A 1 143 ? 18.797 -19.578 -11.086 1 96.75 143 THR A N 1
ATOM 1045 C CA . THR A 1 143 ? 18.219 -19.656 -12.422 1 96.75 143 THR A CA 1
ATOM 1046 C C . THR A 1 143 ? 16.688 -19.562 -12.359 1 96.75 143 THR A C 1
ATOM 1048 O O . THR A 1 143 ? 16.047 -20.266 -11.57 1 96.75 143 THR A O 1
ATOM 1051 N N . LEU A 1 144 ? 16.156 -18.688 -13.148 1 97.56 144 LEU A N 1
ATOM 1052 C CA . LEU A 1 144 ? 14.711 -18.547 -13.266 1 97.56 144 LEU A CA 1
ATOM 1053 C C . LEU A 1 144 ? 14.242 -18.969 -14.656 1 97.56 144 LEU A C 1
ATOM 1055 O O . LEU A 1 144 ? 14.828 -18.578 -15.664 1 97.56 144 LEU A O 1
ATOM 1059 N N . ARG A 1 145 ? 13.273 -19.859 -14.672 1 97.06 145 ARG A N 1
ATOM 1060 C CA . ARG A 1 145 ? 12.539 -20.188 -15.883 1 97.06 145 ARG A CA 1
ATOM 1061 C C . ARG A 1 145 ? 11.078 -19.766 -15.781 1 97.06 145 ARG A C 1
ATOM 1063 O O . ARG A 1 145 ? 10.539 -19.641 -14.68 1 97.06 145 ARG A O 1
ATOM 1070 N N . ALA A 1 146 ? 10.547 -19.5 -16.938 1 97.69 146 ALA A N 1
ATOM 1071 C CA . ALA A 1 146 ? 9.141 -19.109 -17 1 97.69 146 ALA A CA 1
ATOM 1072 C C . ALA A 1 146 ? 8.375 -19.938 -18.016 1 97.69 146 ALA A C 1
ATOM 1074 O O . ALA A 1 146 ? 8.969 -20.5 -18.953 1 97.69 146 ALA A O 1
ATOM 1075 N N . MET A 1 147 ? 7.129 -20.109 -17.812 1 96.88 147 MET A N 1
ATOM 1076 C CA . MET A 1 147 ? 6.203 -20.766 -18.734 1 96.88 147 MET A CA 1
ATOM 1077 C C . MET A 1 147 ? 4.879 -20.016 -18.812 1 96.88 147 MET A C 1
ATOM 1079 O O . MET A 1 147 ? 4.316 -19.641 -17.781 1 96.88 147 MET A O 1
ATOM 1083 N N . ARG A 1 148 ? 4.449 -19.797 -20.062 1 95.69 148 ARG A N 1
ATOM 1084 C CA . ARG A 1 148 ? 3.135 -19.172 -20.203 1 95.69 148 ARG A CA 1
ATOM 1085 C C . ARG A 1 148 ? 2.043 -20.094 -19.656 1 95.69 148 ARG A C 1
ATOM 1087 O O . ARG A 1 148 ? 2.061 -21.297 -19.891 1 95.69 148 ARG A O 1
ATOM 1094 N N . ASN A 1 149 ? 1.248 -19.531 -18.812 1 95 149 ASN A N 1
ATOM 1095 C CA . ASN A 1 149 ? 0.147 -20.328 -18.281 1 95 149 ASN A CA 1
ATOM 1096 C C . ASN A 1 149 ? -1.197 -19.859 -18.844 1 95 149 ASN A C 1
ATOM 1098 O O . ASN A 1 149 ? -1.245 -19.156 -19.844 1 95 149 ASN A O 1
ATOM 1102 N N . VAL A 1 150 ? -2.375 -20.453 -18.375 1 97.25 150 VAL A N 1
ATOM 1103 C CA . VAL A 1 150 ? -3.713 -20.25 -18.922 1 97.25 150 VAL A CA 1
ATOM 1104 C C . VAL A 1 150 ? -4.52 -19.359 -18 1 97.25 150 VAL A C 1
ATOM 1106 O O . VAL A 1 150 ? -5.094 -19.828 -17.016 1 97.25 150 VAL A O 1
ATOM 1109 N N . HIS A 1 151 ? -4.559 -18.062 -18.328 1 97.75 151 HIS A N 1
ATOM 1110 C CA . HIS A 1 151 ? -5.27 -17.078 -17.5 1 97.75 151 HIS A CA 1
ATOM 1111 C C . HIS A 1 151 ? -6.047 -16.094 -18.375 1 97.75 151 HIS A C 1
ATOM 1113 O O . HIS A 1 151 ? -5.801 -14.891 -18.312 1 97.75 151 HIS A O 1
ATOM 1119 N N . PRO A 1 152 ? -6.996 -16.609 -19.141 1 96.25 152 PRO A N 1
ATOM 1120 C CA . PRO A 1 152 ? -7.719 -15.703 -20.031 1 96.25 152 PRO A CA 1
ATOM 1121 C C . PRO A 1 152 ? -8.484 -14.617 -19.281 1 96.25 152 PRO A C 1
ATOM 1123 O O . PRO A 1 152 ? -8.961 -14.852 -18.172 1 96.25 152 PRO A O 1
ATOM 1126 N N . PRO A 1 153 ? -8.609 -13.438 -19.891 1 94.81 153 PRO A N 1
ATOM 1127 C CA . PRO A 1 153 ? -8.141 -13.117 -21.234 1 94.81 153 PRO A CA 1
ATOM 1128 C C . PRO A 1 153 ? -6.684 -12.648 -21.266 1 94.81 153 PRO A C 1
ATOM 1130 O O . PRO A 1 153 ? -6.199 -12.164 -22.297 1 94.81 153 PRO A O 1
ATOM 1133 N N . VAL A 1 154 ? -5.98 -12.773 -20.109 1 95.19 154 VAL A N 1
ATOM 1134 C CA . VAL A 1 154 ? -4.586 -12.352 -20.031 1 95.19 154 VAL A CA 1
ATOM 1135 C C . VAL A 1 154 ? -3.703 -13.352 -20.781 1 95.19 154 VAL A C 1
ATOM 1137 O O . VAL A 1 154 ? -3.605 -14.516 -20.375 1 95.19 154 VAL A O 1
ATOM 1140 N N . GLU A 1 155 ? -3.072 -12.883 -21.812 1 92.12 155 GLU A N 1
ATOM 1141 C CA . GLU A 1 155 ? -2.244 -13.773 -22.625 1 92.12 155 GLU A CA 1
ATOM 1142 C C . GLU A 1 155 ? -0.847 -13.922 -22.031 1 92.12 155 GLU A C 1
ATOM 1144 O O . GLU A 1 155 ? -0.282 -15.016 -22.031 1 92.12 155 GLU A O 1
ATOM 1149 N N . ASP A 1 156 ? -0.33 -12.781 -21.609 1 94.12 156 ASP A N 1
ATOM 1150 C CA . ASP A 1 156 ? 1.009 -12.812 -21.016 1 94.12 156 ASP A CA 1
ATOM 1151 C C . ASP A 1 156 ? 0.948 -13.031 -19.516 1 94.12 156 ASP A C 1
ATOM 1153 O O . ASP A 1 156 ? 1.118 -12.086 -18.734 1 94.12 156 ASP A O 1
ATOM 1157 N N . SER A 1 157 ? 0.68 -14.172 -19.047 1 96.06 157 SER A N 1
ATOM 1158 C CA . SER A 1 157 ? 0.694 -14.648 -17.672 1 96.06 157 SER A CA 1
ATOM 1159 C C . SER A 1 157 ? 1.673 -15.805 -17.5 1 96.06 157 SER A C 1
ATOM 1161 O O . SER A 1 157 ? 1.698 -16.734 -18.312 1 96.06 157 SER A O 1
ATOM 1163 N N . LEU A 1 158 ? 2.482 -15.734 -16.5 1 97.44 158 LEU A N 1
ATOM 1164 C CA . LEU A 1 158 ? 3.625 -16.641 -16.453 1 97.44 158 LEU A CA 1
ATOM 1165 C C . LEU A 1 158 ? 3.637 -17.438 -15.148 1 97.44 158 LEU A C 1
ATOM 1167 O O . LEU A 1 158 ? 3.328 -16.891 -14.086 1 97.44 158 LEU A O 1
ATOM 1171 N N . ALA A 1 159 ? 3.973 -18.719 -15.211 1 98.25 159 ALA A N 1
ATOM 1172 C CA . ALA A 1 159 ? 4.504 -19.5 -14.102 1 98.25 159 ALA A CA 1
ATOM 1173 C C . ALA A 1 159 ? 6.012 -19.328 -13.977 1 98.25 159 ALA A C 1
ATOM 1175 O O . ALA A 1 159 ? 6.695 -19.062 -14.969 1 98.25 159 ALA A O 1
ATOM 1176 N N . LEU A 1 160 ? 6.531 -19.453 -12.766 1 98.62 160 LEU A N 1
ATOM 1177 C CA . LEU A 1 160 ? 7.953 -19.25 -12.516 1 98.62 160 LEU A CA 1
ATOM 1178 C C . LEU A 1 160 ? 8.562 -20.453 -11.805 1 98.62 160 LEU A C 1
ATOM 1180 O O . LEU A 1 160 ? 7.941 -21.031 -10.906 1 98.62 160 LEU A O 1
ATOM 1184 N N . ARG A 1 161 ? 9.773 -20.781 -12.188 1 98.38 161 ARG A N 1
ATOM 1185 C CA . ARG A 1 161 ? 10.57 -21.766 -11.453 1 98.38 161 ARG A CA 1
ATOM 1186 C C . ARG A 1 161 ? 11.945 -21.203 -11.109 1 98.38 161 ARG A C 1
ATOM 1188 O O . ARG A 1 161 ? 12.664 -20.719 -11.984 1 98.38 161 ARG A O 1
ATOM 1195 N N . PHE A 1 162 ? 12.234 -21.156 -9.867 1 97.81 162 PHE A N 1
ATOM 1196 C CA . PHE A 1 162 ? 13.555 -20.797 -9.359 1 97.81 162 PHE A CA 1
ATOM 1197 C C . PHE A 1 162 ? 14.352 -22.031 -8.992 1 97.81 162 PHE A C 1
ATOM 1199 O O . PHE A 1 162 ? 13.883 -22.891 -8.242 1 97.81 162 PHE A O 1
ATOM 1206 N N . ASP A 1 163 ? 15.5 -22.125 -9.555 1 96.88 163 ASP A N 1
ATOM 1207 C CA . ASP A 1 163 ? 16.438 -23.188 -9.18 1 96.88 163 ASP A CA 1
ATOM 1208 C C . ASP A 1 163 ? 17.75 -22.594 -8.664 1 96.88 163 ASP A C 1
ATOM 1210 O O . ASP A 1 163 ? 18.359 -21.766 -9.328 1 96.88 163 ASP A O 1
ATOM 1214 N N . GLY A 1 164 ? 18.094 -22.938 -7.484 1 94.56 164 GLY A N 1
ATOM 1215 C CA . GLY A 1 164 ? 19.359 -22.578 -6.879 1 94.56 164 GLY A CA 1
ATOM 1216 C C . GLY A 1 164 ? 20.078 -23.75 -6.25 1 94.56 164 GLY A C 1
ATOM 1217 O O . GLY A 1 164 ? 19.594 -24.875 -6.277 1 94.56 164 GLY A O 1
ATOM 1218 N N . PRO A 1 165 ? 21.297 -23.5 -5.723 1 91.56 165 PRO A N 1
ATOM 1219 C CA . PRO A 1 165 ? 22.109 -24.578 -5.145 1 91.56 165 PRO A CA 1
ATOM 1220 C C . PRO A 1 165 ? 21.422 -25.234 -3.949 1 91.56 165 PRO A C 1
ATOM 1222 O O . PRO A 1 165 ? 21.672 -26.406 -3.666 1 91.56 165 PRO A O 1
ATOM 1225 N N . ASP A 1 166 ? 20.562 -24.484 -3.311 1 89.06 166 ASP A N 1
ATOM 1226 C CA . ASP A 1 166 ? 20.016 -25 -2.057 1 89.06 166 ASP A CA 1
ATOM 1227 C C . ASP A 1 166 ? 18.516 -25.281 -2.182 1 89.06 166 ASP A C 1
ATOM 1229 O O . ASP A 1 166 ? 17.812 -25.391 -1.174 1 89.06 166 ASP A O 1
ATOM 1233 N N . GLY A 1 167 ? 18.031 -25.328 -3.414 1 93.62 167 GLY A N 1
ATOM 1234 C CA . GLY A 1 167 ? 16.625 -25.688 -3.516 1 93.62 167 GLY A CA 1
ATOM 1235 C C . GLY A 1 167 ? 15.945 -25.109 -4.75 1 93.62 167 GLY A C 1
ATOM 1236 O O . GLY A 1 167 ? 16.594 -24.438 -5.562 1 93.62 167 GLY A O 1
ATOM 1237 N N . SER A 1 168 ? 14.672 -25.531 -4.875 1 97.44 168 SER A N 1
ATOM 1238 C CA . SER A 1 168 ? 13.883 -25.078 -6.016 1 97.44 168 SER A CA 1
ATOM 1239 C C . SER A 1 168 ? 12.453 -24.75 -5.598 1 97.44 168 SER A C 1
ATOM 1241 O O . SER A 1 168 ? 11.883 -25.422 -4.73 1 97.44 168 SER A O 1
ATOM 1243 N N . VAL A 1 169 ? 11.898 -23.734 -6.16 1 98.5 169 VAL A N 1
ATOM 1244 C CA . VAL A 1 169 ? 10.516 -23.344 -5.895 1 98.5 169 VAL A CA 1
ATOM 1245 C C . VAL A 1 169 ? 9.812 -23 -7.207 1 98.5 169 VAL A C 1
ATOM 1247 O O . VAL A 1 169 ? 10.422 -22.406 -8.109 1 98.5 169 VAL A O 1
ATOM 1250 N N . VAL A 1 170 ? 8.625 -23.422 -7.328 1 98.75 170 VAL A N 1
ATOM 1251 C CA . VAL A 1 170 ? 7.797 -23.109 -8.492 1 98.75 170 VAL A CA 1
ATOM 1252 C C . VAL A 1 170 ? 6.57 -22.312 -8.062 1 98.75 170 VAL A C 1
ATOM 1254 O O . VAL A 1 170 ? 5.93 -22.641 -7.055 1 98.75 170 VAL A O 1
ATOM 1257 N N . PHE A 1 171 ? 6.293 -21.266 -8.766 1 98.88 171 PHE A N 1
ATOM 1258 C CA . PHE A 1 171 ? 5.051 -20.516 -8.664 1 98.88 171 PHE A CA 1
ATOM 1259 C C . PHE A 1 171 ? 4.16 -20.766 -9.867 1 98.88 171 PHE A C 1
ATOM 1261 O O . PHE A 1 171 ? 4.582 -20.562 -11.008 1 98.88 171 PHE A O 1
ATOM 1268 N N . SER A 1 172 ? 2.973 -21.109 -9.609 1 98.69 172 SER A N 1
ATOM 1269 C CA . SER A 1 172 ? 2.07 -21.375 -10.719 1 98.69 172 SER A CA 1
ATOM 1270 C C . SER A 1 172 ? 1.675 -20.078 -11.438 1 98.69 172 SER A C 1
ATOM 1272 O O . SER A 1 172 ? 1.287 -20.109 -12.602 1 98.69 172 SER A O 1
ATOM 1274 N N . GLY A 1 173 ? 1.797 -18.906 -10.664 1 98 173 GLY A N 1
ATOM 1275 C CA . GLY A 1 173 ? 1.068 -17.734 -11.141 1 98 173 GLY A CA 1
ATOM 1276 C C . GLY A 1 173 ? -0.436 -17.938 -11.133 1 98 173 GLY A C 1
ATOM 1277 O O . GLY A 1 173 ? -0.959 -18.734 -10.352 1 98 173 GLY A O 1
ATOM 1278 N N . ASP A 1 174 ? -1.134 -17.078 -11.852 1 98.56 174 ASP A N 1
ATOM 1279 C CA . ASP A 1 174 ? -2.57 -17.25 -12.031 1 98.56 174 ASP A CA 1
ATOM 1280 C C . ASP A 1 174 ? -2.867 -18.094 -13.266 1 98.56 174 ASP A C 1
ATOM 1282 O O . ASP A 1 174 ? -2.43 -17.766 -14.375 1 98.56 174 ASP A O 1
ATOM 1286 N N . THR A 1 175 ? -3.607 -19.188 -13.039 1 98.44 175 THR A N 1
ATOM 1287 C CA . THR A 1 175 ? -3.807 -20.078 -14.18 1 98.44 175 THR A CA 1
ATOM 1288 C C . THR A 1 175 ? -5.008 -20.984 -13.953 1 98.44 175 THR A C 1
ATOM 1290 O O . THR A 1 175 ? -5.262 -21.422 -12.828 1 98.44 175 THR A O 1
ATOM 1293 N N . ALA A 1 176 ? -5.684 -21.281 -15.016 1 97.88 176 ALA A N 1
ATOM 1294 C CA . ALA A 1 176 ? -6.535 -22.469 -15.062 1 97.88 176 ALA A CA 1
ATOM 1295 C C . ALA A 1 176 ? -5.695 -23.75 -15.102 1 97.88 176 ALA A C 1
ATOM 1297 O O . ALA A 1 176 ? -4.484 -23.688 -15.328 1 97.88 176 ALA A O 1
ATOM 1298 N N . PRO A 1 177 ? -6.363 -24.859 -14.695 1 95.38 177 PRO A N 1
ATOM 1299 C CA . PRO A 1 177 ? -5.598 -26.094 -14.875 1 95.38 177 PRO A CA 1
ATOM 1300 C C . PRO A 1 177 ? -5.004 -26.219 -16.281 1 95.38 177 PRO A C 1
ATOM 1302 O O . PRO A 1 177 ? -5.656 -25.875 -17.266 1 95.38 177 PRO A O 1
ATOM 1305 N N . MET A 1 178 ? -3.818 -26.547 -16.375 1 94.19 178 MET A N 1
ATOM 1306 C CA . MET A 1 178 ? -3.182 -26.609 -17.688 1 94.19 178 MET A CA 1
ATOM 1307 C C . MET A 1 178 ? -2.215 -27.781 -17.766 1 94.19 178 MET A C 1
ATOM 1309 O O . MET A 1 178 ? -1.63 -28.172 -16.766 1 94.19 178 MET A O 1
ATOM 1313 N N . ALA A 1 179 ? -2.146 -28.156 -19.016 1 87.88 179 ALA A N 1
ATOM 1314 C CA . ALA A 1 179 ? -1.146 -29.188 -19.297 1 87.88 179 ALA A CA 1
ATOM 1315 C C . ALA A 1 179 ? 0.267 -28.641 -19.125 1 87.88 179 ALA A C 1
ATOM 1317 O O . ALA A 1 179 ? 0.516 -27.453 -19.391 1 87.88 179 ALA A O 1
ATOM 1318 N N . GLY A 1 180 ? 1.229 -29.312 -18.625 1 95.38 180 GLY A N 1
ATOM 1319 C CA . GLY A 1 180 ? 2.619 -28.891 -18.562 1 95.38 180 GLY A CA 1
ATOM 1320 C C . GLY A 1 180 ? 3.068 -28.484 -17.172 1 95.38 180 GLY A C 1
ATOM 1321 O O . GLY A 1 180 ? 4.266 -28.469 -16.891 1 95.38 180 GLY A O 1
ATOM 1322 N N . MET A 1 181 ? 2.072 -28 -16.359 1 97.81 181 MET A N 1
ATOM 1323 C CA . MET A 1 181 ? 2.445 -27.531 -15.023 1 97.81 181 MET A CA 1
ATOM 1324 C C . MET A 1 181 ? 3.143 -28.641 -14.227 1 97.81 181 MET A C 1
ATOM 1326 O O . MET A 1 181 ? 4.09 -28.359 -13.484 1 97.81 181 MET A O 1
ATOM 1330 N N . GLU A 1 182 ? 2.654 -29.891 -14.43 1 97.75 182 GLU A N 1
ATOM 1331 C CA . GLU A 1 182 ? 3.273 -31.016 -13.742 1 97.75 182 GLU A CA 1
ATOM 1332 C C . GLU A 1 182 ? 4.742 -31.156 -14.117 1 97.75 182 GLU A C 1
ATOM 1334 O O . GLU A 1 182 ? 5.602 -31.344 -13.25 1 97.75 182 GLU A O 1
ATOM 1339 N N . ASP A 1 183 ? 4.969 -31.078 -15.414 1 98.25 183 ASP A N 1
ATOM 1340 C CA . ASP A 1 183 ? 6.344 -31.172 -15.898 1 98.25 183 ASP A CA 1
ATOM 1341 C C . ASP A 1 183 ? 7.18 -29.984 -15.438 1 98.25 183 ASP A C 1
ATOM 1343 O O . ASP A 1 183 ? 8.344 -30.141 -15.055 1 98.25 183 ASP A O 1
ATOM 1347 N N . PHE A 1 184 ? 6.629 -28.844 -15.484 1 98.12 184 PHE A N 1
ATOM 1348 C CA . PHE A 1 184 ? 7.309 -27.609 -15.109 1 98.12 184 PHE A CA 1
ATOM 1349 C C . PHE A 1 184 ? 7.703 -27.625 -13.641 1 98.12 184 PHE A C 1
ATOM 1351 O O . PHE A 1 184 ? 8.766 -27.125 -13.266 1 98.12 184 PHE A O 1
ATOM 1358 N N . ALA A 1 185 ? 6.914 -28.266 -12.75 1 98.5 185 ALA A N 1
ATOM 1359 C CA . ALA A 1 185 ? 7.113 -28.266 -11.297 1 98.5 185 ALA A CA 1
ATOM 1360 C C . ALA A 1 185 ? 7.82 -29.547 -10.844 1 98.5 185 ALA A C 1
ATOM 1362 O O . ALA A 1 185 ? 8.023 -29.75 -9.648 1 98.5 185 ALA A O 1
ATOM 1363 N N . ARG A 1 186 ? 8.18 -30.375 -11.773 1 98.44 186 ARG A N 1
ATOM 1364 C CA . ARG A 1 186 ? 8.68 -31.703 -11.453 1 98.44 186 ARG A CA 1
ATOM 1365 C C . ARG A 1 186 ? 9.836 -31.641 -10.469 1 98.44 186 ARG A C 1
ATOM 1367 O O . ARG A 1 186 ? 10.828 -30.938 -10.719 1 98.44 186 ARG A O 1
ATOM 1374 N N . GLY A 1 187 ? 9.625 -32.281 -9.383 1 97.75 187 GLY A N 1
ATOM 1375 C CA . GLY A 1 187 ? 10.695 -32.5 -8.43 1 97.75 187 GLY A CA 1
ATOM 1376 C C . GLY A 1 187 ? 11.023 -31.266 -7.605 1 97.75 187 GLY A C 1
ATOM 1377 O O . GLY A 1 187 ? 12.008 -31.25 -6.863 1 97.75 187 GLY A O 1
ATOM 1378 N N . ALA A 1 188 ? 10.273 -30.203 -7.684 1 98.12 188 ALA A N 1
ATOM 1379 C CA . ALA A 1 188 ? 10.555 -28.984 -6.926 1 98.12 188 ALA A CA 1
ATOM 1380 C C . ALA A 1 188 ? 10.438 -29.234 -5.426 1 98.12 188 ALA A C 1
ATOM 1382 O O . ALA A 1 188 ? 9.648 -30.078 -4.988 1 98.12 188 ALA A O 1
ATOM 1383 N N . ASP A 1 189 ? 11.242 -28.5 -4.664 1 98 189 ASP A N 1
ATOM 1384 C CA . ASP A 1 189 ? 11.133 -28.562 -3.209 1 98 189 ASP A CA 1
ATOM 1385 C C . ASP A 1 189 ? 9.789 -28 -2.74 1 98 189 ASP A C 1
ATOM 1387 O O . ASP A 1 189 ? 9.211 -28.484 -1.771 1 98 189 ASP A O 1
ATOM 1391 N N . LEU A 1 190 ? 9.336 -26.984 -3.393 1 98.69 190 LEU A N 1
ATOM 1392 C CA . LEU A 1 190 ? 8.094 -26.312 -3.035 1 98.69 190 LEU A CA 1
ATOM 1393 C C . LEU A 1 190 ? 7.336 -25.875 -4.285 1 98.69 190 LEU A C 1
ATOM 1395 O O . LEU A 1 190 ? 7.914 -25.25 -5.18 1 98.69 190 LEU A O 1
ATOM 1399 N N . LEU A 1 191 ? 6.16 -26.266 -4.391 1 98.81 191 LEU A N 1
ATOM 1400 C CA . LEU A 1 191 ? 5.215 -25.703 -5.352 1 98.81 191 LEU A CA 1
ATOM 1401 C C . LEU A 1 191 ? 4.258 -24.734 -4.676 1 98.81 191 LEU A C 1
ATOM 1403 O O . LEU A 1 191 ? 3.488 -25.125 -3.797 1 98.81 191 LEU A O 1
ATOM 1407 N N . VAL A 1 192 ? 4.375 -23.484 -4.973 1 98.94 192 VAL A N 1
ATOM 1408 C CA . VAL A 1 192 ? 3.398 -22.469 -4.582 1 98.94 192 VAL A CA 1
ATOM 1409 C C . VAL A 1 192 ? 2.336 -22.328 -5.668 1 98.94 192 VAL A C 1
ATOM 1411 O O . VAL A 1 192 ? 2.592 -21.75 -6.727 1 98.94 192 VAL A O 1
ATOM 1414 N N . HIS A 1 193 ? 1.188 -22.828 -5.465 1 98.88 193 HIS A N 1
ATOM 1415 C CA . HIS A 1 193 ? 0.16 -22.906 -6.5 1 98.88 193 HIS A CA 1
ATOM 1416 C C . HIS A 1 193 ? -1.075 -22.109 -6.109 1 98.88 193 HIS A C 1
ATOM 1418 O O . HIS A 1 193 ? -1.529 -22.172 -4.965 1 98.88 193 HIS A O 1
ATOM 1424 N N . GLU A 1 194 ? -1.605 -21.328 -7.023 1 98.81 194 GLU A N 1
ATOM 1425 C CA . GLU A 1 194 ? -2.889 -20.688 -6.746 1 98.81 194 GLU A CA 1
ATOM 1426 C C . GLU A 1 194 ? -3.98 -21.734 -6.508 1 98.81 194 GLU A C 1
ATOM 1428 O O . GLU A 1 194 ? -3.85 -22.875 -6.93 1 98.81 194 GLU A O 1
ATOM 1433 N N . ALA A 1 195 ? -5.008 -21.312 -5.828 1 98.75 195 ALA A N 1
ATOM 1434 C CA . ALA A 1 195 ? -6.062 -22.266 -5.527 1 98.75 195 ALA A CA 1
ATOM 1435 C C . ALA A 1 195 ? -7.414 -21.578 -5.387 1 98.75 195 ALA A C 1
ATOM 1437 O O . ALA A 1 195 ? -7.508 -20.484 -4.816 1 98.75 195 ALA A O 1
ATOM 1438 N N . MET A 1 196 ? -8.438 -22.25 -5.883 1 98.69 196 MET A N 1
ATOM 1439 C CA . MET A 1 196 ? -9.812 -21.781 -5.797 1 98.69 196 MET A CA 1
ATOM 1440 C C . MET A 1 196 ? -10.703 -22.812 -5.133 1 98.69 196 MET A C 1
ATOM 1442 O O . MET A 1 196 ? -10.57 -24.016 -5.398 1 98.69 196 MET A O 1
ATOM 1446 N N . LEU A 1 197 ? -11.5 -22.438 -4.227 1 98.44 197 LEU A N 1
ATOM 1447 C CA . LEU A 1 197 ? -12.617 -23.25 -3.766 1 98.44 197 LEU A CA 1
ATOM 1448 C C . LEU A 1 197 ? -13.891 -22.922 -4.535 1 98.44 197 LEU A C 1
ATOM 1450 O O . LEU A 1 197 ? -14.531 -21.906 -4.27 1 98.44 197 LEU A O 1
ATOM 1454 N N . THR A 1 198 ? -14.266 -23.797 -5.395 1 96.88 198 THR A N 1
ATOM 1455 C CA . THR A 1 198 ? -15.406 -23.562 -6.273 1 96.88 198 THR A CA 1
ATOM 1456 C C . THR A 1 198 ? -16.672 -23.328 -5.461 1 96.88 198 THR A C 1
ATOM 1458 O O . THR A 1 198 ? -17.531 -22.531 -5.844 1 96.88 198 THR A O 1
ATOM 1461 N N . ALA A 1 199 ? -16.797 -23.953 -4.352 1 96.12 199 ALA A N 1
ATOM 1462 C CA . ALA A 1 199 ? -17.984 -23.891 -3.504 1 96.12 199 ALA A CA 1
ATOM 1463 C C . ALA A 1 199 ? -18.188 -22.484 -2.957 1 96.12 199 ALA A C 1
ATOM 1465 O O . ALA A 1 199 ? -19.281 -22.125 -2.516 1 96.12 199 ALA A O 1
ATOM 1466 N N . GLY A 1 200 ? -17.141 -21.672 -2.951 1 96.62 200 GLY A N 1
ATOM 1467 C CA . GLY A 1 200 ? -17.234 -20.344 -2.369 1 96.62 200 GLY A CA 1
ATOM 1468 C C . GLY A 1 200 ? -17.422 -19.25 -3.404 1 96.62 200 GLY A C 1
ATOM 1469 O O . GLY A 1 200 ? -17.547 -18.062 -3.059 1 96.62 200 GLY A O 1
ATOM 1470 N N . ILE A 1 201 ? -17.562 -19.578 -4.66 1 97.06 201 ILE A N 1
ATOM 1471 C CA . ILE A 1 201 ? -17.484 -18.609 -5.746 1 97.06 201 ILE A CA 1
ATOM 1472 C C . ILE A 1 201 ? -18.781 -17.812 -5.816 1 97.06 201 ILE A C 1
ATOM 1474 O O . ILE A 1 201 ? -18.766 -16.594 -6.016 1 97.06 201 ILE A O 1
ATOM 1478 N N . ASP A 1 202 ? -19.891 -18.484 -5.605 1 95.81 202 ASP A N 1
ATOM 1479 C CA . ASP A 1 202 ? -21.172 -17.781 -5.676 1 95.81 202 ASP A CA 1
ATOM 1480 C C . ASP A 1 202 ? -21.266 -16.703 -4.605 1 95.81 202 ASP A C 1
ATOM 1482 O O . ASP A 1 202 ? -21.688 -15.578 -4.887 1 95.81 202 ASP A O 1
ATOM 1486 N N . ALA A 1 203 ? -20.875 -17.109 -3.42 1 94.62 203 ALA A N 1
ATOM 1487 C CA . ALA A 1 203 ? -20.922 -16.156 -2.32 1 94.62 203 ALA A CA 1
ATOM 1488 C C . ALA A 1 203 ? -19.969 -14.984 -2.58 1 94.62 203 ALA A C 1
ATOM 1490 O O . ALA A 1 203 ? -20.297 -13.836 -2.285 1 94.62 203 ALA A O 1
ATOM 1491 N N . LEU A 1 204 ? -18.812 -15.273 -3.061 1 94.31 204 LEU A N 1
ATOM 1492 C CA . LEU A 1 204 ? -17.844 -14.234 -3.395 1 94.31 204 LEU A CA 1
ATOM 1493 C C . LEU A 1 204 ? -18.422 -13.266 -4.426 1 94.31 204 LEU A C 1
ATOM 1495 O O . LEU A 1 204 ? -18.344 -12.047 -4.25 1 94.31 204 LEU A O 1
ATOM 1499 N N . CYS A 1 205 ? -19.016 -13.789 -5.512 1 94.12 205 CYS A N 1
ATOM 1500 C CA . CYS A 1 205 ? -19.578 -12.977 -6.59 1 94.12 205 CYS A CA 1
ATOM 1501 C C . CYS A 1 205 ? -20.75 -12.133 -6.09 1 94.12 205 CYS A C 1
ATOM 1503 O O . CYS A 1 205 ? -20.953 -11.016 -6.559 1 94.12 205 CYS A O 1
ATOM 1505 N N . ALA A 1 206 ? -21.484 -12.688 -5.137 1 91.81 206 ALA A N 1
ATOM 1506 C CA . ALA A 1 206 ? -22.578 -11.922 -4.543 1 91.81 206 ALA A CA 1
ATOM 1507 C C . ALA A 1 206 ? -22.062 -10.703 -3.789 1 91.81 206 ALA A C 1
ATOM 1509 O O . ALA A 1 206 ? -22.703 -9.656 -3.758 1 91.81 206 ALA A O 1
ATOM 1510 N N . ARG A 1 207 ? -20.922 -10.852 -3.283 1 87.88 207 ARG A N 1
ATOM 1511 C CA . ARG A 1 207 ? -20.344 -9.805 -2.445 1 87.88 207 ARG A CA 1
ATOM 1512 C C . ARG A 1 207 ? -19.672 -8.727 -3.293 1 87.88 207 ARG A C 1
ATOM 1514 O O . ARG A 1 207 ? -19.781 -7.535 -2.996 1 87.88 207 ARG A O 1
ATOM 1521 N N . VAL A 1 208 ? -18.953 -9.102 -4.301 1 86.25 208 VAL A N 1
ATOM 1522 C CA . VAL A 1 208 ? -18.094 -8.125 -4.953 1 86.25 208 VAL A CA 1
ATOM 1523 C C . VAL A 1 208 ? -18.438 -8.023 -6.434 1 86.25 208 VAL A C 1
ATOM 1525 O O . VAL A 1 208 ? -17.859 -7.219 -7.164 1 86.25 208 VAL A O 1
ATOM 1528 N N . GLY A 1 209 ? -19.359 -8.836 -6.91 1 88.31 209 GLY A N 1
ATOM 1529 C CA . GLY A 1 209 ? -19.812 -8.758 -8.289 1 88.31 209 GLY A CA 1
ATOM 1530 C C . GLY A 1 209 ? -20.688 -7.559 -8.57 1 88.31 209 GLY A C 1
ATOM 1531 O O . GLY A 1 209 ? -20.906 -6.723 -7.691 1 88.31 209 GLY A O 1
ATOM 1532 N N . ASN A 1 210 ? -21 -7.418 -9.797 1 90.25 210 ASN A N 1
ATOM 1533 C CA . ASN A 1 210 ? -21.75 -6.238 -10.203 1 90.25 210 ASN A CA 1
ATOM 1534 C C . ASN A 1 210 ? -23.094 -6.617 -10.812 1 90.25 210 ASN A C 1
ATOM 1536 O O . ASN A 1 210 ? -23.609 -5.914 -11.688 1 90.25 210 ASN A O 1
ATOM 1540 N N . GLY A 1 211 ? -23.625 -7.734 -10.5 1 89.19 211 GLY A N 1
ATOM 1541 C CA . GLY A 1 211 ? -25 -8.062 -10.82 1 89.19 211 GLY A CA 1
ATOM 1542 C C . GLY A 1 211 ? -25.125 -8.953 -12.039 1 89.19 211 GLY A C 1
ATOM 1543 O O . GLY A 1 211 ? -26.234 -9.266 -12.477 1 89.19 211 GLY A O 1
ATOM 1544 N N . ASP A 1 212 ? -24.031 -9.305 -12.648 1 93.62 212 ASP A N 1
ATOM 1545 C CA . ASP A 1 212 ? -24.062 -10.281 -13.727 1 93.62 212 ASP A CA 1
ATOM 1546 C C . ASP A 1 212 ? -23.047 -11.398 -13.5 1 93.62 212 ASP A C 1
ATOM 1548 O O . ASP A 1 212 ? -22.5 -11.531 -12.406 1 93.62 212 ASP A O 1
ATOM 1552 N N . ASP A 1 213 ? -22.875 -12.258 -14.516 1 95.19 213 ASP A N 1
ATOM 1553 C CA . ASP A 1 213 ? -22.125 -13.484 -14.258 1 95.19 213 ASP A CA 1
ATOM 1554 C C . ASP A 1 213 ? -20.688 -13.367 -14.773 1 95.19 213 ASP A C 1
ATOM 1556 O O . ASP A 1 213 ? -19.969 -14.359 -14.836 1 95.19 213 ASP A O 1
ATOM 1560 N N . ARG A 1 214 ? -20.375 -12.25 -15.18 1 96.19 214 ARG A N 1
ATOM 1561 C CA . ARG A 1 214 ? -19.062 -12.094 -15.812 1 96.19 214 ARG A CA 1
ATOM 1562 C C . ARG A 1 214 ? -17.938 -12.422 -14.844 1 96.19 214 ARG A C 1
ATOM 1564 O O . ARG A 1 214 ? -17 -13.148 -15.188 1 96.19 214 ARG A O 1
ATOM 1571 N N . LEU A 1 215 ? -17.953 -11.938 -13.602 1 96.31 215 LEU A N 1
ATOM 1572 C CA . LEU A 1 215 ? -16.922 -12.25 -12.609 1 96.31 215 LEU A CA 1
ATOM 1573 C C . LEU A 1 215 ? -16.844 -13.75 -12.359 1 96.31 215 LEU A C 1
ATOM 1575 O O . LEU A 1 215 ? -15.758 -14.328 -12.344 1 96.31 215 LEU A O 1
ATOM 1579 N N . LYS A 1 216 ? -17.969 -14.367 -12.188 1 96.94 216 LYS A N 1
ATOM 1580 C CA . LYS A 1 216 ? -18.016 -15.805 -11.953 1 96.94 216 LYS A CA 1
ATOM 1581 C C . LYS A 1 216 ? -17.391 -16.562 -13.117 1 96.94 216 LYS A C 1
ATOM 1583 O O . LYS A 1 216 ? -16.578 -17.484 -12.906 1 96.94 216 LYS A O 1
ATOM 1588 N N . ARG A 1 217 ? -17.734 -16.188 -14.336 1 97.19 217 ARG A N 1
ATOM 1589 C CA . ARG A 1 217 ? -17.188 -16.828 -15.523 1 97.19 217 ARG A CA 1
ATOM 1590 C C . ARG A 1 217 ? -15.672 -16.656 -15.57 1 97.19 217 ARG A C 1
ATOM 1592 O O . ARG A 1 217 ? -14.945 -17.609 -15.883 1 97.19 217 ARG A O 1
ATOM 1599 N N . HIS A 1 218 ? -15.211 -15.5 -15.242 1 96.81 218 HIS A N 1
ATOM 1600 C CA . HIS A 1 218 ? -13.773 -15.258 -15.219 1 96.81 218 HIS A CA 1
ATOM 1601 C C . HIS A 1 218 ? -13.078 -16.188 -14.227 1 96.81 218 HIS A C 1
ATOM 1603 O O . HIS A 1 218 ? -12.086 -16.828 -14.57 1 96.81 218 HIS A O 1
ATOM 1609 N N . LEU A 1 219 ? -13.617 -16.234 -13.016 1 97.31 219 LEU A N 1
ATOM 1610 C CA . LEU A 1 219 ? -12.977 -17 -11.953 1 97.31 219 LEU A CA 1
ATOM 1611 C C . LEU A 1 219 ? -12.922 -18.484 -12.312 1 97.31 219 LEU A C 1
ATOM 1613 O O . LEU A 1 219 ? -11.875 -19.125 -12.18 1 97.31 219 LEU A O 1
ATOM 1617 N N . LEU A 1 220 ? -13.961 -18.969 -12.875 1 97.56 220 LEU A N 1
ATOM 1618 C CA . LEU A 1 220 ? -14.055 -20.391 -13.156 1 97.56 220 LEU A CA 1
ATOM 1619 C C . LEU A 1 220 ? -13.188 -20.781 -14.352 1 97.56 220 LEU A C 1
ATOM 1621 O O . LEU A 1 220 ? -12.648 -21.891 -14.406 1 97.56 220 LEU A O 1
ATOM 1625 N N . ARG A 1 221 ? -12.969 -19.859 -15.203 1 97 221 ARG A N 1
ATOM 1626 C CA . ARG A 1 221 ? -12.25 -20.188 -16.438 1 97 221 ARG A CA 1
ATOM 1627 C C . ARG A 1 221 ? -10.758 -19.938 -16.281 1 97 221 ARG A C 1
ATOM 1629 O O . ARG A 1 221 ? -9.953 -20.453 -17.047 1 97 221 ARG A O 1
ATOM 1636 N N . SER A 1 222 ? -10.383 -19.188 -15.25 1 98 222 SER A N 1
ATOM 1637 C CA . SER A 1 222 ? -9.023 -18.672 -15.273 1 98 222 SER A CA 1
ATOM 1638 C C . SER A 1 222 ? -8.25 -19.094 -14.023 1 98 222 SER A C 1
ATOM 1640 O O . SER A 1 222 ? -7.09 -18.719 -13.844 1 98 222 SER A O 1
ATOM 1642 N N . HIS A 1 223 ? -8.859 -19.859 -13.102 1 98.56 223 HIS A N 1
ATOM 1643 C CA . HIS A 1 223 ? -8.195 -20.203 -11.859 1 98.56 223 HIS A CA 1
ATOM 1644 C C . HIS A 1 223 ? -8.328 -21.703 -11.562 1 98.56 223 HIS A C 1
ATOM 1646 O O . HIS A 1 223 ? -9.227 -22.359 -12.078 1 98.56 223 HIS A O 1
ATOM 1652 N N . THR A 1 224 ? -7.492 -22.219 -10.812 1 98.75 224 THR A N 1
ATOM 1653 C CA . THR A 1 224 ? -7.336 -23.656 -10.594 1 98.75 224 THR A CA 1
ATOM 1654 C C . THR A 1 224 ? -8.062 -24.078 -9.32 1 98.75 224 THR A C 1
ATOM 1656 O O . THR A 1 224 ? -7.809 -23.547 -8.242 1 98.75 224 THR A O 1
ATOM 1659 N N . PRO A 1 225 ? -8.969 -25.078 -9.398 1 98.69 225 PRO A N 1
ATOM 1660 C CA . PRO A 1 225 ? -9.523 -25.641 -8.156 1 98.69 225 PRO A CA 1
ATOM 1661 C C . PRO A 1 225 ? -8.445 -26.25 -7.258 1 98.69 225 PRO A C 1
ATOM 1663 O O . PRO A 1 225 ? -7.488 -26.844 -7.754 1 98.69 225 PRO A O 1
ATOM 1666 N N . ALA A 1 226 ? -8.633 -26.141 -5.949 1 98.62 226 ALA A N 1
ATOM 1667 C CA . ALA A 1 226 ? -7.656 -26.609 -4.969 1 98.62 226 ALA A CA 1
ATOM 1668 C C . ALA A 1 226 ? -7.355 -28.094 -5.152 1 98.62 226 ALA A C 1
ATOM 1670 O O . ALA A 1 226 ? -6.215 -28.531 -4.992 1 98.62 226 ALA A O 1
ATOM 1671 N N . GLU A 1 227 ? -8.352 -28.859 -5.477 1 98.44 227 GLU A N 1
ATOM 1672 C CA . GLU A 1 227 ? -8.172 -30.281 -5.727 1 98.44 227 GLU A CA 1
ATOM 1673 C C . GLU A 1 227 ? -7.184 -30.531 -6.867 1 98.44 227 GLU A C 1
ATOM 1675 O O . GLU A 1 227 ? -6.348 -31.438 -6.793 1 98.44 227 GLU A O 1
ATOM 1680 N N . GLU A 1 228 ? -7.309 -29.75 -7.906 1 98.44 228 GLU A N 1
ATOM 1681 C CA . GLU A 1 228 ? -6.414 -29.875 -9.055 1 98.44 228 GLU A CA 1
ATOM 1682 C C . GLU A 1 228 ? -4.988 -29.484 -8.688 1 98.44 228 GLU A C 1
ATOM 1684 O O . GLU A 1 228 ? -4.027 -30.047 -9.203 1 98.44 228 GLU A O 1
ATOM 1689 N N . ALA A 1 229 ? -4.785 -28.484 -7.824 1 98.69 229 ALA A N 1
ATOM 1690 C CA . ALA A 1 229 ? -3.457 -28.125 -7.328 1 98.69 229 ALA A CA 1
ATOM 1691 C C . ALA A 1 229 ? -2.801 -29.328 -6.641 1 98.69 229 ALA A C 1
ATOM 1693 O O . ALA A 1 229 ? -1.604 -29.562 -6.816 1 98.69 229 ALA A O 1
ATOM 1694 N N . GLY A 1 230 ? -3.592 -30.047 -5.855 1 98.56 230 GLY A N 1
ATOM 1695 C CA . GLY A 1 230 ? -3.1 -31.266 -5.234 1 98.56 230 GLY A CA 1
ATOM 1696 C C . GLY A 1 230 ? -2.686 -32.312 -6.238 1 98.56 230 GLY A C 1
ATOM 1697 O O . GLY A 1 230 ? -1.646 -32.969 -6.078 1 98.56 230 GLY A O 1
ATOM 1698 N N . ARG A 1 231 ? -3.555 -32.5 -7.246 1 98.44 231 ARG A N 1
ATOM 1699 C CA . ARG A 1 231 ? -3.244 -33.469 -8.289 1 98.44 231 ARG A CA 1
ATOM 1700 C C . ARG A 1 231 ? -1.929 -33.125 -8.977 1 98.44 231 ARG A C 1
ATOM 1702 O O . ARG A 1 231 ? -1.099 -34 -9.219 1 98.44 231 ARG A O 1
ATOM 1709 N N . ILE A 1 232 ? -1.742 -31.875 -9.281 1 98.56 232 ILE A N 1
ATOM 1710 C CA . ILE A 1 232 ? -0.53 -31.391 -9.945 1 98.56 232 ILE A CA 1
ATOM 1711 C C . ILE A 1 232 ? 0.678 -31.641 -9.047 1 98.56 232 ILE A C 1
ATOM 1713 O O . ILE A 1 232 ? 1.714 -32.125 -9.508 1 98.56 232 ILE A O 1
ATOM 1717 N N . ALA A 1 233 ? 0.547 -31.328 -7.762 1 98.5 233 ALA A N 1
ATOM 1718 C CA . ALA A 1 233 ? 1.628 -31.531 -6.801 1 98.5 233 ALA A CA 1
ATOM 1719 C C . ALA A 1 233 ? 2.045 -33 -6.742 1 98.5 233 ALA A C 1
ATOM 1721 O O . ALA A 1 233 ? 3.236 -33.312 -6.773 1 98.5 233 ALA A O 1
ATOM 1722 N N . ALA A 1 234 ? 1.047 -33.844 -6.688 1 98.44 234 ALA A N 1
ATOM 1723 C CA . ALA A 1 234 ? 1.307 -35.281 -6.637 1 98.44 234 ALA A CA 1
ATOM 1724 C C . ALA A 1 234 ? 2.014 -35.75 -7.902 1 98.44 234 ALA A C 1
ATOM 1726 O O . ALA A 1 234 ? 3.029 -36.469 -7.828 1 98.44 234 ALA A O 1
ATOM 1727 N N . ALA A 1 235 ? 1.431 -35.406 -9.031 1 98.25 235 ALA A N 1
ATOM 1728 C CA . ALA A 1 235 ? 1.966 -35.812 -10.32 1 98.25 235 ALA A CA 1
ATOM 1729 C C . ALA A 1 235 ? 3.381 -35.281 -10.531 1 98.25 235 ALA A C 1
ATOM 1731 O O . ALA A 1 235 ? 4.219 -35.938 -11.148 1 98.25 235 ALA A O 1
ATOM 1732 N N . ALA A 1 236 ? 3.688 -34.062 -10.039 1 98.31 236 ALA A N 1
ATOM 1733 C CA . ALA A 1 236 ? 4.992 -33.438 -10.203 1 98.31 236 ALA A CA 1
ATOM 1734 C C . ALA A 1 236 ? 6.008 -34 -9.219 1 98.31 236 ALA A C 1
ATOM 1736 O O . ALA A 1 236 ? 7.215 -33.812 -9.391 1 98.31 236 ALA A O 1
ATOM 1737 N N . GLY A 1 237 ? 5.516 -34.656 -8.195 1 98.06 237 GLY A N 1
ATOM 1738 C CA . GLY A 1 237 ? 6.406 -35.219 -7.176 1 98.06 237 GLY A CA 1
ATOM 1739 C C . GLY A 1 237 ? 7.117 -34.125 -6.379 1 98.06 237 GLY A C 1
ATOM 1740 O O . GLY A 1 237 ? 8.312 -34.25 -6.109 1 98.06 237 GLY A O 1
ATOM 1741 N N . VAL A 1 238 ? 6.449 -33.062 -6.039 1 98.31 238 VAL A N 1
ATOM 1742 C CA . VAL A 1 238 ? 7.062 -31.984 -5.266 1 98.31 238 VAL A CA 1
ATOM 1743 C C . VAL A 1 238 ? 7.184 -32.406 -3.803 1 98.31 238 VAL A C 1
ATOM 1745 O O . VAL A 1 238 ? 6.492 -33.312 -3.354 1 98.31 238 VAL A O 1
ATOM 1748 N N . GLN A 1 239 ? 8.062 -31.734 -3.115 1 97.94 239 GLN A N 1
ATOM 1749 C CA . GLN A 1 239 ? 8.258 -32.062 -1.712 1 97.94 239 GLN A CA 1
ATOM 1750 C C . GLN A 1 239 ? 7.168 -31.469 -0.833 1 97.94 239 GLN A C 1
ATOM 1752 O O . GLN A 1 239 ? 6.777 -32.062 0.176 1 97.94 239 GLN A O 1
ATOM 1757 N N . ALA A 1 240 ? 6.742 -30.281 -1.151 1 98.5 240 ALA A N 1
ATOM 1758 C CA . ALA A 1 240 ? 5.68 -29.609 -0.411 1 98.5 240 ALA A CA 1
ATOM 1759 C C . ALA A 1 240 ? 4.824 -28.75 -1.34 1 98.5 240 ALA A C 1
ATOM 1761 O O . ALA A 1 240 ? 5.281 -28.328 -2.4 1 98.5 240 ALA A O 1
ATOM 1762 N N . LEU A 1 241 ? 3.561 -28.578 -0.954 1 98.81 241 LEU A N 1
ATOM 1763 C CA . LEU A 1 241 ? 2.605 -27.734 -1.665 1 98.81 241 LEU A CA 1
ATOM 1764 C C . LEU A 1 241 ? 2.135 -26.578 -0.782 1 98.81 241 LEU A C 1
ATOM 1766 O O . LEU A 1 241 ? 1.727 -26.797 0.361 1 98.81 241 LEU A O 1
ATOM 1770 N N . ALA A 1 242 ? 2.281 -25.406 -1.222 1 98.88 242 ALA A N 1
ATOM 1771 C CA . ALA A 1 242 ? 1.675 -24.234 -0.583 1 98.88 242 ALA A CA 1
ATOM 1772 C C . ALA A 1 242 ? 0.563 -23.656 -1.449 1 98.88 242 ALA A C 1
ATOM 1774 O O . ALA A 1 242 ? 0.788 -23.312 -2.613 1 98.88 242 ALA A O 1
ATOM 1775 N N . LEU A 1 243 ? -0.622 -23.594 -0.87 1 98.81 243 LEU A N 1
ATOM 1776 C CA . LEU A 1 243 ? -1.719 -22.922 -1.552 1 98.81 243 LEU A CA 1
ATOM 1777 C C . LEU A 1 243 ? -1.642 -21.406 -1.337 1 98.81 243 LEU A C 1
ATOM 1779 O O . LEU A 1 243 ? -1.45 -20.953 -0.21 1 98.81 243 LEU A O 1
ATOM 1783 N N . HIS A 1 244 ? -1.779 -20.719 -2.418 1 98.19 244 HIS A N 1
ATOM 1784 C CA . HIS A 1 244 ? -1.604 -19.266 -2.471 1 98.19 244 HIS A CA 1
ATOM 1785 C C . HIS A 1 244 ? -2.615 -18.625 -3.414 1 98.19 244 HIS A C 1
ATOM 1787 O O . HIS A 1 244 ? -3.396 -19.312 -4.062 1 98.19 244 HIS A O 1
ATOM 1793 N N . HIS A 1 245 ? -2.697 -17.203 -3.453 1 98.75 245 HIS A N 1
ATOM 1794 C CA . HIS A 1 245 ? -3.701 -16.578 -4.297 1 98.75 245 HIS A CA 1
ATOM 1795 C C . HIS A 1 245 ? -5.062 -17.234 -4.137 1 98.75 245 HIS A C 1
ATOM 1797 O O . HIS A 1 245 ? -5.656 -17.688 -5.117 1 98.75 245 HIS A O 1
ATOM 1803 N N . LEU A 1 246 ? -5.578 -17.297 -2.963 1 98.62 246 LEU A N 1
ATOM 1804 C CA . LEU A 1 246 ? -6.75 -18.078 -2.586 1 98.62 246 LEU A CA 1
ATOM 1805 C C . LEU A 1 246 ? -8.031 -17.375 -2.984 1 98.62 246 LEU A C 1
ATOM 1807 O O . LEU A 1 246 ? -8.234 -16.203 -2.645 1 98.62 246 LEU A O 1
ATOM 1811 N N . VAL A 1 247 ? -8.906 -18.094 -3.658 1 97.94 247 VAL A N 1
ATOM 1812 C CA . VAL A 1 247 ? -10.195 -17.547 -4.078 1 97.94 247 VAL A CA 1
ATOM 1813 C C . VAL A 1 247 ? -11.312 -18.5 -3.67 1 97.94 247 VAL A C 1
ATOM 1815 O O . VAL A 1 247 ? -11.398 -19.625 -4.18 1 97.94 247 VAL A O 1
ATOM 1818 N N . PRO A 1 248 ? -12.211 -18.266 -2.789 1 96.56 248 PRO A N 1
ATOM 1819 C CA . PRO A 1 248 ? -12.125 -17.047 -1.975 1 96.56 248 PRO A CA 1
ATOM 1820 C C . PRO A 1 248 ? -11.125 -17.188 -0.827 1 96.56 248 PRO A C 1
ATOM 1822 O O . PRO A 1 248 ? -10.82 -18.297 -0.393 1 96.56 248 PRO A O 1
ATOM 1825 N N . CYS A 1 249 ? -10.531 -16.125 -0.312 1 92.44 249 CYS A N 1
ATOM 1826 C CA . CYS A 1 249 ? -9.539 -16.156 0.757 1 92.44 249 CYS A CA 1
ATOM 1827 C C . CYS A 1 249 ? -10.188 -15.883 2.109 1 92.44 249 CYS A C 1
ATOM 1829 O O . CYS A 1 249 ? -9.734 -16.391 3.135 1 92.44 249 CYS A O 1
ATOM 1831 N N . ASP A 1 250 ? -11.203 -15.102 2.283 1 87.19 250 ASP A N 1
ATOM 1832 C CA . ASP A 1 250 ? -11.711 -14.656 3.578 1 87.19 250 ASP A CA 1
ATOM 1833 C C . ASP A 1 250 ? -13.219 -14.836 3.668 1 87.19 250 ASP A C 1
ATOM 1835 O O . ASP A 1 250 ? -13.93 -13.961 4.18 1 87.19 250 ASP A O 1
ATOM 1839 N N . ASP A 1 251 ? -13.617 -15.867 3.17 1 92.25 251 ASP A N 1
ATOM 1840 C CA . ASP A 1 251 ? -15.016 -16.25 3.35 1 92.25 251 ASP A CA 1
ATOM 1841 C C . ASP A 1 251 ? -15.219 -17 4.664 1 92.25 251 ASP A C 1
ATOM 1843 O O . ASP A 1 251 ? -14.609 -18.062 4.879 1 92.25 251 ASP A O 1
ATOM 1847 N N . PRO A 1 252 ? -16.016 -16.484 5.527 1 90.5 252 PRO A N 1
ATOM 1848 C CA . PRO A 1 252 ? -16.188 -17.094 6.852 1 90.5 252 PRO A CA 1
ATOM 1849 C C . PRO A 1 252 ? -16.719 -18.516 6.785 1 90.5 252 PRO A C 1
ATOM 1851 O O . PRO A 1 252 ? -16.609 -19.266 7.758 1 90.5 252 PRO A O 1
ATOM 1854 N N . ASP A 1 253 ? -17.266 -18.922 5.711 1 94.5 253 ASP A N 1
ATOM 1855 C CA . ASP A 1 253 ? -17.844 -20.25 5.574 1 94.5 253 ASP A CA 1
ATOM 1856 C C . ASP A 1 253 ? -16.781 -21.281 5.215 1 94.5 253 ASP A C 1
ATOM 1858 O O . ASP A 1 253 ? -17.047 -22.484 5.227 1 94.5 253 ASP A O 1
ATOM 1862 N N . PHE A 1 254 ? -15.602 -20.828 4.867 1 95.75 254 PHE A N 1
ATOM 1863 C CA . PHE A 1 254 ? -14.508 -21.734 4.512 1 95.75 254 PHE A CA 1
ATOM 1864 C C . PHE A 1 254 ? -13.312 -21.531 5.438 1 95.75 254 PHE A C 1
ATOM 1866 O O . PHE A 1 254 ? -12.898 -20.391 5.68 1 95.75 254 PHE A O 1
ATOM 1873 N N . THR A 1 255 ? -12.82 -22.625 5.926 1 94.88 255 THR A N 1
ATOM 1874 C CA . THR A 1 255 ? -11.672 -22.594 6.824 1 94.88 255 THR A CA 1
ATOM 1875 C C . THR A 1 255 ? -10.461 -23.266 6.176 1 94.88 255 THR A C 1
ATOM 1877 O O . THR A 1 255 ? -10.547 -23.75 5.047 1 94.88 255 THR A O 1
ATOM 1880 N N . GLU A 1 256 ? -9.383 -23.219 6.871 1 96.5 256 GLU A N 1
ATOM 1881 C CA . GLU A 1 256 ? -8.18 -23.906 6.414 1 96.5 256 GLU A CA 1
ATOM 1882 C C . GLU A 1 256 ? -8.461 -25.375 6.133 1 96.5 256 GLU A C 1
ATOM 1884 O O . GLU A 1 256 ? -7.883 -25.953 5.211 1 96.5 256 GLU A O 1
ATOM 1889 N N . ALA A 1 257 ? -9.336 -25.953 6.922 1 97.06 257 ALA A N 1
ATOM 1890 C CA . ALA A 1 257 ? -9.656 -27.375 6.77 1 97.06 257 ALA A CA 1
ATOM 1891 C C . ALA A 1 257 ? -10.266 -27.656 5.402 1 97.06 257 ALA A C 1
ATOM 1893 O O . ALA A 1 257 ? -10.039 -28.719 4.816 1 97.06 257 ALA A O 1
ATOM 1894 N N . ASP A 1 258 ? -11.047 -26.734 4.91 1 98.12 258 ASP A N 1
ATOM 1895 C CA . ASP A 1 258 ? -11.664 -26.891 3.598 1 98.12 258 ASP A CA 1
ATOM 1896 C C . ASP A 1 258 ? -10.609 -26.922 2.494 1 98.12 258 ASP A C 1
ATOM 1898 O O . ASP A 1 258 ? -10.672 -27.75 1.583 1 98.12 258 ASP A O 1
ATOM 1902 N N . TRP A 1 259 ? -9.633 -26.078 2.582 1 98.12 259 TRP A N 1
ATOM 1903 C CA . TRP A 1 259 ? -8.547 -26.016 1.615 1 98.12 259 TRP A CA 1
ATOM 1904 C C . TRP A 1 259 ? -7.707 -27.297 1.656 1 98.12 259 TRP A C 1
ATOM 1906 O O . TRP A 1 259 ? -7.422 -27.891 0.616 1 98.12 259 TRP A O 1
ATOM 1916 N N . ARG A 1 260 ? -7.344 -27.672 2.824 1 97.88 260 ARG A N 1
ATOM 1917 C CA . ARG A 1 260 ? -6.523 -28.859 3.012 1 97.88 260 ARG A CA 1
ATOM 1918 C C . ARG A 1 260 ? -7.238 -30.109 2.49 1 97.88 260 ARG A C 1
ATOM 1920 O O . ARG A 1 260 ? -6.621 -30.969 1.86 1 97.88 260 ARG A O 1
ATOM 1927 N N . ARG A 1 261 ? -8.516 -30.156 2.854 1 98.06 261 ARG A N 1
ATOM 1928 C CA . ARG A 1 261 ? -9.297 -31.297 2.41 1 98.06 261 ARG A CA 1
ATOM 1929 C C . ARG A 1 261 ? -9.234 -31.453 0.894 1 98.06 261 ARG A C 1
ATOM 1931 O O . ARG A 1 261 ? -9.023 -32.562 0.383 1 98.06 261 ARG A O 1
ATOM 1938 N N . GLU A 1 262 ? -9.422 -30.359 0.173 1 98.31 262 GLU A N 1
ATOM 1939 C CA . GLU A 1 262 ? -9.414 -30.422 -1.285 1 98.31 262 GLU A CA 1
ATOM 1940 C C . GLU A 1 262 ? -8.023 -30.766 -1.816 1 98.31 262 GLU A C 1
ATOM 1942 O O . GLU A 1 262 ? -7.891 -31.609 -2.705 1 98.31 262 GLU A O 1
ATOM 1947 N N . ALA A 1 263 ? -6.961 -30.172 -1.313 1 98 263 ALA A N 1
ATOM 1948 C CA . ALA A 1 263 ? -5.602 -30.344 -1.814 1 98 263 ALA A CA 1
ATOM 1949 C C . ALA A 1 263 ? -5.09 -31.75 -1.521 1 98 263 ALA A C 1
ATOM 1951 O O . ALA A 1 263 ? -4.305 -32.312 -2.295 1 98 263 ALA A O 1
ATOM 1952 N N . THR A 1 264 ? -5.547 -32.375 -0.413 1 98.12 264 THR A N 1
ATOM 1953 C CA . THR A 1 264 ? -4.98 -33.625 0.039 1 98.12 264 THR A CA 1
ATOM 1954 C C . THR A 1 264 ? -5.746 -34.812 -0.553 1 98.12 264 THR A C 1
ATOM 1956 O O . THR A 1 264 ? -5.426 -35.969 -0.277 1 98.12 264 THR A O 1
ATOM 1959 N N . ARG A 1 265 ? -6.703 -34.562 -1.294 1 97.94 265 ARG A N 1
ATOM 1960 C CA . ARG A 1 265 ? -7.387 -35.656 -1.997 1 97.94 265 ARG A CA 1
ATOM 1961 C C . ARG A 1 265 ? -6.41 -36.438 -2.865 1 97.94 265 ARG A C 1
ATOM 1963 O O . ARG A 1 265 ? -6.566 -37.656 -3.037 1 97.94 265 ARG A O 1
ATOM 1970 N N . HIS A 1 266 ? -5.418 -35.688 -3.391 1 97.44 266 HIS A N 1
ATOM 1971 C CA . HIS A 1 266 ? -4.535 -36.344 -4.352 1 97.44 266 HIS A CA 1
ATOM 1972 C C . HIS A 1 266 ? -3.074 -36.188 -3.941 1 97.44 266 HIS A C 1
ATOM 1974 O O . HIS A 1 266 ? -2.201 -36.844 -4.512 1 97.44 266 HIS A O 1
ATOM 1980 N N . PHE A 1 267 ? -2.834 -35.375 -3.061 1 98.31 267 PHE A N 1
ATOM 1981 C CA . PHE A 1 267 ? -1.455 -35.156 -2.65 1 98.31 267 PHE A CA 1
ATOM 1982 C C . PHE A 1 267 ? -1.24 -35.562 -1.203 1 98.31 267 PHE A C 1
ATOM 1984 O O . PHE A 1 267 ? -1.918 -35.094 -0.297 1 98.31 267 PHE A O 1
ATOM 1991 N N . ALA A 1 268 ? -0.234 -36.406 -0.949 1 98 268 ALA A N 1
ATOM 1992 C CA . ALA A 1 268 ? -0.022 -37 0.374 1 98 268 ALA A CA 1
ATOM 1993 C C . ALA A 1 268 ? 1.092 -36.25 1.121 1 98 268 ALA A C 1
ATOM 1995 O O . ALA A 1 268 ? 1.342 -36.531 2.297 1 98 268 ALA A O 1
ATOM 1996 N N . GLY A 1 269 ? 1.845 -35.375 0.446 1 97.81 269 GLY A N 1
ATOM 1997 C CA . GLY A 1 269 ? 2.918 -34.656 1.089 1 97.81 269 GLY A CA 1
ATOM 1998 C C . GLY A 1 269 ? 2.424 -33.469 1.918 1 97.81 269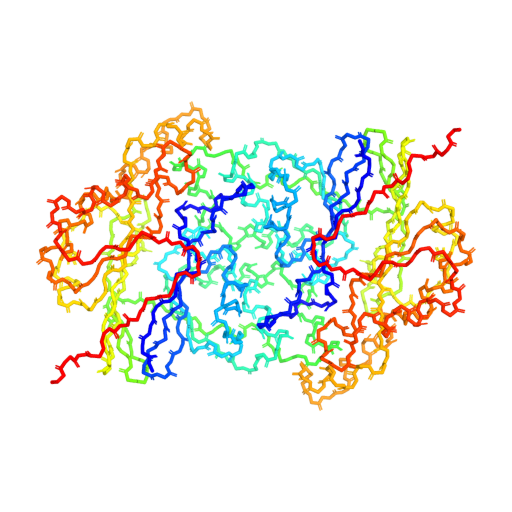 GLY A C 1
ATOM 1999 O O . GLY A 1 269 ? 1.218 -33.312 2.115 1 97.81 269 GLY A O 1
ATOM 2000 N N . PRO A 1 270 ? 3.338 -32.719 2.514 1 98.19 270 PRO A N 1
ATOM 2001 C CA . PRO A 1 270 ? 2.98 -31.547 3.32 1 98.19 270 PRO A CA 1
ATOM 2002 C C . PRO A 1 270 ? 2.234 -30.484 2.518 1 98.19 270 PRO A C 1
ATOM 2004 O O . PRO A 1 270 ? 2.672 -30.109 1.428 1 98.19 270 PRO A O 1
ATOM 2007 N N . VAL A 1 271 ? 1.066 -30 3.066 1 98.62 271 VAL A N 1
ATOM 2008 C CA . VAL A 1 271 ? 0.273 -28.938 2.463 1 98.62 271 VAL A CA 1
ATOM 2009 C C . VAL A 1 271 ? 0.216 -27.734 3.404 1 98.62 271 VAL A C 1
ATOM 2011 O O . VAL A 1 271 ? -0.131 -27.875 4.578 1 98.62 271 VAL A O 1
ATOM 2014 N N . HIS A 1 272 ? 0.598 -26.609 2.914 1 98.69 272 HIS A N 1
ATOM 2015 C CA . HIS A 1 272 ? 0.482 -25.344 3.629 1 98.69 272 HIS A CA 1
ATOM 2016 C C . HIS A 1 272 ? -0.59 -24.453 3.006 1 98.69 272 HIS A C 1
ATOM 2018 O O . HIS A 1 272 ? -0.517 -24.125 1.821 1 98.69 272 HIS A O 1
ATOM 2024 N N . VAL A 1 273 ? -1.578 -24.109 3.748 1 98.62 273 VAL A N 1
ATOM 2025 C CA . VAL A 1 273 ? -2.535 -23.094 3.307 1 98.62 273 VAL A CA 1
ATOM 2026 C C . VAL A 1 273 ? -2 -21.703 3.627 1 98.62 273 VAL A C 1
ATOM 2028 O O . VAL A 1 273 ? -1.889 -21.328 4.797 1 98.62 273 VAL A O 1
ATOM 2031 N N . GLY A 1 274 ? -1.741 -20.969 2.623 1 98.44 274 GLY A N 1
ATOM 2032 C CA . GLY A 1 274 ? -1.018 -19.719 2.758 1 98.44 274 GLY A CA 1
ATOM 2033 C C . GLY A 1 274 ? -1.725 -18.719 3.65 1 98.44 274 GLY A C 1
ATOM 2034 O O . GLY A 1 274 ? -2.945 -18.562 3.568 1 98.44 274 GLY A O 1
ATOM 2035 N N . THR A 1 275 ? -0.983 -18.094 4.477 1 98.25 275 THR A N 1
ATOM 2036 C CA . THR A 1 275 ? -1.382 -16.906 5.234 1 98.25 275 THR A CA 1
ATOM 2037 C C . THR A 1 275 ? -0.343 -15.805 5.09 1 98.25 275 THR A C 1
ATOM 2039 O O . THR A 1 275 ? 0.826 -16.078 4.809 1 98.25 275 THR A O 1
ATOM 2042 N N . ASP A 1 276 ? -0.814 -14.594 5.23 1 98.62 276 ASP A N 1
ATOM 2043 C CA . ASP A 1 276 ? 0.115 -13.484 5.051 1 98.62 276 ASP A CA 1
ATOM 2044 C C . ASP A 1 276 ? 1.279 -13.578 6.035 1 98.62 276 ASP A C 1
ATOM 2046 O O . ASP A 1 276 ? 1.07 -13.734 7.238 1 98.62 276 ASP A O 1
ATOM 2050 N N . GLY A 1 277 ? 2.465 -13.516 5.484 1 98.62 277 GLY A N 1
ATOM 2051 C CA . GLY A 1 277 ? 3.662 -13.523 6.309 1 98.62 277 GLY A CA 1
ATOM 2052 C C . GLY A 1 277 ? 4.215 -14.914 6.551 1 98.62 277 GLY A C 1
ATOM 2053 O O . GLY A 1 277 ? 5.273 -15.07 7.16 1 98.62 277 GLY A O 1
ATOM 2054 N N . MET A 1 278 ? 3.564 -15.93 6.094 1 98.62 278 MET A N 1
ATOM 2055 C CA . MET A 1 278 ? 4.023 -17.297 6.266 1 98.62 278 MET A CA 1
ATOM 2056 C C . MET A 1 278 ? 5.363 -17.516 5.566 1 98.62 278 MET A C 1
ATOM 2058 O O . MET A 1 278 ? 5.508 -17.203 4.387 1 98.62 278 MET A O 1
ATOM 2062 N N . THR A 1 279 ? 6.305 -18.031 6.316 1 98.62 279 THR A N 1
ATOM 2063 C CA . THR A 1 279 ? 7.613 -18.359 5.758 1 98.62 279 THR A CA 1
ATOM 2064 C C . THR A 1 279 ? 7.809 -19.859 5.664 1 98.62 279 THR A C 1
ATOM 2066 O O . THR A 1 279 ? 7.559 -20.594 6.629 1 98.62 279 THR A O 1
ATOM 2069 N N . LEU A 1 280 ? 8.219 -20.328 4.508 1 98.12 280 LEU A N 1
ATOM 2070 C CA . LEU A 1 280 ? 8.445 -21.734 4.227 1 98.12 280 LEU A CA 1
ATOM 2071 C C . LEU A 1 280 ? 9.906 -22 3.871 1 98.12 280 LEU A C 1
ATOM 2073 O O . LEU A 1 280 ? 10.406 -21.484 2.867 1 98.12 280 LEU A O 1
ATOM 2077 N N . ASP A 1 281 ? 10.57 -22.859 4.637 1 96.38 281 ASP A N 1
ATOM 2078 C CA . ASP A 1 281 ? 11.961 -23.203 4.375 1 96.38 281 ASP A CA 1
ATOM 2079 C C . ASP A 1 281 ? 12.07 -24.219 3.24 1 96.38 281 ASP A C 1
ATOM 2081 O O . ASP A 1 281 ? 11.242 -25.125 3.129 1 96.38 281 ASP A O 1
ATOM 2085 N N . LEU A 1 282 ? 13.031 -24 2.393 1 93.81 282 LEU A N 1
ATOM 2086 C CA . LEU A 1 282 ? 13.312 -24.969 1.337 1 93.81 282 LEU A CA 1
ATOM 2087 C C . LEU A 1 282 ? 14.312 -26.016 1.812 1 93.81 282 LEU A C 1
ATOM 2089 O O . LEU A 1 282 ? 15.242 -25.703 2.559 1 93.81 282 LEU A O 1
ATOM 2093 N N . ALA A 1 283 ? 13.758 -27.188 2.355 1 68.81 283 ALA A N 1
ATOM 2094 C CA . ALA A 1 283 ? 14.523 -28.297 2.932 1 68.81 283 ALA A CA 1
ATOM 2095 C C . ALA A 1 283 ? 15.914 -28.375 2.316 1 68.81 283 ALA A C 1
ATOM 2097 O O . ALA A 1 283 ? 16.109 -28.031 1.148 1 68.81 283 ALA A O 1
ATOM 2098 N N . GLU A 1 284 ? 17.031 -28.25 3.109 1 55.66 284 GLU A N 1
ATOM 2099 C CA . GLU A 1 284 ? 18.375 -28.625 2.707 1 55.66 284 GLU A CA 1
ATOM 2100 C C . GLU A 1 284 ? 18.391 -30 2.061 1 55.66 284 GLU A C 1
ATOM 2102 O O . GLU A 1 284 ? 17.703 -30.922 2.512 1 55.66 284 GLU A O 1
ATOM 2107 N N . GLY A 1 285 ? 18.312 -30.141 0.77 1 43.91 285 GLY A N 1
ATOM 2108 C CA . GLY A 1 285 ? 18.625 -31.438 0.179 1 43.91 285 GLY A CA 1
ATOM 2109 C C . GLY A 1 285 ? 19.391 -32.344 1.113 1 43.91 285 GLY A C 1
ATOM 2110 O O . GLY A 1 285 ? 20.234 -31.891 1.888 1 43.91 285 GLY A O 1
ATOM 2111 N N . GLY A 1 286 ? 18.719 -33.406 1.689 1 35.16 286 GLY A N 1
ATOM 2112 C CA . GLY A 1 286 ? 19.516 -34.469 2.262 1 35.16 286 GLY A CA 1
ATOM 2113 C C . GLY A 1 286 ? 20.734 -34.812 1.434 1 35.16 286 GLY A C 1
ATOM 2114 O O . GLY A 1 286 ? 20.609 -35.219 0.276 1 35.16 286 GLY A O 1
ATOM 2115 N N . SER A 1 287 ? 21.812 -34.094 1.371 1 28.3 287 SER A N 1
ATOM 2116 C CA . SER A 1 287 ? 22.938 -35 1.091 1 28.3 287 SER A CA 1
ATOM 2117 C C . SER A 1 287 ? 22.906 -36.219 2.014 1 28.3 287 SER A C 1
ATOM 2119 O O . SER A 1 287 ? 22.531 -36.094 3.182 1 28.3 287 SER A O 1
ATOM 2121 N N . MET B 1 1 ? -20.5 8.727 17.531 1 70.88 1 MET B N 1
ATOM 2122 C CA . MET B 1 1 ? -19.25 9.117 18.188 1 70.88 1 MET B CA 1
ATOM 2123 C C . MET B 1 1 ? -18.234 9.617 17.172 1 70.88 1 MET B C 1
ATOM 2125 O O . MET B 1 1 ? -18.062 9.008 16.109 1 70.88 1 MET B O 1
ATOM 2129 N N . SER B 1 2 ? -17.703 10.953 17.406 1 93.31 2 SER B N 1
ATOM 2130 C CA . SER B 1 2 ? -16.719 11.602 16.547 1 93.31 2 SER B CA 1
ATOM 2131 C C . SER B 1 2 ? -15.297 11.281 16.969 1 93.31 2 SER B C 1
ATOM 2133 O O . SER B 1 2 ? -14.977 11.359 18.156 1 93.31 2 SER B O 1
ATOM 2135 N N . CYS B 1 3 ? -14.461 10.75 16.062 1 97.44 3 CYS B N 1
ATOM 2136 C CA . CYS B 1 3 ? -13.086 10.406 16.406 1 97.44 3 CYS B CA 1
ATOM 2137 C C . CYS B 1 3 ? -12.164 10.586 15.203 1 97.44 3 CYS B C 1
ATOM 2139 O O . CYS B 1 3 ? -12.633 10.719 14.07 1 97.44 3 CYS B O 1
ATOM 2141 N N . VAL B 1 4 ? -10.945 10.664 15.531 1 98.44 4 VAL B N 1
ATOM 2142 C CA . VAL B 1 4 ? -9.875 10.672 14.539 1 98.44 4 VAL B CA 1
ATOM 2143 C C . VAL B 1 4 ? -8.977 9.453 14.734 1 98.44 4 VAL B C 1
ATOM 2145 O O . VAL B 1 4 ? -8.539 9.172 15.852 1 98.44 4 VAL B O 1
ATOM 2148 N N . THR B 1 5 ? -8.758 8.711 13.695 1 98.88 5 THR B N 1
ATOM 2149 C CA . THR B 1 5 ? -7.777 7.629 13.727 1 98.88 5 THR B CA 1
ATOM 2150 C C . THR B 1 5 ? -6.543 8 12.906 1 98.88 5 THR B C 1
ATOM 2152 O O . THR B 1 5 ? -6.648 8.312 11.719 1 98.88 5 THR B O 1
ATOM 2155 N N . LEU B 1 6 ? -5.387 8.008 13.586 1 98.88 6 LEU B N 1
ATOM 2156 C CA . LEU B 1 6 ? -4.121 8.203 12.891 1 98.88 6 LEU B CA 1
ATOM 2157 C C . LEU B 1 6 ? -3.662 6.902 12.234 1 98.88 6 LEU B C 1
ATOM 2159 O O . LEU B 1 6 ? -3.123 6.02 12.906 1 98.88 6 LEU B O 1
ATOM 2163 N N . LEU B 1 7 ? -3.832 6.812 10.938 1 98.88 7 LEU B N 1
ATOM 2164 C CA . LEU B 1 7 ? -3.541 5.566 10.242 1 98.88 7 LEU B CA 1
ATOM 2165 C C . LEU B 1 7 ? -2.037 5.359 10.094 1 98.88 7 LEU B C 1
ATOM 2167 O O . LEU B 1 7 ? -1.533 4.258 10.312 1 98.88 7 LEU B O 1
ATOM 2171 N N . GLY B 1 8 ? -1.371 6.316 9.672 1 98.75 8 GLY B N 1
ATOM 2172 C CA . GLY B 1 8 ? 0.077 6.43 9.609 1 98.75 8 GLY B CA 1
ATOM 2173 C C . GLY B 1 8 ? 0.6 7.723 10.203 1 98.75 8 GLY B C 1
ATOM 2174 O O . GLY B 1 8 ? -0.015 8.781 10.047 1 98.75 8 GLY B O 1
ATOM 2175 N N . THR B 1 9 ? 1.804 7.672 10.859 1 98.69 9 THR B N 1
ATOM 2176 C CA . THR B 1 9 ? 2.182 8.82 11.68 1 98.69 9 THR B CA 1
ATOM 2177 C C . THR B 1 9 ? 3.617 9.242 11.383 1 98.69 9 THR B C 1
ATOM 2179 O O . THR B 1 9 ? 4.16 10.125 12.055 1 98.69 9 THR B O 1
ATOM 2182 N N . LYS B 1 10 ? 4.207 8.617 10.43 1 98.06 10 LYS B N 1
ATOM 2183 C CA . LYS B 1 10 ? 5.59 8.938 10.078 1 98.06 10 LYS B CA 1
ATOM 2184 C C . LYS B 1 10 ? 5.652 10.078 9.062 1 98.06 10 LYS B C 1
ATOM 2186 O O . LYS B 1 10 ? 4.848 10.133 8.133 1 98.06 10 LYS B O 1
ATOM 2191 N N . GLY B 1 11 ? 6.598 10.945 9.305 1 97.94 11 GLY B N 1
ATOM 2192 C CA . GLY B 1 11 ? 6.922 11.906 8.266 1 97.94 11 GLY B CA 1
ATOM 2193 C C . GLY B 1 11 ? 7.758 11.305 7.145 1 97.94 11 GLY B C 1
ATOM 2194 O O . GLY B 1 11 ? 8.68 10.523 7.398 1 97.94 11 GLY B O 1
ATOM 2195 N N . GLY B 1 12 ? 7.398 11.68 5.898 1 96.75 12 GLY B N 1
ATOM 2196 C CA . GLY B 1 12 ? 8.117 11.188 4.734 1 96.75 12 GLY B CA 1
ATOM 2197 C C . GLY B 1 12 ? 7.617 9.836 4.254 1 96.75 12 GLY B C 1
ATOM 2198 O O . GLY B 1 12 ? 6.922 9.133 4.984 1 96.75 12 GLY B O 1
ATOM 2199 N N . PRO B 1 13 ? 8.047 9.445 3.076 1 97.31 13 PRO B N 1
ATOM 2200 C CA . PRO B 1 13 ? 7.508 8.242 2.439 1 97.31 13 PRO B CA 1
ATOM 2201 C C . PRO B 1 13 ? 8.297 6.984 2.793 1 97.31 13 PRO B C 1
ATOM 2203 O O . PRO B 1 13 ? 7.801 5.871 2.605 1 97.31 13 PRO B O 1
ATOM 2206 N N . ALA B 1 14 ? 9.5 7.098 3.309 1 96.31 14 ALA B N 1
ATOM 2207 C CA . ALA B 1 14 ? 10.383 5.949 3.482 1 96.31 14 ALA B CA 1
ATOM 2208 C C . ALA B 1 14 ? 9.883 5.039 4.605 1 96.31 14 ALA B C 1
ATOM 2210 O O . ALA B 1 14 ? 9.484 5.52 5.668 1 96.31 14 ALA B O 1
ATOM 2211 N N . ILE B 1 15 ? 9.883 3.738 4.316 1 97.19 15 ILE B N 1
ATOM 2212 C CA . ILE B 1 15 ? 9.664 2.801 5.414 1 97.19 15 ILE B CA 1
ATOM 2213 C C . ILE B 1 15 ? 10.758 1.735 5.406 1 97.19 15 ILE B C 1
ATOM 2215 O O . ILE B 1 15 ? 11.414 1.518 4.383 1 97.19 15 ILE B O 1
ATOM 2219 N N . ARG B 1 16 ? 11.031 1.184 6.543 1 95.81 16 ARG B N 1
ATOM 2220 C CA . ARG B 1 16 ? 11.977 0.104 6.824 1 95.81 16 ARG B CA 1
ATOM 2221 C C . ARG B 1 16 ? 11.359 -0.925 7.766 1 95.81 16 ARG B C 1
ATOM 2223 O O . ARG B 1 16 ? 10.258 -0.72 8.281 1 95.81 16 ARG B O 1
ATOM 2230 N N . PRO B 1 17 ? 12.031 -2.076 7.895 1 97.12 17 PRO B N 1
ATOM 2231 C CA . PRO B 1 17 ? 11.516 -3.018 8.891 1 97.12 17 PRO B CA 1
ATOM 2232 C C . PRO B 1 17 ? 11.305 -2.373 10.258 1 97.12 17 PRO B C 1
ATOM 2234 O O . PRO B 1 17 ? 12.219 -1.741 10.797 1 97.12 17 PRO B O 1
ATOM 2237 N N . GLY B 1 18 ? 10.094 -2.473 10.711 1 95 18 GLY B N 1
ATOM 2238 C CA . GLY B 1 18 ? 9.82 -2.049 12.07 1 95 18 GLY B CA 1
ATOM 2239 C C . GLY B 1 18 ? 9.406 -0.591 12.172 1 95 18 GLY B C 1
ATOM 2240 O O . GLY B 1 18 ? 9.125 -0.094 13.266 1 95 18 GLY B O 1
ATOM 2241 N N . THR B 1 19 ? 9.305 0.093 11.07 1 95.81 19 THR B N 1
ATOM 2242 C CA . THR B 1 19 ? 8.992 1.516 11.148 1 95.81 19 THR B CA 1
ATOM 2243 C C . THR B 1 19 ? 7.496 1.749 10.992 1 95.81 19 THR B C 1
ATOM 2245 O O . THR B 1 19 ? 6.758 0.844 10.602 1 95.81 19 THR B O 1
ATOM 2248 N N . ARG B 1 20 ? 7.059 2.896 11.328 1 97.5 20 ARG B N 1
ATOM 2249 C CA . ARG B 1 20 ? 5.68 3.33 11.148 1 97.5 20 ARG B CA 1
ATOM 2250 C C . ARG B 1 20 ? 5.406 3.703 9.695 1 97.5 20 ARG B C 1
ATOM 2252 O O . ARG B 1 20 ? 6.316 3.695 8.859 1 97.5 20 ARG B O 1
ATOM 2259 N N . MET B 1 21 ? 4.156 3.883 9.414 1 98.56 21 MET B N 1
ATOM 2260 C CA . MET B 1 21 ? 3.73 4.125 8.039 1 98.56 21 MET B CA 1
ATOM 2261 C C . MET B 1 21 ? 3.604 5.617 7.758 1 98.56 21 MET B C 1
ATOM 2263 O O . MET B 1 21 ? 3.447 6.414 8.688 1 98.56 21 MET B O 1
ATOM 2267 N N . PRO B 1 22 ? 3.658 6.027 6.48 1 98.56 22 PRO B N 1
ATOM 2268 C CA . PRO B 1 22 ? 3.48 7.43 6.094 1 98.56 22 PRO B CA 1
ATOM 2269 C C . PRO B 1 22 ? 2.109 7.977 6.48 1 98.56 22 PRO B C 1
ATOM 2271 O O . PRO B 1 22 ? 1.166 7.207 6.68 1 98.56 22 PRO B O 1
ATOM 2274 N N . THR B 1 23 ? 1.999 9.195 6.457 1 97.69 23 THR B N 1
ATOM 2275 C CA . THR B 1 23 ? 0.926 9.953 7.09 1 97.69 23 THR B CA 1
ATOM 2276 C C . THR B 1 23 ? -0.393 9.742 6.348 1 97.69 23 THR B C 1
ATOM 2278 O O . THR B 1 23 ? -0.468 9.945 5.137 1 97.69 23 THR B O 1
ATOM 2281 N N . SER B 1 24 ? -1.406 9.375 7.039 1 98.75 24 SER B N 1
ATOM 2282 C CA . SER B 1 24 ? -2.82 9.383 6.676 1 98.75 24 SER B CA 1
ATOM 2283 C C . SER B 1 24 ? -3.709 9.312 7.91 1 98.75 24 SER B C 1
ATOM 2285 O O . SER B 1 24 ? -3.289 8.812 8.961 1 98.75 24 SER B O 1
ATOM 2287 N N . SER B 1 25 ? -4.859 9.883 7.879 1 98.94 25 SER B N 1
ATOM 2288 C CA . SER B 1 25 ? -5.777 9.898 9.008 1 98.94 25 SER B CA 1
ATOM 2289 C C . SER B 1 25 ? -7.223 9.719 8.555 1 98.94 25 SER B C 1
ATOM 2291 O O . SER B 1 25 ? -7.57 10.062 7.422 1 98.94 25 SER B O 1
ATOM 2293 N N . LEU B 1 26 ? -7.973 9.141 9.406 1 98.88 26 LEU B N 1
ATOM 2294 C CA . LEU B 1 26 ? -9.398 8.953 9.18 1 98.88 26 LEU B CA 1
ATOM 2295 C C . LEU B 1 26 ? -10.227 9.773 10.156 1 98.88 26 LEU B C 1
ATOM 2297 O O . LEU B 1 26 ? -10.07 9.641 11.375 1 98.88 26 LEU B O 1
ATOM 2301 N N . VAL B 1 27 ? -11.039 10.648 9.617 1 98.44 27 VAL B N 1
ATOM 2302 C CA . VAL B 1 27 ? -11.945 11.461 10.422 1 98.44 27 VAL B CA 1
ATOM 2303 C C . VAL B 1 27 ? -13.359 10.891 10.359 1 98.44 27 VAL B C 1
ATOM 2305 O O . VAL B 1 27 ? -13.938 10.789 9.273 1 98.44 27 VAL B O 1
ATOM 2308 N N . ARG B 1 28 ? -13.898 10.477 11.414 1 97.25 28 ARG B N 1
ATOM 2309 C CA . ARG B 1 28 ? -15.297 10.07 11.531 1 97.25 28 ARG B CA 1
ATOM 2310 C C . ARG B 1 28 ? -16.078 11.039 12.406 1 97.25 28 ARG B C 1
ATOM 2312 O O . ARG B 1 28 ? -15.891 11.078 13.625 1 97.25 28 ARG B O 1
ATOM 2319 N N . MET B 1 29 ? -16.828 11.852 11.75 1 95.56 29 MET B N 1
ATOM 2320 C CA . MET B 1 29 ? -17.594 12.914 12.383 1 95.56 29 MET B CA 1
ATOM 2321 C C . MET B 1 29 ? -18.938 13.102 11.68 1 95.56 29 MET B C 1
ATOM 2323 O O . MET B 1 29 ? -19.031 13.016 10.453 1 95.56 29 MET B O 1
ATOM 2327 N N . ALA B 1 30 ? -20.047 13.352 12.508 1 93.69 30 ALA B N 1
ATOM 2328 C CA . ALA B 1 30 ? -21.359 13.688 11.984 1 93.69 30 ALA B CA 1
ATOM 2329 C C . ALA B 1 30 ? -21.875 12.602 11.031 1 93.69 30 ALA B C 1
ATOM 2331 O O . ALA B 1 30 ? -22.5 12.906 10.008 1 93.69 30 ALA B O 1
ATOM 2332 N N . GLY B 1 31 ? -21.438 11.383 11.273 1 94.31 31 GLY B N 1
ATOM 2333 C CA . GLY B 1 31 ? -21.906 10.258 10.477 1 94.31 31 GLY B CA 1
ATOM 2334 C C . GLY B 1 31 ? -21.125 10.086 9.18 1 94.31 31 GLY B C 1
ATOM 2335 O O . GLY B 1 31 ? -21.484 9.242 8.352 1 94.31 31 GLY B O 1
ATOM 2336 N N . LEU B 1 32 ? -20.094 10.914 9 1 97 32 LEU B N 1
ATOM 2337 C CA . LEU B 1 32 ? -19.297 10.867 7.785 1 97 32 LEU B CA 1
ATOM 2338 C C . LEU B 1 32 ? -17.906 10.305 8.07 1 97 32 LEU B C 1
ATOM 2340 O O . LEU B 1 32 ? -17.406 10.43 9.18 1 97 32 LEU B O 1
ATOM 2344 N N . THR B 1 33 ? -17.359 9.664 7.094 1 98.25 33 THR B N 1
ATOM 2345 C CA . THR B 1 33 ? -16 9.133 7.137 1 98.25 33 THR B CA 1
ATOM 2346 C C . THR B 1 33 ? -15.133 9.781 6.066 1 98.25 33 THR B C 1
ATOM 2348 O O . THR B 1 33 ? -15.352 9.578 4.871 1 98.25 33 THR B O 1
ATOM 2351 N N . VAL B 1 34 ? -14.156 10.57 6.516 1 98.69 34 VAL B N 1
ATOM 2352 C CA . VAL B 1 34 ? -13.312 11.32 5.594 1 98.69 34 VAL B CA 1
ATOM 2353 C C . VAL B 1 34 ? -11.852 10.898 5.777 1 98.69 34 VAL B C 1
ATOM 2355 O O . VAL B 1 34 ? -11.328 10.93 6.891 1 98.69 34 VAL B O 1
ATOM 2358 N N . LEU B 1 35 ? -11.258 10.461 4.691 1 98.94 35 LEU B N 1
ATOM 2359 C CA . LEU B 1 35 ? -9.828 10.172 4.707 1 98.94 35 LEU B CA 1
ATOM 2360 C C . LEU B 1 35 ? -9.016 11.43 4.418 1 98.94 35 LEU B C 1
ATOM 2362 O O . LEU B 1 35 ? -9.305 12.148 3.463 1 98.94 35 LEU B O 1
ATOM 2366 N N . VAL B 1 36 ? -8.055 11.758 5.301 1 98.94 36 VAL B N 1
ATOM 2367 C CA . VAL B 1 36 ? -7.113 12.852 5.082 1 98.94 36 VAL B CA 1
ATOM 2368 C C . VAL B 1 36 ? -5.754 12.289 4.672 1 98.94 36 VAL B C 1
ATOM 2370 O O . VAL B 1 36 ? -5.086 11.625 5.465 1 98.94 36 VAL B O 1
ATOM 2373 N N . ASP B 1 37 ? -5.324 12.602 3.422 1 98.88 37 ASP B N 1
ATOM 2374 C CA . ASP B 1 37 ? -4.102 12.125 2.789 1 98.88 37 ASP B CA 1
ATOM 2375 C C . ASP B 1 37 ? -4.133 10.609 2.604 1 98.88 37 ASP B C 1
ATOM 2377 O O . ASP B 1 37 ? -4.93 9.922 3.238 1 98.88 37 ASP B O 1
ATOM 2381 N N . ALA B 1 38 ? -3.32 10.164 1.706 1 98.75 38 ALA B N 1
ATOM 2382 C CA . ALA B 1 38 ? -3.271 8.758 1.321 1 98.75 38 ALA B CA 1
ATOM 2383 C C . ALA B 1 38 ? -1.846 8.328 0.984 1 98.75 38 ALA B C 1
ATOM 2385 O O . ALA B 1 38 ? -1.566 7.914 -0.143 1 98.75 38 ALA B O 1
ATOM 2386 N N . GLY B 1 39 ? -0.976 8.414 1.974 1 98.44 39 GLY B N 1
ATOM 2387 C CA . GLY B 1 39 ? 0.348 7.836 1.811 1 98.44 39 GLY B CA 1
ATOM 2388 C C . GLY B 1 39 ? 0.329 6.32 1.732 1 98.44 39 GLY B C 1
ATOM 2389 O O . GLY B 1 39 ? -0.726 5.699 1.878 1 98.44 39 GLY B O 1
ATOM 2390 N N . LEU B 1 40 ? 1.475 5.754 1.492 1 98.69 40 LEU B N 1
ATOM 2391 C CA . LEU B 1 40 ? 1.571 4.301 1.427 1 98.69 40 LEU B CA 1
ATOM 2392 C C . LEU B 1 40 ? 0.996 3.66 2.686 1 98.69 40 LEU B C 1
ATOM 2394 O O . LEU B 1 40 ? 1.309 4.086 3.801 1 98.69 40 LEU B O 1
ATOM 2398 N N . GLY B 1 41 ? 0.103 2.66 2.527 1 98.5 41 GLY B N 1
ATOM 2399 C CA . GLY B 1 41 ? -0.487 1.956 3.656 1 98.5 41 GLY B CA 1
ATOM 2400 C C . GLY B 1 41 ? -1.865 2.469 4.023 1 98.5 41 GLY B C 1
ATOM 2401 O O . GLY B 1 41 ? -2.535 1.897 4.887 1 98.5 41 GLY B O 1
ATOM 2402 N N . ALA B 1 42 ? -2.359 3.531 3.379 1 98.88 42 ALA B N 1
ATOM 2403 C CA . ALA B 1 42 ? -3.637 4.156 3.715 1 98.88 42 ALA B CA 1
ATOM 2404 C C . ALA B 1 42 ? -4.789 3.168 3.553 1 98.88 42 ALA B C 1
ATOM 2406 O O . ALA B 1 42 ? -5.695 3.121 4.387 1 98.88 42 ALA B O 1
ATOM 2407 N N . THR B 1 43 ? -4.789 2.365 2.471 1 98.88 43 THR B N 1
ATOM 2408 C CA . THR B 1 43 ? -5.875 1.428 2.193 1 98.88 43 THR B CA 1
ATOM 2409 C C . THR B 1 43 ? -6.035 0.432 3.338 1 98.88 43 THR B C 1
ATOM 2411 O O . THR B 1 43 ? -7.133 0.273 3.879 1 98.88 43 THR B O 1
ATOM 2414 N N . ARG B 1 44 ? -4.922 -0.22 3.699 1 98.75 44 ARG B N 1
ATOM 2415 C CA . ARG B 1 44 ? -4.969 -1.173 4.805 1 98.75 44 ARG B CA 1
ATOM 2416 C C . ARG B 1 44 ? -5.32 -0.475 6.113 1 98.75 44 ARG B C 1
ATOM 2418 O O . ARG B 1 44 ? -6.047 -1.025 6.941 1 98.75 44 ARG B O 1
ATOM 2425 N N . GLY B 1 45 ? -4.766 0.763 6.305 1 98.75 45 GLY B N 1
ATOM 2426 C CA . GLY B 1 45 ? -5.098 1.532 7.496 1 98.75 45 GLY B CA 1
ATOM 2427 C C . GLY B 1 45 ? -6.59 1.759 7.664 1 98.75 45 GLY B C 1
ATOM 2428 O O . GLY B 1 45 ? -7.125 1.598 8.758 1 98.75 45 GLY B O 1
ATOM 2429 N N . VAL B 1 46 ? -7.27 2.139 6.586 1 98.88 46 VAL B N 1
ATOM 2430 C CA . VAL B 1 46 ? -8.711 2.357 6.609 1 98.88 46 VAL B CA 1
ATOM 2431 C C . VAL B 1 46 ? -9.422 1.07 7.027 1 98.88 46 VAL B C 1
ATOM 2433 O O . VAL B 1 46 ? -10.281 1.088 7.914 1 98.88 46 VAL B O 1
ATOM 2436 N N . CYS B 1 47 ? -9.039 -0.053 6.426 1 98.75 47 CYS B N 1
ATOM 2437 C CA . CYS B 1 47 ? -9.664 -1.337 6.734 1 98.75 47 CYS B CA 1
ATOM 2438 C C . CYS B 1 47 ? -9.383 -1.748 8.172 1 98.75 47 CYS B C 1
ATOM 2440 O O . CYS B 1 47 ? -10.273 -2.254 8.867 1 98.75 47 CYS B O 1
ATOM 2442 N N . ASP B 1 48 ? -8.148 -1.511 8.641 1 98.5 48 ASP B N 1
ATOM 2443 C CA . ASP B 1 48 ? -7.785 -1.884 10 1 98.5 48 ASP B CA 1
ATOM 2444 C C . ASP B 1 48 ? -8.562 -1.06 11.023 1 98.5 48 ASP B C 1
ATOM 2446 O O . ASP B 1 48 ? -8.734 -1.482 12.172 1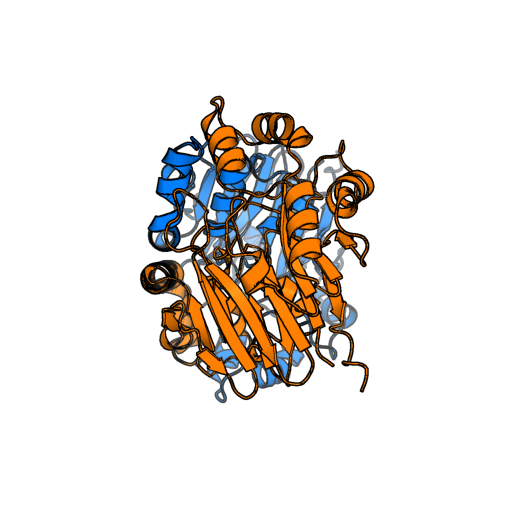 98.5 48 ASP B O 1
ATOM 2450 N N . ALA B 1 49 ? -9 0.094 10.625 1 98.38 49 ALA B N 1
ATOM 2451 C CA . ALA B 1 49 ? -9.828 0.932 11.492 1 98.38 49 ALA B CA 1
ATOM 2452 C C . ALA B 1 49 ? -11.281 0.459 11.477 1 98.38 49 ALA B C 1
ATOM 2454 O O . ALA B 1 49 ? -12.148 1.09 12.086 1 98.38 49 ALA B O 1
ATOM 2455 N N . GLY B 1 50 ? -11.531 -0.61 10.711 1 98.06 50 GLY B N 1
ATOM 2456 C CA . GLY B 1 50 ? -12.852 -1.214 10.688 1 98.06 50 GLY B CA 1
ATOM 2457 C C . GLY B 1 50 ? -13.773 -0.6 9.648 1 98.06 50 GLY B C 1
ATOM 2458 O O . GLY B 1 50 ? -14.984 -0.802 9.695 1 98.06 50 GLY B O 1
ATOM 2459 N N . VAL B 1 51 ? -13.266 0.191 8.75 1 98.44 51 VAL B N 1
ATOM 2460 C CA . VAL B 1 51 ? -14.062 0.884 7.746 1 98.44 51 VAL B CA 1
ATOM 2461 C C . VAL B 1 51 ? -13.891 0.204 6.387 1 98.44 51 VAL B C 1
ATOM 2463 O O . VAL B 1 51 ? -12.766 0.028 5.914 1 98.44 51 VAL B O 1
ATOM 2466 N N . PRO B 1 52 ? -15.008 -0.304 5.789 1 98.19 52 PRO B N 1
ATOM 2467 C CA . PRO B 1 52 ? -14.883 -0.739 4.395 1 98.19 52 PRO B CA 1
ATOM 2468 C C . PRO B 1 52 ? -14.539 0.407 3.449 1 98.19 52 PRO B C 1
ATOM 2470 O O . PRO B 1 52 ? -15 1.534 3.643 1 98.19 52 PRO B O 1
ATOM 2473 N N . LEU B 1 53 ? -13.797 0.121 2.461 1 98.62 53 LEU B N 1
ATOM 2474 C CA . LEU B 1 53 ? -13.336 1.159 1.545 1 98.62 53 LEU B CA 1
ATOM 2475 C C . LEU B 1 53 ? -14.516 1.833 0.851 1 98.62 53 LEU B C 1
ATOM 2477 O O . LEU B 1 53 ? -14.461 3.023 0.535 1 98.62 53 LEU B O 1
ATOM 2481 N N . THR B 1 54 ? -15.586 1.082 0.598 1 97.88 54 THR B N 1
ATOM 2482 C CA . THR B 1 54 ? -16.781 1.601 -0.047 1 97.88 54 THR B CA 1
ATOM 2483 C C . THR B 1 54 ? -17.516 2.582 0.87 1 97.88 54 THR B C 1
ATOM 2485 O O . THR B 1 54 ? -18.406 3.299 0.431 1 97.88 54 THR B O 1
ATOM 2488 N N . GLY B 1 55 ? -17.078 2.631 2.113 1 98.12 55 GLY B N 1
ATOM 2489 C CA . GLY B 1 55 ? -17.734 3.471 3.1 1 98.12 55 GLY B CA 1
ATOM 2490 C C . GLY B 1 55 ? -17.125 4.855 3.211 1 98.12 55 GLY B C 1
ATOM 2491 O O . GLY B 1 55 ? -17.609 5.695 3.971 1 98.12 55 GLY B O 1
ATOM 2492 N N . LEU B 1 56 ? -16.078 5.148 2.449 1 98.69 56 LEU B N 1
ATOM 2493 C CA . LEU B 1 56 ? -15.492 6.484 2.457 1 98.69 56 LEU B CA 1
ATOM 2494 C C . LEU B 1 56 ? -16.422 7.496 1.793 1 98.69 56 LEU B C 1
ATOM 2496 O O . LEU B 1 56 ? -16.844 7.297 0.655 1 98.69 56 LEU B O 1
ATOM 2500 N N . ASP B 1 57 ? -16.703 8.562 2.533 1 98.44 57 ASP B N 1
ATOM 2501 C CA . ASP B 1 57 ? -17.594 9.594 2.006 1 98.44 57 ASP B CA 1
ATOM 2502 C C . ASP B 1 57 ? -16.797 10.633 1.203 1 98.44 57 ASP B C 1
ATOM 2504 O O . ASP B 1 57 ? -17.344 11.258 0.289 1 98.44 57 ASP B O 1
ATOM 2508 N N . ALA B 1 58 ? -15.57 10.836 1.598 1 98.69 58 ALA B N 1
ATOM 2509 C CA . ALA B 1 58 ? -14.695 11.781 0.906 1 98.69 58 ALA B CA 1
ATOM 2510 C C . ALA B 1 58 ? -13.227 11.523 1.238 1 98.69 58 ALA B C 1
ATOM 2512 O O . ALA B 1 58 ? -12.922 10.844 2.223 1 98.69 58 ALA B O 1
ATOM 2513 N N . ILE B 1 59 ? -12.375 12.023 0.388 1 98.88 59 ILE B N 1
ATOM 2514 C CA . ILE B 1 59 ? -10.93 12.047 0.607 1 98.88 59 ILE B CA 1
ATOM 2515 C C . ILE B 1 59 ? -10.406 13.469 0.433 1 98.88 59 ILE B C 1
ATOM 2517 O O . ILE B 1 59 ? -10.82 14.188 -0.484 1 98.88 59 ILE B O 1
ATOM 2521 N N . VAL B 1 60 ? -9.57 13.906 1.348 1 98.81 60 VAL B N 1
ATOM 2522 C CA . VAL B 1 60 ? -8.906 15.203 1.232 1 98.81 60 VAL B CA 1
ATOM 2523 C C . VAL B 1 60 ? -7.395 15.008 1.177 1 98.81 60 VAL B C 1
ATOM 2525 O O . VAL B 1 60 ? -6.816 14.328 2.031 1 98.81 60 VAL B O 1
ATOM 2528 N N . VAL B 1 61 ? -6.75 15.547 0.167 1 98.69 61 VAL B N 1
ATOM 2529 C CA . VAL B 1 61 ? -5.301 15.508 0.022 1 98.69 61 VAL B CA 1
ATOM 2530 C C . VAL B 1 61 ? -4.715 16.891 0.303 1 98.69 61 VAL B C 1
ATOM 2532 O O . VAL B 1 61 ? -5.035 17.859 -0.39 1 98.69 61 VAL B O 1
ATOM 2535 N N . THR B 1 62 ? -3.855 16.969 1.279 1 98.31 62 THR B N 1
ATOM 2536 C CA . THR B 1 62 ? -3.352 18.266 1.729 1 98.31 62 THR B CA 1
ATOM 2537 C C . THR B 1 62 ? -2.375 18.844 0.711 1 98.31 62 THR B C 1
ATOM 2539 O O . THR B 1 62 ? -2.365 20.047 0.477 1 98.31 62 THR B O 1
ATOM 2542 N N . HIS B 1 63 ? -1.5 18.016 0.176 1 98.19 63 HIS B N 1
ATOM 2543 C CA . HIS B 1 63 ? -0.544 18.438 -0.841 1 98.19 63 HIS B CA 1
ATOM 2544 C C . HIS B 1 63 ? 0.037 17.234 -1.585 1 98.19 63 HIS B C 1
ATOM 2546 O O . HIS B 1 63 ? -0.289 16.094 -1.273 1 98.19 63 HIS B O 1
ATOM 2552 N N . LEU B 1 64 ? 0.896 17.469 -2.564 1 98.12 64 LEU B N 1
ATOM 2553 C CA . LEU B 1 64 ? 1.192 16.422 -3.545 1 98.12 64 LEU B CA 1
ATOM 2554 C C . LEU B 1 64 ? 2.562 15.805 -3.285 1 98.12 64 LEU B C 1
ATOM 2556 O O . LEU B 1 64 ? 3.146 15.18 -4.176 1 98.12 64 LEU B O 1
ATOM 2560 N N . HIS B 1 65 ? 3.141 15.969 -2.047 1 98.5 65 HIS B N 1
ATOM 2561 C CA . HIS B 1 65 ? 4.234 15.062 -1.698 1 98.5 65 HIS B CA 1
ATOM 2562 C C . HIS B 1 65 ? 3.762 13.617 -1.666 1 98.5 65 HIS B C 1
ATOM 2564 O O . HIS B 1 65 ? 2.629 13.336 -1.271 1 98.5 65 HIS B O 1
ATOM 2570 N N . SER B 1 66 ? 4.637 12.734 -1.987 1 98.5 66 SER B N 1
ATOM 2571 C CA . SER B 1 66 ? 4.305 11.32 -2.145 1 98.5 66 SER B CA 1
ATOM 2572 C C . SER B 1 66 ? 3.781 10.727 -0.841 1 98.5 66 SER B C 1
ATOM 2574 O O . SER B 1 66 ? 2.881 9.883 -0.853 1 98.5 66 SER B O 1
ATOM 2576 N N . ASP B 1 67 ? 4.375 11.102 0.26 1 98.38 67 ASP B N 1
ATOM 2577 C CA . ASP B 1 67 ? 3.961 10.5 1.522 1 98.38 67 ASP B CA 1
ATOM 2578 C C . ASP B 1 67 ? 2.547 10.93 1.902 1 98.38 67 ASP B C 1
ATOM 2580 O O . ASP B 1 67 ? 2.002 10.477 2.912 1 98.38 67 ASP B O 1
ATOM 2584 N N . HIS B 1 68 ? 1.83 11.734 1.072 1 98.75 68 HIS B N 1
ATOM 2585 C CA . HIS B 1 68 ? 0.456 12.141 1.332 1 98.75 68 HIS B CA 1
ATOM 2586 C C . HIS B 1 68 ? -0.478 11.68 0.219 1 98.75 68 HIS B C 1
ATOM 2588 O O . HIS B 1 68 ? -1.7 11.789 0.343 1 98.75 68 HIS B O 1
ATOM 2594 N N . CYS B 1 69 ? 0.051 11.148 -0.88 1 98.69 69 CYS B N 1
ATOM 2595 C CA . CYS B 1 69 ? -0.874 10.836 -1.966 1 98.69 69 CYS B CA 1
ATOM 2596 C C . CYS B 1 69 ? -0.424 9.602 -2.73 1 98.69 69 CYS B C 1
ATOM 2598 O O . CYS B 1 69 ? -1.097 9.164 -3.668 1 98.69 69 CYS B O 1
ATOM 2600 N N . LEU B 1 70 ? 0.667 8.969 -2.348 1 98.81 70 LEU B N 1
ATOM 2601 C CA . LEU B 1 70 ? 1.312 7.898 -3.104 1 98.81 70 LEU B CA 1
ATOM 2602 C C . LEU B 1 70 ? 0.351 6.738 -3.338 1 98.81 70 LEU B C 1
ATOM 2604 O O . LEU B 1 70 ? 0.401 6.086 -4.383 1 98.81 70 LEU B O 1
ATOM 2608 N N . GLU B 1 71 ? -0.565 6.445 -2.404 1 98.88 71 GLU B N 1
ATOM 2609 C CA . GLU B 1 71 ? -1.442 5.285 -2.51 1 98.88 71 GLU B CA 1
ATOM 2610 C C . GLU B 1 71 ? -2.873 5.699 -2.838 1 98.88 71 GLU B C 1
ATOM 2612 O O . GLU B 1 71 ? -3.807 4.91 -2.689 1 98.88 71 GLU B O 1
ATOM 2617 N N . LEU B 1 72 ? -3.111 6.965 -3.232 1 98.88 72 LEU B N 1
ATOM 2618 C CA . LEU B 1 72 ? -4.457 7.438 -3.531 1 98.88 72 LEU B CA 1
ATOM 2619 C C . LEU B 1 72 ? -5.082 6.617 -4.656 1 98.88 72 LEU B C 1
ATOM 2621 O O . LEU B 1 72 ? -6.191 6.098 -4.512 1 98.88 72 LEU B O 1
ATOM 2625 N N . GLY B 1 73 ? -4.395 6.512 -5.801 1 98.88 73 GLY B N 1
ATOM 2626 C CA . GLY B 1 73 ? -4.887 5.723 -6.922 1 98.88 73 GLY B CA 1
ATOM 2627 C C . GLY B 1 73 ? -5.137 4.27 -6.559 1 98.88 73 GLY B C 1
ATOM 2628 O O . GLY B 1 73 ? -6.254 3.771 -6.715 1 98.88 73 GLY B O 1
ATOM 2629 N N . PRO B 1 74 ? -4.109 3.562 -6.012 1 98.94 74 PRO B N 1
ATOM 2630 C CA . PRO B 1 74 ? -4.289 2.174 -5.582 1 98.94 74 PRO B CA 1
ATOM 2631 C C . PRO B 1 74 ? -5.449 2.006 -4.605 1 98.94 74 PRO B C 1
ATOM 2633 O O . PRO B 1 74 ? -6.152 0.994 -4.645 1 98.94 74 PRO B O 1
ATOM 2636 N N . LEU B 1 75 ? -5.625 3.004 -3.713 1 98.94 75 LEU B N 1
ATOM 2637 C CA . LEU B 1 75 ? -6.73 2.943 -2.76 1 98.94 75 LEU B CA 1
ATOM 2638 C C . LEU B 1 75 ? -8.07 2.947 -3.484 1 98.94 75 LEU B C 1
ATOM 2640 O O . LEU B 1 75 ? -8.922 2.092 -3.229 1 98.94 75 LEU B O 1
ATOM 2644 N N . LEU B 1 76 ? -8.273 3.859 -4.41 1 98.88 76 LEU B N 1
ATOM 2645 C CA . LEU B 1 76 ? -9.539 3.938 -5.133 1 98.88 76 LEU B CA 1
ATOM 2646 C C . LEU B 1 76 ? -9.742 2.705 -6.008 1 98.88 76 LEU B C 1
ATOM 2648 O O . LEU B 1 76 ? -10.867 2.211 -6.137 1 98.88 76 LEU B O 1
ATOM 2652 N N . HIS B 1 77 ? -8.656 2.27 -6.641 1 98.88 77 HIS B N 1
ATOM 2653 C CA . HIS B 1 77 ? -8.727 1.047 -7.434 1 98.88 77 HIS B CA 1
ATOM 2654 C C . HIS B 1 77 ? -9.188 -0.134 -6.586 1 98.88 77 HIS B C 1
ATOM 2656 O O . HIS B 1 77 ? -10.039 -0.914 -7.012 1 98.88 77 HIS B O 1
ATOM 2662 N N . THR B 1 78 ? -8.602 -0.291 -5.426 1 98.75 78 THR B N 1
ATOM 2663 C CA . THR B 1 78 ? -8.953 -1.384 -4.527 1 98.75 78 THR B CA 1
ATOM 2664 C C . THR B 1 78 ? -10.391 -1.237 -4.031 1 98.75 78 THR B C 1
ATOM 2666 O O . THR B 1 78 ? -11.125 -2.223 -3.939 1 98.75 78 THR B O 1
ATOM 2669 N N . ALA B 1 79 ? -10.828 -0.015 -3.721 1 98.62 79 ALA B N 1
ATOM 2670 C CA . ALA B 1 79 ? -12.227 0.228 -3.371 1 98.62 79 ALA B CA 1
ATOM 2671 C C . ALA B 1 79 ? -13.156 -0.203 -4.5 1 98.62 79 ALA B C 1
ATOM 2673 O O . ALA B 1 79 ? -14.188 -0.828 -4.254 1 98.62 79 ALA B O 1
ATOM 2674 N N . TRP B 1 80 ? -12.75 0.137 -5.695 1 98.31 80 TRP B N 1
ATOM 2675 C CA . TRP B 1 80 ? -13.492 -0.186 -6.91 1 98.31 80 TRP B CA 1
ATOM 2676 C C . TRP B 1 80 ? -13.664 -1.694 -7.055 1 98.31 80 TRP B C 1
ATOM 2678 O O . TRP B 1 80 ? -14.789 -2.182 -7.223 1 98.31 80 TRP B O 1
ATOM 2688 N N . THR B 1 81 ? -12.656 -2.469 -6.832 1 97.12 81 THR B N 1
ATOM 2689 C CA . THR B 1 81 ? -12.711 -3.918 -6.977 1 97.12 81 THR B CA 1
ATOM 2690 C C . THR B 1 81 ? -13.359 -4.559 -5.754 1 97.12 81 THR B C 1
ATOM 2692 O O . THR B 1 81 ? -13.766 -5.723 -5.793 1 97.12 81 THR B O 1
ATOM 2695 N N . ALA B 1 82 ? -13.453 -3.791 -4.695 1 96.25 82 ALA B N 1
ATOM 2696 C CA . ALA B 1 82 ? -14.141 -4.266 -3.496 1 96.25 82 ALA B CA 1
ATOM 2697 C C . ALA B 1 82 ? -15.625 -3.93 -3.541 1 96.25 82 ALA B C 1
ATOM 2699 O O . ALA B 1 82 ? -16.359 -4.215 -2.594 1 96.25 82 ALA B O 1
ATOM 2700 N N . GLY B 1 83 ? -16.047 -3.248 -4.613 1 95.56 83 GLY B N 1
ATOM 2701 C CA . GLY B 1 83 ? -17.484 -3.109 -4.793 1 95.56 83 GLY B CA 1
ATOM 2702 C C . GLY B 1 83 ? -17.953 -1.663 -4.816 1 95.56 83 GLY B C 1
ATOM 2703 O O . GLY B 1 83 ? -19.156 -1.389 -4.781 1 95.56 83 GLY B O 1
ATOM 2704 N N . LEU B 1 84 ? -17.031 -0.679 -4.805 1 97.06 84 LEU B N 1
ATOM 2705 C CA . LEU B 1 84 ? -17.422 0.722 -4.934 1 97.06 84 LEU B CA 1
ATOM 2706 C C . LEU B 1 84 ? -18.062 0.989 -6.289 1 97.06 84 LEU B C 1
ATOM 2708 O O . LEU B 1 84 ? -17.469 0.698 -7.328 1 97.06 84 LEU B O 1
ATOM 2712 N N . THR B 1 85 ? -19.234 1.589 -6.297 1 96.38 85 THR B N 1
ATOM 2713 C CA . THR B 1 85 ? -19.953 1.785 -7.551 1 96.38 85 THR B CA 1
ATOM 2714 C C . THR B 1 85 ? -20.297 3.258 -7.75 1 96.38 85 THR B C 1
ATOM 2716 O O . THR B 1 85 ? -20.953 3.621 -8.734 1 96.38 85 THR B O 1
ATOM 2719 N N . ARG B 1 86 ? -19.922 4.094 -6.82 1 97.44 86 ARG B N 1
ATOM 2720 C CA . ARG B 1 86 ? -20.203 5.523 -6.902 1 97.44 86 ARG B CA 1
ATOM 2721 C C . ARG B 1 86 ? -18.906 6.332 -6.883 1 97.44 86 ARG B C 1
ATOM 2723 O O . ARG B 1 86 ? -17.906 5.902 -6.305 1 97.44 86 ARG B O 1
ATOM 2730 N N . PRO B 1 87 ? -18.984 7.52 -7.469 1 98.38 87 PRO B N 1
ATOM 2731 C CA . PRO B 1 87 ? -17.812 8.383 -7.328 1 98.38 87 PRO B CA 1
ATOM 2732 C C . PRO B 1 87 ? -17.547 8.789 -5.883 1 98.38 87 PRO B C 1
ATOM 2734 O O . PRO B 1 87 ? -18.484 8.906 -5.086 1 98.38 87 PRO B O 1
ATOM 2737 N N . VAL B 1 88 ? -16.328 8.922 -5.527 1 98.62 88 VAL B N 1
ATOM 2738 C CA . VAL B 1 88 ? -15.898 9.469 -4.246 1 98.62 88 VAL B CA 1
ATOM 2739 C C . VAL B 1 88 ? -15.359 10.883 -4.445 1 98.62 88 VAL B C 1
ATOM 2741 O O . VAL B 1 88 ? -14.438 11.102 -5.234 1 98.62 88 VAL B O 1
ATOM 2744 N N . PRO B 1 89 ? -15.969 11.922 -3.779 1 98.44 89 PRO B N 1
ATOM 2745 C CA . PRO B 1 89 ? -15.359 13.25 -3.838 1 98.44 89 PRO B CA 1
ATOM 2746 C C . PRO B 1 89 ? -13.945 13.273 -3.26 1 98.44 89 PRO B C 1
ATOM 2748 O O . PRO B 1 89 ? -13.711 12.75 -2.168 1 98.44 89 PRO B O 1
ATOM 2751 N N . ILE B 1 90 ? -13.047 13.805 -4.023 1 98.69 90 ILE B N 1
ATOM 2752 C CA . ILE B 1 90 ? -11.656 13.969 -3.609 1 98.69 90 ILE B CA 1
ATOM 2753 C C . ILE B 1 90 ? -11.242 15.438 -3.76 1 98.69 90 ILE B C 1
ATOM 2755 O O . ILE B 1 90 ? -11.211 15.961 -4.875 1 98.69 90 ILE B O 1
ATOM 2759 N N . TRP B 1 91 ? -10.969 16.047 -2.641 1 98.19 91 TRP B N 1
ATOM 2760 C CA . TRP B 1 91 ? -10.555 17.453 -2.621 1 98.19 91 TRP B CA 1
ATOM 2761 C C . TRP B 1 91 ? -9.047 17.562 -2.436 1 98.19 91 TRP B C 1
ATOM 2763 O O . TRP B 1 91 ? -8.453 16.828 -1.639 1 98.19 91 TRP B O 1
ATOM 2773 N N . GLY B 1 92 ? -8.383 18.359 -3.129 1 97.38 92 GLY B N 1
ATOM 2774 C CA . GLY B 1 92 ? -6.953 18.594 -2.982 1 97.38 92 GLY B CA 1
ATOM 2775 C C . GLY B 1 92 ? -6.414 19.641 -3.932 1 97.38 92 GLY B C 1
ATOM 2776 O O . GLY B 1 92 ? -7.176 20.453 -4.465 1 97.38 92 GLY B O 1
ATOM 2777 N N . PRO B 1 93 ? -5.086 19.781 -4.039 1 96.19 93 PRO B N 1
ATOM 2778 C CA . PRO B 1 93 ? -4.496 20.766 -4.953 1 96.19 93 PRO B CA 1
ATOM 2779 C C . PRO B 1 93 ? -4.832 20.484 -6.418 1 96.19 93 PRO B C 1
ATOM 2781 O O . PRO B 1 93 ? -5.219 19.359 -6.762 1 96.19 93 PRO B O 1
ATOM 2784 N N . ALA B 1 94 ? -4.691 21.469 -7.246 1 94.25 94 ALA B N 1
ATOM 2785 C CA . ALA B 1 94 ? -5.039 21.375 -8.664 1 94.25 94 ALA B CA 1
ATOM 2786 C C . ALA B 1 94 ? -4.262 20.25 -9.344 1 94.25 94 ALA B C 1
ATOM 2788 O O . ALA B 1 94 ? -4.766 19.609 -10.266 1 94.25 94 ALA B O 1
ATOM 2789 N N . GLY B 1 95 ? -3.107 19.938 -8.891 1 96.19 95 GLY B N 1
ATOM 2790 C CA . GLY B 1 95 ? -2.246 18.938 -9.484 1 96.19 95 GLY B CA 1
ATOM 2791 C C . GLY B 1 95 ? -2.775 17.531 -9.32 1 96.19 95 GLY B C 1
ATOM 2792 O O . GLY B 1 95 ? -2.273 16.594 -9.945 1 96.19 95 GLY B O 1
ATOM 2793 N N . LEU B 1 96 ? -3.832 17.312 -8.555 1 97.06 96 LEU B N 1
ATOM 2794 C CA . LEU B 1 96 ? -4.414 15.992 -8.344 1 97.06 96 LEU B CA 1
ATOM 2795 C C . LEU B 1 96 ? -4.949 15.422 -9.656 1 97.06 96 LEU B C 1
ATOM 2797 O O . LEU B 1 96 ? -4.949 14.203 -9.852 1 97.06 96 LEU B O 1
ATOM 2801 N N . ALA B 1 97 ? -5.457 16.281 -10.492 1 98.12 97 ALA B N 1
ATOM 2802 C CA . ALA B 1 97 ? -5.965 15.836 -11.781 1 98.12 97 ALA B CA 1
ATOM 2803 C C . ALA B 1 97 ? -4.867 15.148 -12.594 1 98.12 97 ALA B C 1
ATOM 2805 O O . ALA B 1 97 ? -5.098 14.102 -13.203 1 98.12 97 ALA B O 1
ATOM 2806 N N . ASP B 1 98 ? -3.684 15.789 -12.617 1 98.44 98 ASP B N 1
ATOM 2807 C CA . ASP B 1 98 ? -2.547 15.195 -13.312 1 98.44 98 ASP B CA 1
ATOM 2808 C C . ASP B 1 98 ? -2.137 13.867 -12.672 1 98.44 98 ASP B C 1
ATOM 2810 O O . ASP B 1 98 ? -1.831 12.906 -13.375 1 98.44 98 ASP B O 1
ATOM 2814 N N . TYR B 1 99 ? -2.076 13.82 -11.359 1 98.69 99 TYR B N 1
ATOM 2815 C CA . TYR B 1 99 ? -1.799 12.578 -10.648 1 98.69 99 TYR B CA 1
ATOM 2816 C C . TYR B 1 99 ? -2.75 11.477 -11.094 1 98.69 99 TYR B C 1
ATOM 2818 O O . TYR B 1 99 ? -2.314 10.367 -11.414 1 98.69 99 TYR B O 1
ATOM 2826 N N . TRP B 1 100 ? -4.043 11.773 -11.109 1 98.81 100 TRP B N 1
ATOM 2827 C CA . TRP B 1 100 ? -5.078 10.789 -11.422 1 98.81 100 TRP B CA 1
ATOM 2828 C C . TRP B 1 100 ? -4.941 10.289 -12.852 1 98.81 100 TRP B C 1
ATOM 2830 O O . TRP B 1 100 ? -5 9.078 -13.102 1 98.81 100 TRP B O 1
ATOM 2840 N N . GLN B 1 101 ? -4.707 11.188 -13.773 1 98.81 101 GLN B N 1
ATOM 2841 C CA . GLN B 1 101 ? -4.535 10.797 -15.172 1 98.81 101 GLN B CA 1
ATOM 2842 C C . GLN B 1 101 ? -3.326 9.875 -15.336 1 98.81 101 GLN B C 1
ATOM 2844 O O . GLN B 1 101 ? -3.369 8.914 -16.109 1 98.81 101 GLN B O 1
ATOM 2849 N N . GLY B 1 102 ? -2.262 10.219 -14.688 1 98.94 102 GLY B N 1
ATOM 2850 C CA . GLY B 1 102 ? -1.091 9.359 -14.703 1 98.94 102 GLY B CA 1
ATOM 2851 C C . GLY B 1 102 ? -1.362 7.977 -14.141 1 98.94 102 GLY B C 1
ATOM 2852 O O . GLY B 1 102 ? -0.908 6.973 -14.695 1 98.94 102 GLY B O 1
ATOM 2853 N N . PHE B 1 103 ? -2.131 7.941 -13.023 1 98.94 103 PHE B N 1
ATOM 2854 C CA . PHE B 1 103 ? -2.463 6.656 -12.422 1 98.94 103 PHE B CA 1
ATOM 2855 C C . PHE B 1 103 ? -3.285 5.805 -13.391 1 98.94 103 PHE B C 1
ATOM 2857 O O . PHE B 1 103 ? -3.012 4.617 -13.562 1 98.94 103 PHE B O 1
ATOM 2864 N N . LEU B 1 104 ? -4.312 6.457 -13.992 1 98.94 104 LEU B N 1
ATOM 2865 C CA . LEU B 1 104 ? -5.121 5.754 -14.977 1 98.94 104 LEU B CA 1
ATOM 2866 C C . LEU B 1 104 ? -4.246 5.188 -16.094 1 98.94 104 LEU B C 1
ATOM 2868 O O . LEU B 1 104 ? -4.445 4.051 -16.531 1 98.94 104 LEU B O 1
ATOM 2872 N N . ALA B 1 105 ? -3.287 5.957 -16.469 1 98.88 105 ALA B N 1
ATOM 2873 C CA . ALA B 1 105 ? -2.385 5.512 -17.531 1 98.88 105 ALA B CA 1
ATOM 2874 C C . ALA B 1 105 ? -1.56 4.312 -17.094 1 98.88 105 ALA B C 1
ATOM 2876 O O . ALA B 1 105 ? -1.321 3.389 -17.875 1 98.88 105 ALA B O 1
ATOM 2877 N N . SER B 1 106 ? -1.109 4.301 -15.875 1 98.81 106 SER B N 1
ATOM 2878 C CA . SER B 1 106 ? -0.301 3.201 -15.367 1 98.81 106 SER B CA 1
ATOM 2879 C C . SER B 1 106 ? -1.097 1.9 -15.328 1 98.81 106 SER B C 1
ATOM 2881 O O . SER B 1 106 ? -0.533 0.816 -15.492 1 98.81 106 SER B O 1
ATOM 2883 N N . MET B 1 107 ? -2.414 2.021 -15.133 1 98.62 107 MET B N 1
ATOM 2884 C CA . MET B 1 107 ? -3.264 0.844 -14.977 1 98.62 107 MET B CA 1
ATOM 2885 C C . MET B 1 107 ? -4.09 0.601 -16.234 1 98.62 107 MET B C 1
ATOM 2887 O O . MET B 1 107 ? -5.105 -0.1 -16.188 1 98.62 107 MET B O 1
ATOM 2891 N N . ALA B 1 108 ? -3.654 1.13 -17.359 1 98.44 108 ALA B N 1
ATOM 2892 C CA . ALA B 1 108 ? -4.426 1.128 -18.594 1 98.44 108 ALA B CA 1
ATOM 2893 C C . ALA B 1 108 ? -4.656 -0.296 -19.094 1 98.44 108 ALA B C 1
ATOM 2895 O O . ALA B 1 108 ? -5.613 -0.557 -19.828 1 98.44 108 ALA B O 1
ATOM 2896 N N . TYR B 1 109 ? -3.797 -1.23 -18.797 1 98.19 109 TYR B N 1
ATOM 2897 C CA . TYR B 1 109 ? -4.008 -2.623 -19.172 1 98.19 109 TYR B CA 1
ATOM 2898 C C . TYR B 1 109 ? -5.117 -3.254 -18.344 1 98.19 109 TYR B C 1
ATOM 2900 O O . TYR B 1 109 ? -6.023 -3.893 -18.875 1 98.19 109 TYR B O 1
ATOM 2908 N N . ASP B 1 110 ? -5.141 -3.018 -17.109 1 98.25 110 ASP B N 1
ATOM 2909 C CA . ASP B 1 110 ? -5.977 -3.709 -16.125 1 98.25 110 ASP B CA 1
ATOM 2910 C C . ASP B 1 110 ? -7.398 -3.156 -16.125 1 98.25 110 ASP B C 1
ATOM 2912 O O . ASP B 1 110 ? -8.367 -3.918 -16.141 1 98.25 110 ASP B O 1
ATOM 2916 N N . ILE B 1 111 ? -7.555 -1.814 -16.141 1 98.56 111 ILE B N 1
ATOM 2917 C CA . ILE B 1 111 ? -8.828 -1.148 -15.883 1 98.56 111 ILE B CA 1
ATOM 2918 C C . ILE B 1 111 ? -9.844 -1.556 -16.938 1 98.56 111 ILE B C 1
ATOM 2920 O O . ILE B 1 1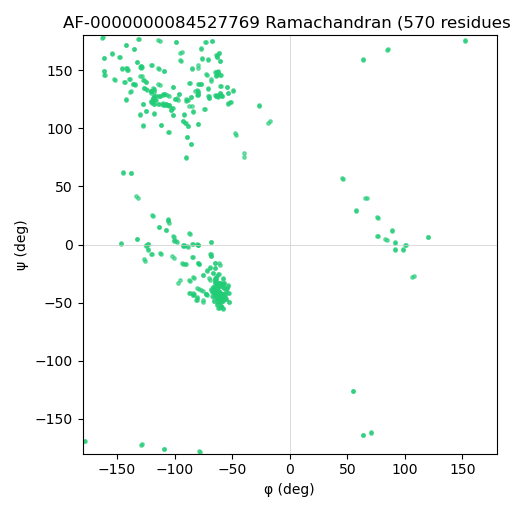11 ? -10.898 -2.115 -16.625 1 98.56 111 ILE B O 1
ATOM 2924 N N . PRO B 1 112 ? -9.555 -1.394 -18.25 1 98.12 112 PRO B N 1
ATOM 2925 C CA . PRO B 1 112 ? -10.57 -1.806 -19.234 1 98.12 112 PRO B CA 1
ATOM 2926 C C . PRO B 1 112 ? -10.828 -3.311 -19.219 1 98.12 112 PRO B C 1
ATOM 2928 O O . PRO B 1 112 ? -11.945 -3.75 -19.484 1 98.12 112 PRO B O 1
ATOM 2931 N N . LEU B 1 113 ? -9.812 -4.07 -18.922 1 97.31 113 LEU B N 1
ATOM 2932 C CA . LEU B 1 113 ? -9.961 -5.516 -18.844 1 97.31 113 LEU B CA 1
ATOM 2933 C C . LEU B 1 113 ? -10.961 -5.898 -17.75 1 97.31 113 LEU B C 1
ATOM 2935 O O . LEU B 1 113 ? -11.844 -6.73 -17.984 1 97.31 113 LEU B O 1
ATOM 2939 N N . ARG B 1 114 ? -10.859 -5.309 -16.562 1 96.38 114 ARG B N 1
ATOM 2940 C CA . ARG B 1 114 ? -11.766 -5.617 -15.469 1 96.38 114 ARG B CA 1
ATO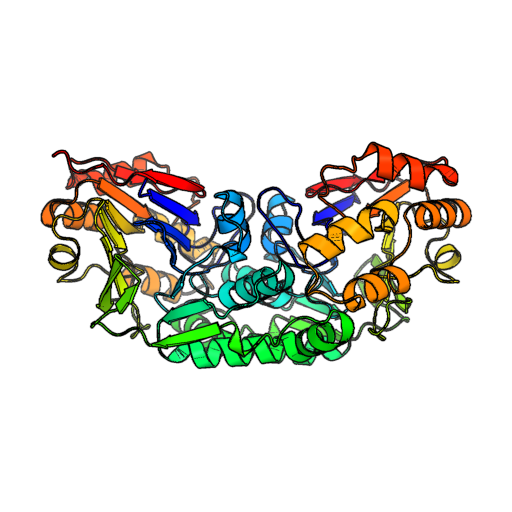M 2941 C C . ARG B 1 114 ? -13.172 -5.121 -15.766 1 96.38 114 ARG B C 1
ATOM 2943 O O . ARG B 1 114 ? -14.156 -5.766 -15.398 1 96.38 114 ARG B O 1
ATOM 2950 N N . GLU B 1 115 ? -13.289 -3.938 -16.375 1 97 115 GLU B N 1
ATOM 2951 C CA . GLU B 1 115 ? -14.602 -3.445 -16.797 1 97 115 GLU B CA 1
ATOM 2952 C C . GLU B 1 115 ? -15.297 -4.438 -17.719 1 97 115 GLU B C 1
ATOM 2954 O O . GLU B 1 115 ? -16.469 -4.758 -17.531 1 97 115 GLU B O 1
ATOM 2959 N N . ARG B 1 116 ? -14.555 -5 -18.672 1 96.25 116 ARG B N 1
ATOM 2960 C CA . ARG B 1 116 ? -15.125 -5.902 -19.672 1 96.25 116 ARG B CA 1
ATOM 2961 C C . ARG B 1 116 ? -15.281 -7.312 -19.109 1 96.25 116 ARG B C 1
ATOM 2963 O O . ARG B 1 116 ? -16.359 -7.906 -19.188 1 96.25 116 ARG B O 1
ATOM 2970 N N . ASP B 1 117 ? -14.227 -7.832 -18.469 1 95.69 117 ASP B N 1
ATOM 2971 C CA . ASP B 1 117 ? -14.141 -9.242 -18.109 1 95.69 117 ASP B CA 1
ATOM 2972 C C . ASP B 1 117 ? -14.867 -9.523 -16.797 1 95.69 117 ASP B C 1
ATOM 2974 O O . ASP B 1 117 ? -15.398 -10.617 -16.594 1 95.69 117 ASP B O 1
ATOM 2978 N N . GLU B 1 118 ? -14.938 -8.516 -15.898 1 94.12 118 GLU B N 1
ATOM 2979 C CA . GLU B 1 118 ? -15.555 -8.711 -14.594 1 94.12 118 GLU B CA 1
ATOM 2980 C C . GLU B 1 118 ? -16.859 -7.918 -14.461 1 94.12 118 GLU B C 1
ATOM 2982 O O . GLU B 1 118 ? -17.594 -8.078 -13.492 1 94.12 118 GLU B O 1
ATOM 2987 N N . GLY B 1 119 ? -17.172 -7.055 -15.438 1 94.69 119 GLY B N 1
ATOM 2988 C CA . GLY B 1 119 ? -18.406 -6.281 -15.43 1 94.69 119 GLY B CA 1
ATOM 2989 C C . GLY B 1 119 ? -18.359 -5.105 -14.469 1 94.69 119 GLY B C 1
ATOM 2990 O O . GLY B 1 119 ? -19.406 -4.645 -14 1 94.69 119 GLY B O 1
ATOM 2991 N N . ARG B 1 120 ? -17.219 -4.652 -14.148 1 96.06 120 ARG B N 1
ATOM 2992 C CA . ARG B 1 120 ? -17.078 -3.533 -13.227 1 96.06 120 ARG B CA 1
ATOM 2993 C C . ARG B 1 120 ? -17.516 -2.229 -13.875 1 96.06 120 ARG B C 1
ATOM 2995 O O . ARG B 1 120 ? -17.391 -2.053 -15.086 1 96.06 120 ARG B O 1
ATOM 3002 N N . PRO B 1 121 ? -18.078 -1.362 -13.086 1 96.88 121 PRO B N 1
ATOM 3003 C CA . PRO B 1 121 ? -18.406 -0.05 -13.656 1 96.88 121 PRO B CA 1
ATOM 3004 C C . PRO B 1 121 ? -17.156 0.721 -14.086 1 96.88 121 PRO B C 1
ATOM 3006 O O . PRO B 1 121 ? -16.031 0.366 -13.703 1 96.88 121 PRO B O 1
ATOM 3009 N N . PRO B 1 122 ? -17.375 1.748 -14.914 1 98.06 122 PRO B N 1
ATOM 3010 C CA . PRO B 1 122 ? -16.203 2.535 -15.312 1 98.06 122 PRO B CA 1
ATOM 3011 C C . PRO B 1 122 ? -15.406 3.068 -14.125 1 98.06 122 PRO B C 1
ATOM 3013 O O . PRO B 1 122 ? -15.992 3.609 -13.18 1 98.06 122 PRO B O 1
ATOM 3016 N N . PHE B 1 123 ? -14.125 2.963 -14.18 1 98.62 123 PHE B N 1
ATOM 3017 C CA . PHE B 1 123 ? -13.281 3.301 -13.031 1 98.62 123 PHE B CA 1
ATOM 3018 C C . PHE B 1 123 ? -12.945 4.785 -13.031 1 98.62 123 PHE B C 1
ATOM 3020 O O . PHE B 1 123 ? -12.938 5.426 -11.977 1 98.62 123 PHE B O 1
ATOM 3027 N N . ALA B 1 124 ? -12.633 5.406 -14.148 1 98.38 124 ALA B N 1
ATOM 3028 C CA . ALA B 1 124 ? -12.086 6.758 -14.258 1 98.38 124 ALA B CA 1
ATOM 3029 C C . ALA B 1 124 ? -12.969 7.762 -13.508 1 98.38 124 ALA B C 1
ATOM 3031 O O . ALA B 1 124 ? -12.461 8.586 -12.742 1 98.38 124 ALA B O 1
ATOM 3032 N N . PRO B 1 125 ? -14.328 7.648 -13.617 1 98.12 125 PRO B N 1
ATOM 3033 C CA . PRO B 1 125 ? -15.164 8.656 -12.953 1 98.12 125 PRO B CA 1
ATOM 3034 C C . PRO B 1 125 ? -15.312 8.398 -11.453 1 98.12 125 PRO B C 1
ATOM 3036 O O . PRO B 1 125 ? -15.984 9.164 -10.758 1 98.12 125 PRO B O 1
ATOM 3039 N N . MET B 1 126 ? -14.688 7.316 -10.938 1 97.94 126 MET B N 1
ATOM 3040 C CA . MET B 1 126 ? -14.797 7.023 -9.508 1 97.94 126 MET B CA 1
ATOM 3041 C C . MET B 1 126 ? -14.141 8.117 -8.68 1 97.94 126 MET B C 1
ATOM 3043 O O . MET B 1 126 ? -14.484 8.312 -7.512 1 97.94 126 MET B O 1
ATOM 3047 N N . ALA B 1 127 ? -13.133 8.75 -9.25 1 98.62 127 ALA B N 1
ATOM 3048 C CA . ALA B 1 127 ? -12.531 9.914 -8.602 1 98.62 127 ALA B CA 1
ATOM 3049 C C . ALA B 1 127 ? -13.242 11.203 -9.008 1 98.62 127 ALA B C 1
ATOM 3051 O O . ALA B 1 127 ? -13.102 11.664 -10.141 1 98.62 127 ALA B O 1
ATOM 3052 N N . ASP B 1 128 ? -14.07 11.703 -8.164 1 98.62 128 ASP B N 1
ATOM 3053 C CA . ASP B 1 128 ? -14.672 13.023 -8.375 1 98.62 128 ASP B CA 1
ATOM 3054 C C . ASP B 1 128 ? -13.766 14.125 -7.832 1 98.62 128 ASP B C 1
ATOM 3056 O O . ASP B 1 128 ? -13.953 14.602 -6.711 1 98.62 128 ASP B O 1
ATOM 3060 N N . LEU B 1 129 ? -12.828 14.586 -8.664 1 98.38 129 LEU B N 1
ATOM 3061 C CA . LEU B 1 129 ? -11.75 15.477 -8.25 1 98.38 129 LEU B CA 1
ATOM 3062 C C . LEU B 1 129 ? -12.25 16.922 -8.148 1 98.38 129 LEU B C 1
ATOM 3064 O O . LEU B 1 129 ? -12.922 17.406 -9.055 1 98.38 129 LEU B O 1
ATOM 3068 N N . ARG B 1 130 ? -11.891 17.484 -7.023 1 97 130 ARG B N 1
ATOM 3069 C CA . ARG B 1 130 ? -12.25 18.859 -6.738 1 97 130 ARG B CA 1
ATOM 3070 C C . ARG B 1 130 ? -11.062 19.641 -6.176 1 97 130 ARG B C 1
ATOM 3072 O O . ARG B 1 130 ? -10.305 19.109 -5.363 1 97 130 ARG B O 1
ATOM 3079 N N . VAL B 1 131 ? -10.906 20.875 -6.664 1 96.75 131 VAL B N 1
ATOM 3080 C CA . VAL B 1 131 ? -9.828 21.688 -6.125 1 96.75 131 VAL B CA 1
ATOM 3081 C C . VAL B 1 131 ? -10.258 22.297 -4.789 1 96.75 131 VAL B C 1
ATOM 3083 O O . VAL B 1 131 ? -11.352 22.844 -4.668 1 96.75 131 VAL B O 1
ATOM 3086 N N . LEU B 1 132 ? -9.398 22.094 -3.844 1 95.12 132 LEU B N 1
ATOM 3087 C CA . LEU B 1 132 ? -9.672 22.641 -2.518 1 95.12 132 LEU B CA 1
ATOM 3088 C C . LEU B 1 132 ? -9.055 24.016 -2.359 1 95.12 132 LEU B C 1
ATOM 3090 O O . LEU B 1 132 ? -7.828 24.172 -2.41 1 95.12 132 LEU B O 1
ATOM 3094 N N . GLY B 1 133 ? -9.867 25.031 -2.264 1 89.19 133 GLY B N 1
ATOM 3095 C CA . GLY B 1 133 ? -9.438 26.375 -1.923 1 89.19 133 GLY B CA 1
ATOM 3096 C C . GLY B 1 133 ? -9.648 26.719 -0.461 1 89.19 133 GLY B C 1
ATOM 3097 O O . GLY B 1 133 ? -10.156 25.906 0.306 1 89.19 133 GLY B O 1
ATOM 3098 N N . GLU B 1 134 ? -9.172 27.859 -0.078 1 86.25 134 GLU B N 1
ATOM 3099 C CA . GLU B 1 134 ? -9.258 28.281 1.318 1 86.25 134 GLU B CA 1
ATOM 3100 C C . GLU B 1 134 ? -10.711 28.484 1.738 1 86.25 134 GLU B C 1
ATOM 3102 O O . GLU B 1 134 ? -11.023 28.516 2.932 1 86.25 134 GLU B O 1
ATOM 3107 N N . ASP B 1 135 ? -11.641 28.578 0.754 1 85.56 135 ASP B N 1
ATOM 3108 C CA . ASP B 1 135 ? -13.062 28.703 1.054 1 85.56 135 ASP B CA 1
ATOM 3109 C C . ASP B 1 135 ? -13.617 27.406 1.639 1 85.56 135 ASP B C 1
ATOM 3111 O O . ASP B 1 135 ? -14.664 27.422 2.291 1 85.56 135 ASP B O 1
ATOM 3115 N N . GLY B 1 136 ? -12.898 26.375 1.39 1 92.88 136 GLY B N 1
ATOM 3116 C CA . GLY B 1 136 ? -13.32 25.094 1.931 1 92.88 136 GLY B CA 1
ATOM 3117 C C . GLY B 1 136 ? -14.57 24.547 1.259 1 92.88 136 GLY B C 1
ATOM 3118 O O . GLY B 1 136 ? -14.789 24.766 0.069 1 92.88 136 GLY B O 1
ATOM 3119 N N . PHE B 1 137 ? -15.234 23.578 1.939 1 92.69 137 PHE B N 1
ATOM 3120 C CA . PHE B 1 137 ? -16.484 22.984 1.461 1 92.69 137 PHE B CA 1
ATOM 3121 C C . PHE B 1 137 ? -17.297 22.453 2.623 1 92.69 137 PHE B C 1
ATOM 3123 O O . PHE B 1 137 ? -16.844 22.422 3.766 1 92.69 137 PHE B O 1
ATOM 3130 N N . THR B 1 138 ? -18.547 22.203 2.305 1 95.19 138 THR B N 1
ATOM 3131 C CA . THR B 1 138 ? -19.422 21.531 3.258 1 95.19 138 THR B CA 1
ATOM 3132 C C . THR B 1 138 ? -19.828 20.156 2.742 1 95.19 138 THR B C 1
ATOM 3134 O O . THR B 1 138 ? -20.078 19.984 1.547 1 95.19 138 THR B O 1
ATOM 3137 N N . LEU B 1 139 ? -19.828 19.234 3.594 1 94.56 139 LEU B N 1
ATOM 3138 C CA . LEU B 1 139 ? -20.312 17.875 3.365 1 94.56 139 LEU B CA 1
ATOM 3139 C C . LEU B 1 139 ? -21.328 17.469 4.438 1 94.56 139 LEU B C 1
ATOM 3141 O O . LEU B 1 139 ? -20.938 17.047 5.527 1 94.56 139 LEU B O 1
ATOM 3145 N N . GLY B 1 140 ? -22.562 17.516 4.086 1 94 140 GLY B N 1
ATOM 3146 C CA . GLY B 1 140 ? -23.578 17.344 5.121 1 94 140 GLY B CA 1
ATOM 3147 C C . GLY B 1 140 ? -23.422 18.328 6.27 1 94 140 GLY B C 1
ATOM 3148 O O . GLY B 1 140 ? -23.344 19.531 6.047 1 94 140 GLY B O 1
ATOM 3149 N N . PRO B 1 141 ? -23.344 17.797 7.453 1 94.69 141 PRO B N 1
ATOM 3150 C CA . PRO B 1 141 ? -23.203 18.672 8.625 1 94.69 141 PRO B CA 1
ATOM 3151 C C . PRO B 1 141 ? -21.75 19.062 8.898 1 94.69 141 PRO B C 1
ATOM 3153 O O . PRO B 1 141 ? -21.484 19.781 9.867 1 94.69 141 PRO B O 1
ATOM 3156 N N . LEU B 1 142 ? -20.875 18.578 8.07 1 95.62 142 LEU B N 1
ATOM 3157 C CA . LEU B 1 142 ? -19.453 18.828 8.281 1 95.62 142 LEU B CA 1
ATOM 3158 C C . LEU B 1 142 ? -18.984 20.016 7.438 1 95.62 142 LEU B C 1
ATOM 3160 O O . LEU B 1 142 ? -19.312 20.094 6.254 1 95.62 142 LEU B O 1
ATOM 3164 N N . THR B 1 143 ? -18.328 20.891 8.109 1 96.69 143 THR B N 1
ATOM 3165 C CA . THR B 1 143 ? -17.703 22 7.398 1 96.69 143 THR B CA 1
ATOM 3166 C C . THR B 1 143 ? -16.188 21.859 7.422 1 96.69 143 THR B C 1
ATOM 3168 O O . THR B 1 143 ? -15.594 21.641 8.484 1 96.69 143 THR B O 1
ATOM 3171 N N . LEU B 1 144 ? -15.602 21.953 6.273 1 97.5 144 LEU B N 1
ATOM 3172 C CA . LEU B 1 144 ? -14.148 21.938 6.148 1 97.5 144 LEU B CA 1
ATOM 3173 C C . LEU B 1 144 ? -13.633 23.281 5.672 1 97.5 144 LEU B C 1
ATOM 3175 O O . LEU B 1 144 ? -14.172 23.859 4.723 1 97.5 144 LEU B O 1
ATOM 3179 N N . ARG B 1 145 ? -12.688 23.812 6.41 1 97.06 145 ARG B N 1
ATOM 3180 C CA . ARG B 1 145 ? -11.914 24.969 5.98 1 97.06 145 ARG B CA 1
ATOM 3181 C C . ARG B 1 145 ? -10.445 24.609 5.758 1 97.06 145 ARG B C 1
ATOM 3183 O O . ARG B 1 145 ? -9.953 23.641 6.34 1 97.06 145 ARG B O 1
ATOM 3190 N N . ALA B 1 146 ? -9.875 25.344 4.867 1 97.69 146 ALA B N 1
ATOM 3191 C CA . ALA B 1 146 ? -8.461 25.125 4.578 1 97.69 146 ALA B CA 1
ATOM 3192 C C . ALA B 1 146 ? -7.672 26.422 4.648 1 97.69 146 ALA B C 1
ATOM 3194 O O . ALA B 1 146 ? -8.242 27.516 4.504 1 97.69 146 ALA B O 1
ATOM 3195 N N . MET B 1 147 ? -6.43 26.359 4.945 1 96.88 147 MET B N 1
ATOM 3196 C CA . MET B 1 147 ? -5.484 27.469 4.953 1 96.88 147 MET B CA 1
ATOM 3197 C C . MET B 1 147 ? -4.145 27.047 4.367 1 96.88 147 MET B C 1
ATOM 3199 O O . MET B 1 147 ? -3.615 25.984 4.711 1 96.88 147 MET B O 1
ATOM 3203 N N . ARG B 1 148 ? -3.664 27.875 3.445 1 95.62 148 ARG B N 1
ATOM 3204 C CA . ARG B 1 148 ? -2.33 27.594 2.926 1 95.62 148 ARG B CA 1
ATOM 3205 C C . ARG B 1 148 ? -1.281 27.688 4.027 1 95.62 148 ARG B C 1
ATOM 3207 O O . ARG B 1 148 ? -1.319 28.609 4.852 1 95.62 148 ARG B O 1
ATOM 3214 N N . ASN B 1 149 ? -0.51 26.672 4.117 1 94.94 149 ASN B N 1
ATOM 3215 C CA . ASN B 1 149 ? 0.551 26.703 5.117 1 94.94 149 ASN B CA 1
ATOM 3216 C C . ASN B 1 149 ? 1.927 26.844 4.473 1 94.94 149 ASN B C 1
ATOM 3218 O O . ASN B 1 149 ? 2.033 27.203 3.297 1 94.94 149 ASN B O 1
ATOM 3222 N N . VAL B 1 150 ? 3.078 26.812 5.273 1 97.25 150 VAL B N 1
ATOM 3223 C CA . VAL B 1 150 ? 4.441 27.109 4.84 1 97.25 150 VAL B CA 1
ATOM 3224 C C . VAL B 1 150 ? 5.23 25.797 4.711 1 97.25 150 VAL B C 1
ATOM 3226 O O . VAL B 1 150 ? 5.758 25.281 5.699 1 97.25 150 VAL B O 1
ATOM 3229 N N . HIS B 1 151 ? 5.305 25.281 3.48 1 97.75 151 HIS B N 1
ATOM 3230 C CA . HIS B 1 151 ? 6.004 24.031 3.223 1 97.75 151 HIS B CA 1
ATOM 3231 C C . HIS B 1 151 ? 6.836 24.109 1.946 1 97.75 151 HIS B C 1
ATOM 3233 O O . HIS B 1 151 ? 6.617 23.344 1.006 1 97.75 151 HIS B O 1
ATOM 3239 N N . PRO B 1 152 ? 7.801 25.016 1.938 1 96.25 152 PRO B N 1
ATOM 3240 C CA . PRO B 1 152 ? 8.578 25.172 0.705 1 96.25 152 PRO B CA 1
ATOM 3241 C C . PRO B 1 152 ? 9.336 23.906 0.321 1 96.25 152 PRO B C 1
ATOM 3243 O O . PRO B 1 152 ? 9.766 23.156 1.197 1 96.25 152 PRO B O 1
ATOM 3246 N N . PRO B 1 153 ? 9.508 23.672 -0.986 1 94.81 153 PRO B N 1
ATOM 3247 C CA . PRO B 1 153 ? 9.094 24.562 -2.076 1 94.81 153 PRO B CA 1
ATOM 3248 C C . PRO B 1 153 ? 7.656 24.328 -2.52 1 94.81 153 PRO B C 1
ATOM 3250 O O . PRO B 1 153 ? 7.223 24.875 -3.539 1 94.81 153 PRO B O 1
ATOM 3253 N N . VAL B 1 154 ? 6.906 23.516 -1.759 1 95.25 154 VAL B N 1
ATOM 3254 C CA . VAL B 1 154 ? 5.516 23.219 -2.098 1 95.25 154 VAL B CA 1
ATOM 3255 C C . VAL B 1 154 ? 4.645 24.438 -1.777 1 95.25 154 VAL B C 1
ATOM 3257 O O . VAL B 1 154 ? 4.512 24.812 -0.614 1 95.25 154 VAL B O 1
ATOM 3260 N N . GLU B 1 155 ? 4.066 24.984 -2.801 1 92.38 155 GLU B N 1
ATOM 3261 C CA . GLU B 1 155 ? 3.25 26.188 -2.609 1 92.38 155 GLU B CA 1
ATOM 3262 C C . GLU B 1 155 ? 1.831 25.812 -2.186 1 92.38 155 GLU B C 1
ATOM 3264 O O . GLU B 1 155 ? 1.247 26.469 -1.321 1 92.38 155 GLU B O 1
ATOM 3269 N N . ASP B 1 156 ? 1.318 24.797 -2.863 1 94.19 156 ASP B N 1
ATOM 3270 C CA . ASP B 1 156 ? -0.042 24.375 -2.545 1 94.19 156 ASP B CA 1
ATOM 3271 C C . ASP B 1 156 ? -0.044 23.312 -1.459 1 94.19 156 ASP B C 1
ATOM 3273 O O . ASP B 1 156 ? -0.224 22.125 -1.75 1 94.19 156 ASP B O 1
ATOM 3277 N N . SER B 1 157 ? 0.175 23.625 -0.262 1 96 157 SER B N 1
ATOM 3278 C CA . SER B 1 157 ? 0.097 22.812 0.948 1 96 157 SER B CA 1
ATOM 3279 C C . SER B 1 157 ? -0.913 23.391 1.936 1 96 157 SER B C 1
ATOM 3281 O O . SER B 1 157 ? -0.932 24.594 2.178 1 96 157 SER B O 1
ATOM 3283 N N . LEU B 1 158 ? -1.757 22.562 2.449 1 97.38 158 LEU B N 1
ATOM 3284 C CA . LEU B 1 158 ? -2.92 23.094 3.154 1 97.38 158 LEU B CA 1
ATOM 3285 C C . LEU B 1 158 ? -2.998 22.531 4.57 1 97.38 158 LEU B C 1
ATOM 3287 O O . LEU B 1 158 ? -2.715 21.344 4.793 1 97.38 158 LEU B O 1
ATOM 3291 N N . ALA B 1 159 ? -3.354 23.375 5.531 1 98.19 159 ALA B N 1
ATOM 3292 C CA . ALA B 1 159 ? -3.941 22.969 6.809 1 98.19 159 ALA B CA 1
ATOM 3293 C C . ALA B 1 159 ? -5.453 22.797 6.688 1 98.19 159 ALA B C 1
ATOM 3295 O O . ALA B 1 159 ? -6.094 23.438 5.848 1 98.19 159 ALA B O 1
ATOM 3296 N N . LEU B 1 160 ? -6.027 21.922 7.512 1 98.62 160 LEU B N 1
ATOM 3297 C CA . LEU B 1 160 ? -7.453 21.625 7.438 1 98.62 160 LEU B CA 1
ATOM 3298 C C . LEU B 1 160 ? -8.117 21.797 8.805 1 98.62 160 LEU B C 1
ATOM 3300 O O . LEU B 1 160 ? -7.539 21.422 9.828 1 98.62 160 LEU B O 1
ATOM 3304 N N . ARG B 1 161 ? -9.312 22.328 8.789 1 98.38 161 ARG B N 1
ATOM 3305 C CA . ARG B 1 161 ? -10.156 22.359 9.977 1 98.38 161 ARG B CA 1
ATOM 3306 C C . ARG B 1 161 ? -11.531 21.766 9.68 1 98.38 161 ARG B C 1
ATOM 3308 O O . ARG B 1 161 ? -12.203 22.188 8.734 1 98.38 161 ARG B O 1
ATOM 3315 N N . PHE B 1 162 ? -11.867 20.75 10.383 1 97.75 162 PHE B N 1
ATOM 3316 C CA . PHE B 1 162 ? -13.195 20.156 10.344 1 97.75 162 PHE B CA 1
ATOM 3317 C C . PHE B 1 162 ? -14.039 20.625 11.516 1 97.75 162 PHE B C 1
ATOM 3319 O O . PHE B 1 162 ? -13.617 20.531 12.672 1 97.75 162 PHE B O 1
ATOM 3326 N N . ASP B 1 163 ? -15.164 21.156 11.211 1 96.81 163 ASP B N 1
ATOM 3327 C CA . ASP B 1 163 ? -16.141 21.516 12.234 1 96.81 163 ASP B CA 1
ATOM 3328 C C . ASP B 1 163 ? -17.453 20.766 12.023 1 96.81 163 ASP B C 1
ATOM 3330 O O . ASP B 1 163 ? -18.031 20.812 10.93 1 96.81 163 ASP B O 1
ATOM 3334 N N . GLY B 1 164 ? -17.844 20.047 12.992 1 94.44 164 GLY B N 1
ATOM 3335 C CA . GLY B 1 164 ? -19.125 19.359 13.008 1 94.44 164 GLY B CA 1
ATOM 3336 C C . GLY B 1 164 ? -19.906 19.562 14.297 1 94.44 164 GLY B C 1
ATOM 3337 O O . GLY B 1 164 ? -19.438 20.25 15.203 1 94.44 164 GLY B O 1
ATOM 3338 N N . PRO B 1 165 ? -21.125 19.016 14.352 1 91.25 165 PRO B N 1
ATOM 3339 C CA . PRO B 1 165 ? -21.984 19.219 15.531 1 91.25 165 PRO B CA 1
ATOM 3340 C C . PRO B 1 165 ? -21.359 18.656 16.812 1 91.25 165 PRO B C 1
ATOM 3342 O O . PRO B 1 165 ? -21.641 19.141 17.906 1 91.25 165 PRO B O 1
ATOM 3345 N N . ASP B 1 166 ? -20.516 17.688 16.625 1 88.88 166 ASP B N 1
ATOM 3346 C CA . ASP B 1 166 ? -20.031 16.984 17.812 1 88.88 166 ASP B CA 1
ATOM 3347 C C . ASP B 1 166 ? -18.531 17.219 18.031 1 88.88 166 ASP B C 1
ATOM 3349 O O . ASP B 1 166 ? -17.875 16.469 18.75 1 88.88 166 ASP B O 1
ATOM 3353 N N . GLY B 1 167 ? -17.984 18.234 17.344 1 93.5 167 GLY B N 1
ATOM 3354 C CA . GLY B 1 167 ? -16.594 18.5 17.625 1 93.5 167 GLY B CA 1
ATOM 3355 C C . GLY B 1 167 ? -15.859 19.125 16.453 1 93.5 167 GLY B C 1
ATOM 3356 O O . GLY B 1 167 ? -16.453 19.375 15.398 1 93.5 167 GLY B O 1
ATOM 3357 N N . SER B 1 168 ? -14.602 19.453 16.766 1 97.38 168 SER B N 1
ATOM 3358 C CA . SER B 1 168 ? -13.75 20.078 15.75 1 97.38 168 SER B CA 1
ATOM 3359 C C . SER B 1 168 ? -12.336 19.516 15.797 1 97.38 168 SER B C 1
ATOM 3361 O O . SER B 1 168 ? -11.82 19.219 16.875 1 97.38 168 SER B O 1
ATOM 3363 N N . VAL B 1 169 ? -11.734 19.344 14.672 1 98.5 169 VAL B N 1
ATOM 3364 C CA . VAL B 1 169 ? -10.359 18.859 14.57 1 98.5 169 VAL B CA 1
ATOM 3365 C C . VAL B 1 169 ? -9.602 19.688 13.531 1 98.5 169 VAL B C 1
ATOM 3367 O O . VAL B 1 169 ? -10.156 20.062 12.5 1 98.5 169 VAL B O 1
ATOM 3370 N N . VAL B 1 170 ? -8.406 20.016 13.852 1 98.75 170 VAL B N 1
ATOM 3371 C CA . VAL B 1 170 ? -7.523 20.75 12.945 1 98.75 170 VAL B CA 1
ATOM 3372 C C . VAL B 1 170 ? -6.301 19.906 12.609 1 98.75 170 VAL B C 1
ATOM 3374 O O . VAL B 1 170 ? -5.707 19.281 13.5 1 98.75 170 VAL B O 1
ATOM 3377 N N . PHE B 1 171 ? -5.988 19.812 11.367 1 98.88 171 PHE B N 1
ATOM 3378 C CA . PHE B 1 171 ? -4.734 19.266 10.875 1 98.88 171 PHE B CA 1
ATOM 3379 C C . PHE B 1 171 ? -3.803 20.359 10.383 1 98.88 171 PHE B C 1
ATOM 3381 O O . PHE B 1 171 ? -4.176 21.156 9.523 1 98.88 171 PHE B O 1
ATOM 3388 N N . SER B 1 172 ? -2.631 20.344 10.867 1 98.62 172 SER B N 1
ATOM 3389 C CA . SER B 1 172 ? -1.689 21.375 10.438 1 98.62 172 SER B CA 1
ATOM 3390 C C . SER B 1 172 ? -1.236 21.141 9 1 98.62 172 SER B C 1
ATOM 3392 O O . SER B 1 172 ? -0.799 22.078 8.328 1 98.62 172 SER B O 1
ATOM 3394 N N . GLY B 1 173 ? -1.368 19.812 8.531 1 98 173 GLY B N 1
ATOM 3395 C CA . GLY B 1 173 ? -0.597 19.469 7.344 1 98 173 GLY B CA 1
ATOM 3396 C C . GLY B 1 173 ? 0.902 19.562 7.562 1 98 173 GLY B C 1
ATOM 3397 O O . GLY B 1 173 ? 1.378 19.422 8.695 1 98 173 GLY B O 1
ATOM 3398 N N . ASP B 1 174 ? 1.646 19.594 6.473 1 98.56 174 ASP B N 1
ATOM 3399 C CA . ASP B 1 174 ? 3.084 19.828 6.566 1 98.56 174 ASP B CA 1
ATOM 3400 C C . ASP B 1 174 ? 3.41 21.312 6.504 1 98.56 174 ASP B C 1
ATOM 3402 O O . ASP B 1 174 ? 3.02 22 5.559 1 98.56 174 ASP B O 1
ATOM 3406 N N . THR B 1 175 ? 4.125 21.781 7.531 1 98.5 175 THR B N 1
ATOM 3407 C CA . THR B 1 175 ? 4.348 23.219 7.562 1 98.5 175 THR B CA 1
ATOM 3408 C C . THR B 1 175 ? 5.523 23.562 8.469 1 98.5 175 THR B C 1
ATOM 3410 O O . THR B 1 175 ? 5.723 22.922 9.5 1 98.5 175 THR B O 1
ATOM 3413 N N . ALA B 1 176 ? 6.23 24.578 8.094 1 97.88 176 ALA B N 1
ATOM 3414 C CA . ALA B 1 176 ? 7.059 25.312 9.047 1 97.88 176 ALA B CA 1
ATOM 3415 C C . ALA B 1 176 ? 6.203 26.125 10.016 1 97.88 176 ALA B C 1
ATOM 3417 O O . ALA B 1 176 ? 5 26.297 9.797 1 97.88 176 ALA B O 1
ATOM 3418 N N . PRO B 1 177 ? 6.828 26.469 11.172 1 95.31 177 PRO B N 1
ATOM 3419 C CA . PRO B 1 177 ? 6.051 27.375 12.016 1 95.31 177 PRO B CA 1
ATOM 3420 C C . PRO B 1 177 ? 5.508 28.578 11.25 1 95.31 177 PRO B C 1
ATOM 3422 O O . PRO B 1 177 ? 6.199 29.141 10.398 1 95.31 177 PRO B O 1
ATOM 3425 N N . MET B 1 178 ? 4.324 28.875 11.391 1 94.12 178 MET B N 1
ATOM 3426 C CA . MET B 1 178 ? 3.73 29.969 10.633 1 94.12 178 MET B CA 1
ATOM 3427 C C . MET B 1 178 ? 2.748 30.766 11.492 1 94.12 178 MET B C 1
ATOM 3429 O O . MET B 1 178 ? 2.125 30.203 12.398 1 94.12 178 MET B O 1
ATOM 3433 N N . ALA B 1 179 ? 2.723 31.984 11.031 1 87.75 179 ALA B N 1
ATOM 3434 C CA . ALA B 1 179 ? 1.714 32.844 11.641 1 87.75 179 ALA B CA 1
ATOM 3435 C C . ALA B 1 179 ? 0.306 32.406 11.25 1 87.75 179 ALA B C 1
ATOM 3437 O O . ALA B 1 179 ? 0.089 31.906 10.148 1 87.75 179 ALA B O 1
ATOM 3438 N N . GLY B 1 180 ? -0.688 32.406 12.07 1 95.38 180 GLY B N 1
ATOM 3439 C CA . GLY B 1 180 ? -2.072 32.156 11.711 1 95.38 180 GLY B CA 1
ATOM 3440 C C . GLY B 1 180 ? -2.566 30.797 12.195 1 95.38 180 GLY B C 1
ATOM 3441 O O . GLY B 1 180 ? -3.775 30.578 12.312 1 95.38 180 GLY B O 1
ATOM 3442 N N . MET B 1 181 ? -1.597 29.844 12.344 1 97.75 181 MET B N 1
ATOM 3443 C CA . MET B 1 181 ? -2.016 28.5 12.758 1 97.75 181 MET B CA 1
ATOM 3444 C C . MET B 1 181 ? -2.766 28.547 14.086 1 97.75 181 MET B C 1
ATOM 3446 O O . MET B 1 181 ? -3.734 27.812 14.281 1 97.75 181 MET B O 1
ATOM 3450 N N . GLU B 1 182 ? -2.293 29.469 14.984 1 97.75 182 GLU B N 1
ATOM 3451 C CA . GLU B 1 182 ? -2.963 29.594 16.281 1 97.75 182 GLU B CA 1
ATOM 3452 C C . GLU B 1 182 ? -4.418 30.031 16.094 1 97.75 182 GLU B C 1
ATOM 3454 O O . GLU B 1 182 ? -5.316 29.453 16.734 1 97.75 182 GLU B O 1
ATOM 3459 N N . ASP B 1 183 ? -4.59 31.016 15.227 1 98.25 183 ASP B N 1
ATOM 3460 C CA . ASP B 1 183 ? -5.945 31.484 14.969 1 98.25 183 ASP B CA 1
ATOM 3461 C C . ASP B 1 183 ? -6.773 30.422 14.258 1 98.25 183 ASP B C 1
ATOM 3463 O O . ASP B 1 183 ? -7.953 30.234 14.562 1 98.25 183 ASP B O 1
ATOM 3467 N N . PHE B 1 184 ? -6.203 29.75 13.344 1 98.12 184 PHE B N 1
ATOM 3468 C CA . PHE B 1 184 ? -6.871 28.719 12.562 1 98.12 184 PHE B CA 1
ATOM 3469 C C . PHE B 1 184 ? -7.328 27.578 13.453 1 98.12 184 PHE B C 1
ATOM 3471 O O . PHE B 1 184 ? -8.391 27 13.227 1 98.12 184 PHE B O 1
ATOM 3478 N N . ALA B 1 185 ? -6.59 27.234 14.523 1 98.5 185 ALA B N 1
ATOM 3479 C CA . ALA B 1 185 ? -6.844 26.078 15.391 1 98.5 185 ALA B CA 1
ATOM 3480 C C . ALA B 1 185 ? -7.598 26.5 16.641 1 98.5 185 ALA B C 1
ATOM 3482 O O . ALA B 1 185 ? -7.848 25.672 17.531 1 98.5 185 ALA B O 1
ATOM 3483 N N . ARG B 1 186 ? -7.93 27.75 16.734 1 98.44 186 ARG B N 1
ATOM 3484 C CA . ARG B 1 186 ? -8.469 28.312 17.969 1 98.44 186 ARG B CA 1
ATOM 3485 C C . ARG B 1 186 ? -9.672 27.5 18.453 1 98.44 186 ARG B C 1
ATOM 3487 O O . ARG B 1 186 ? -10.633 27.312 17.719 1 98.44 186 ARG B O 1
ATOM 3494 N N . GLY B 1 187 ? -9.508 27.031 19.641 1 97.75 187 GLY B N 1
ATOM 3495 C CA . GLY B 1 187 ? -10.633 26.422 20.344 1 97.75 187 GLY B CA 1
ATOM 3496 C C . GLY B 1 187 ? -10.961 25.031 19.844 1 97.75 187 GLY B C 1
ATOM 3497 O O . GLY B 1 187 ? -11.969 24.438 20.25 1 97.75 187 GLY B O 1
ATOM 3498 N N . ALA B 1 188 ? -10.188 24.422 18.984 1 98.12 188 ALA B N 1
ATOM 3499 C CA . ALA B 1 188 ? -10.469 23.094 18.453 1 98.12 188 ALA B CA 1
ATOM 3500 C C . ALA B 1 188 ? -10.422 22.031 19.562 1 98.12 188 ALA B C 1
ATOM 3502 O O . ALA B 1 188 ? -9.672 22.188 20.531 1 98.12 188 ALA B O 1
ATOM 3503 N N . ASP B 1 189 ? -11.234 2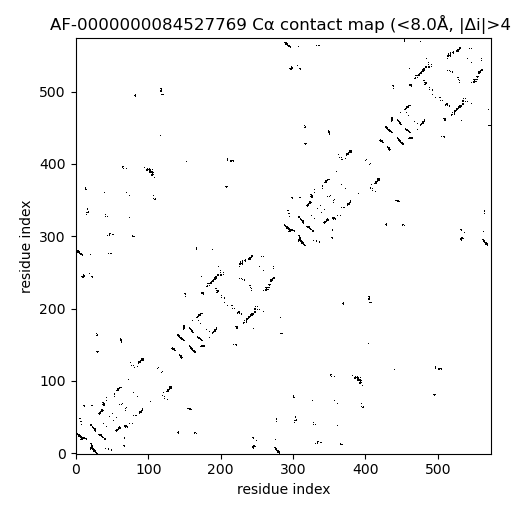1 19.406 1 98 189 ASP B N 1
ATOM 3504 C CA . ASP B 1 189 ? -11.18 19.875 20.328 1 98 189 ASP B CA 1
ATOM 3505 C C . ASP B 1 189 ? -9.844 19.141 20.219 1 98 189 ASP B C 1
ATOM 3507 O O . ASP B 1 189 ? -9.305 18.656 21.219 1 98 189 ASP B O 1
ATOM 3511 N N . LEU B 1 190 ? -9.352 19.047 19.031 1 98.69 190 LEU B N 1
ATOM 3512 C CA . LEU B 1 190 ? -8.109 18.328 18.75 1 98.69 190 LEU B CA 1
ATOM 3513 C C . LEU B 1 190 ? -7.293 19.047 17.688 1 98.69 190 LEU B C 1
ATOM 3515 O O . LEU B 1 190 ? -7.82 19.391 16.625 1 98.69 190 LEU B O 1
ATOM 3519 N N . LEU B 1 191 ? -6.121 19.344 17.984 1 98.81 191 LEU B N 1
ATOM 3520 C CA . LEU B 1 191 ? -5.129 19.766 17 1 98.81 191 LEU B CA 1
ATOM 3521 C C . LEU B 1 191 ? -4.184 18.609 16.672 1 98.81 191 LEU B C 1
ATOM 3523 O O . LEU B 1 191 ? -3.455 18.125 17.547 1 98.81 191 LEU B O 1
ATOM 3527 N N . VAL B 1 192 ? -4.262 18.094 15.492 1 98.94 192 VAL B N 1
ATOM 3528 C CA . VAL B 1 192 ? -3.283 17.141 14.961 1 98.94 192 VAL B CA 1
ATOM 3529 C C . VAL B 1 192 ? -2.174 17.906 14.234 1 98.94 192 VAL B C 1
ATOM 3531 O O . VAL B 1 192 ? -2.375 18.406 13.125 1 98.94 192 VAL B O 1
ATOM 3534 N N . HIS B 1 193 ? -1.045 18.031 14.805 1 98.88 193 HIS B N 1
ATOM 3535 C CA . HIS B 1 193 ? 0.021 18.875 14.289 1 98.88 193 HIS B CA 1
ATOM 3536 C C . HIS B 1 193 ? 1.255 18.062 13.93 1 98.88 193 HIS B C 1
ATOM 3538 O O . HIS B 1 193 ? 1.657 17.172 14.688 1 98.88 193 HIS B O 1
ATOM 3544 N N . GLU B 1 194 ? 1.838 18.297 12.781 1 98.81 194 GLU B N 1
ATOM 3545 C CA . GLU B 1 194 ? 3.123 17.672 12.5 1 98.81 194 GLU B CA 1
ATOM 3546 C C . GLU B 1 194 ? 4.18 18.094 13.516 1 98.81 194 GLU B C 1
ATOM 3548 O O . GLU B 1 194 ? 4.043 19.125 14.18 1 98.81 194 GLU B O 1
ATOM 3553 N N . ALA B 1 195 ? 5.195 17.281 13.625 1 98.75 195 ALA B N 1
ATOM 3554 C CA . ALA B 1 195 ? 6.215 17.609 14.617 1 98.75 195 ALA B CA 1
ATOM 3555 C C . ALA B 1 195 ? 7.574 17.047 14.203 1 98.75 195 ALA B C 1
ATOM 3557 O O . ALA B 1 195 ? 7.664 15.93 13.68 1 98.75 195 ALA B O 1
ATOM 3558 N N . MET B 1 196 ? 8.602 17.828 14.484 1 98.69 196 MET B N 1
ATOM 3559 C CA . MET B 1 196 ? 9.984 17.438 14.211 1 98.69 196 MET B CA 1
ATOM 3560 C C . MET B 1 196 ? 10.828 17.516 15.484 1 98.69 196 MET B C 1
ATOM 3562 O O . MET B 1 196 ? 10.688 18.453 16.266 1 98.69 196 MET B O 1
ATOM 3566 N N . LEU B 1 197 ? 11.594 16.562 15.75 1 98.44 197 LEU B N 1
ATOM 3567 C CA . LEU B 1 197 ? 12.672 16.656 16.719 1 98.44 197 LEU B CA 1
ATOM 3568 C C . LEU B 1 197 ? 13.984 17.047 16.047 1 98.44 197 LEU B C 1
ATOM 3570 O O . LEU B 1 197 ? 14.633 16.203 15.414 1 98.44 197 LEU B O 1
ATOM 3574 N N . THR B 1 198 ? 14.383 18.25 16.234 1 96.81 198 THR B N 1
ATOM 3575 C CA . THR B 1 198 ? 15.555 18.781 15.547 1 96.81 198 THR B CA 1
ATOM 3576 C C . THR B 1 198 ? 16.797 17.969 15.906 1 96.81 198 THR B C 1
ATOM 3578 O O . THR B 1 198 ? 17.688 17.766 15.062 1 96.81 198 THR B O 1
ATOM 3581 N N . ALA B 1 199 ? 16.859 17.469 17.078 1 96.06 199 ALA B N 1
ATOM 3582 C CA . ALA B 1 199 ? 18.016 16.719 17.578 1 96.06 199 ALA B CA 1
ATOM 3583 C C . ALA B 1 199 ? 18.219 15.43 16.797 1 96.06 199 ALA B C 1
ATOM 3585 O O . ALA B 1 199 ? 19.297 14.852 16.812 1 96.06 199 ALA B O 1
ATOM 3586 N N . GLY B 1 200 ? 17.188 14.953 16.109 1 96.56 200 GLY B N 1
ATOM 3587 C CA . GLY B 1 200 ? 17.281 13.688 15.406 1 96.56 200 GLY B CA 1
ATOM 3588 C C . GLY B 1 200 ? 17.531 13.844 13.922 1 96.56 200 GLY B C 1
ATOM 3589 O O . GLY B 1 200 ? 17.672 12.859 13.195 1 96.56 200 GLY B O 1
ATOM 3590 N N . ILE B 1 201 ? 17.703 15.039 13.43 1 97 201 ILE B N 1
ATOM 3591 C CA . ILE B 1 201 ? 17.703 15.32 12 1 97 201 ILE B CA 1
ATOM 3592 C C . ILE B 1 201 ? 19.016 14.867 11.375 1 97 201 ILE B C 1
ATOM 3594 O O . ILE B 1 201 ? 19.031 14.289 10.281 1 97 201 ILE B O 1
ATOM 3598 N N . ASP B 1 202 ? 20.109 15.086 12.086 1 95.75 202 ASP B N 1
ATOM 3599 C CA . ASP B 1 202 ? 21.406 14.695 11.539 1 95.75 202 ASP B CA 1
ATOM 3600 C C . ASP B 1 202 ? 21.469 13.188 11.328 1 95.75 202 ASP B C 1
ATOM 3602 O O . ASP B 1 202 ? 21.922 12.719 10.281 1 95.75 202 ASP B O 1
ATOM 3606 N N . ALA B 1 203 ? 21.031 12.5 12.359 1 94.56 203 ALA B N 1
ATOM 3607 C CA . ALA B 1 203 ? 21.047 11.047 12.258 1 94.56 203 ALA B CA 1
ATOM 3608 C C . ALA B 1 203 ? 20.125 10.562 11.133 1 94.56 203 ALA B C 1
ATOM 3610 O O . ALA B 1 203 ? 20.469 9.625 10.414 1 94.56 203 ALA B O 1
ATOM 3611 N N . LEU B 1 204 ? 18.984 11.141 11.023 1 94.25 204 LEU B N 1
ATOM 3612 C CA . LEU B 1 204 ? 18.047 10.805 9.953 1 94.25 204 LEU B CA 1
ATOM 3613 C C . LEU B 1 204 ? 18.688 11.023 8.586 1 94.25 204 LEU B C 1
ATOM 3615 O O . LEU B 1 204 ? 18.609 10.156 7.719 1 94.25 204 LEU B O 1
ATOM 3619 N N . CYS B 1 205 ? 19.312 12.195 8.375 1 94.06 205 CYS B N 1
ATOM 3620 C CA . CYS B 1 205 ? 19.922 12.547 7.098 1 94.06 205 CYS B CA 1
ATOM 3621 C C . CYS B 1 205 ? 21.094 11.617 6.773 1 94.06 205 CYS B C 1
ATOM 3623 O O . CYS B 1 205 ? 21.328 11.305 5.605 1 94.06 205 CYS B O 1
ATOM 3625 N N . ALA B 1 206 ? 21.781 11.172 7.812 1 91.81 206 ALA B N 1
ATOM 3626 C CA . ALA B 1 206 ? 22.859 10.211 7.602 1 91.81 206 ALA B CA 1
ATOM 3627 C C . ALA B 1 206 ? 22.328 8.891 7.066 1 91.81 206 ALA B C 1
ATOM 3629 O O . ALA B 1 206 ? 22.984 8.219 6.273 1 91.81 206 ALA B O 1
ATOM 3630 N N . ARG B 1 207 ? 21.172 8.602 7.441 1 87.81 207 ARG B N 1
ATOM 3631 C CA . ARG B 1 207 ? 20.578 7.316 7.094 1 87.81 207 ARG B CA 1
ATOM 3632 C C . ARG B 1 207 ? 19.953 7.359 5.699 1 87.81 207 ARG B C 1
ATOM 3634 O O . ARG B 1 207 ? 20.078 6.398 4.934 1 87.81 207 ARG B O 1
ATOM 3641 N N . VAL B 1 208 ? 19.281 8.398 5.359 1 86.31 208 VAL B N 1
ATOM 3642 C CA . VAL B 1 208 ? 18.453 8.352 4.156 1 86.31 208 VAL B CA 1
ATOM 3643 C C . VAL B 1 208 ? 18.875 9.461 3.197 1 86.31 208 VAL B C 1
ATOM 3645 O O . VAL B 1 208 ? 18.344 9.57 2.092 1 86.31 208 VAL B O 1
ATOM 3648 N N . GLY B 1 209 ? 19.797 10.312 3.592 1 88.25 209 GLY B N 1
ATOM 3649 C CA . GLY B 1 209 ? 20.297 11.359 2.721 1 88.25 209 GLY B CA 1
ATOM 3650 C C . GLY B 1 209 ? 21.219 10.844 1.631 1 88.25 209 GLY B C 1
ATOM 3651 O O . GLY B 1 209 ? 21.438 9.641 1.516 1 88.25 209 GLY B O 1
ATOM 3652 N N . ASN B 1 210 ? 21.578 11.734 0.786 1 90.31 210 ASN B N 1
ATOM 3653 C CA . ASN B 1 210 ? 22.359 11.328 -0.371 1 90.31 210 ASN B CA 1
ATOM 3654 C C . ASN B 1 210 ? 23.719 12.023 -0.39 1 90.31 210 ASN B C 1
ATOM 3656 O O . ASN B 1 210 ? 24.281 12.289 -1.459 1 90.31 210 ASN B O 1
ATOM 3660 N N . GLY B 1 211 ? 24.219 12.43 0.718 1 89.31 211 GLY B N 1
ATOM 3661 C CA . GLY B 1 211 ? 25.594 12.859 0.835 1 89.31 211 GLY B CA 1
ATOM 3662 C C . GLY B 1 211 ? 25.75 14.367 0.826 1 89.31 211 GLY B C 1
ATOM 3663 O O . GLY B 1 211 ? 26.875 14.875 0.864 1 89.31 211 GLY B O 1
ATOM 3664 N N . ASP B 1 212 ? 24.672 15.094 0.705 1 93.62 212 ASP B N 1
ATOM 3665 C CA . ASP B 1 212 ? 24.734 16.547 0.833 1 93.62 212 ASP B CA 1
ATOM 3666 C C . ASP B 1 212 ? 23.688 17.047 1.826 1 93.62 212 ASP B C 1
ATOM 3668 O O . ASP B 1 212 ? 23.109 16.266 2.57 1 93.62 212 ASP B O 1
ATOM 3672 N N . ASP B 1 213 ? 23.562 18.359 1.899 1 95.12 213 ASP B N 1
ATOM 3673 C CA . ASP B 1 213 ? 22.766 18.906 3.002 1 95.12 213 ASP B CA 1
ATOM 3674 C C . ASP B 1 213 ? 21.359 19.281 2.539 1 95.12 213 ASP B C 1
ATOM 3676 O O . ASP B 1 213 ? 20.625 19.953 3.266 1 95.12 213 ASP B O 1
ATOM 3680 N N . ARG B 1 214 ? 21.078 18.953 1.388 1 96.12 214 ARG B N 1
ATOM 3681 C CA . ARG B 1 214 ? 19.812 19.391 0.826 1 96.12 214 ARG B CA 1
ATOM 3682 C C . ARG B 1 214 ? 18.641 18.828 1.627 1 96.12 214 ARG B C 1
ATOM 3684 O O . ARG B 1 214 ? 17.703 19.562 1.963 1 96.12 214 ARG B O 1
ATOM 3691 N N . LEU B 1 215 ? 18.609 17.547 1.99 1 96.19 215 LEU B N 1
ATOM 3692 C CA . LEU B 1 215 ? 17.531 16.969 2.789 1 96.19 215 LEU B CA 1
ATOM 3693 C C . LEU B 1 215 ? 17.422 17.672 4.137 1 96.19 215 LEU B C 1
ATOM 3695 O O . LEU B 1 215 ? 16.328 18.031 4.562 1 96.19 215 LEU B O 1
ATOM 3699 N N . LYS B 1 216 ? 18.516 17.891 4.785 1 96.94 216 LYS B N 1
ATOM 3700 C CA . LYS B 1 216 ? 18.531 18.578 6.074 1 96.94 216 LYS B CA 1
ATOM 3701 C C . LYS B 1 216 ? 17.938 19.969 5.957 1 96.94 216 LYS B C 1
ATOM 3703 O O . LYS B 1 216 ? 17.109 20.375 6.777 1 96.94 216 LYS B O 1
ATOM 3708 N N . ARG B 1 217 ? 18.344 20.703 4.938 1 97.19 217 ARG B N 1
ATOM 3709 C CA . ARG B 1 217 ? 17.828 22.047 4.711 1 97.19 217 ARG B CA 1
ATOM 3710 C C . ARG B 1 217 ? 16.312 22.016 4.488 1 97.19 217 ARG B C 1
ATOM 3712 O O . ARG B 1 217 ? 15.594 22.859 5.027 1 97.19 217 ARG B O 1
ATOM 3719 N N . HIS B 1 218 ? 15.875 21.078 3.742 1 96.75 218 HIS B N 1
ATOM 3720 C CA . HIS B 1 218 ? 14.438 20.938 3.502 1 96.75 218 HIS B CA 1
ATOM 3721 C C . HIS B 1 218 ? 13.68 20.719 4.805 1 96.75 218 HIS B C 1
ATOM 3723 O O . HIS B 1 218 ? 12.695 21.406 5.074 1 96.75 218 HIS B O 1
ATOM 3729 N N . LEU B 1 219 ? 14.18 19.766 5.59 1 97.31 219 LEU B N 1
ATOM 3730 C CA . LEU B 1 219 ? 13.477 19.406 6.816 1 97.31 219 LEU B CA 1
ATOM 3731 C C . LEU B 1 219 ? 13.406 20.578 7.781 1 97.31 219 LEU B C 1
ATOM 3733 O O . LEU B 1 219 ? 12.336 20.891 8.32 1 97.31 219 LEU B O 1
ATOM 3737 N N . LEU B 1 220 ? 14.453 21.297 7.879 1 97.5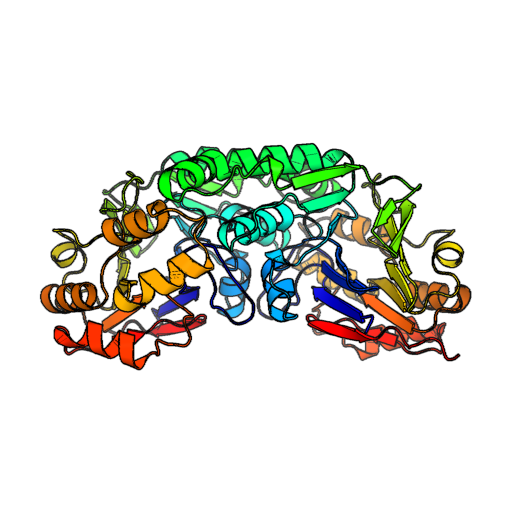6 220 LEU B N 1
ATOM 3738 C CA . LEU B 1 220 ? 14.531 22.391 8.852 1 97.56 220 LEU B CA 1
ATOM 3739 C C . LEU B 1 220 ? 13.711 23.594 8.398 1 97.56 220 LEU B C 1
ATOM 3741 O O . LEU B 1 220 ? 13.156 24.312 9.227 1 97.56 220 LEU B O 1
ATOM 3745 N N . ARG B 1 221 ? 13.547 23.719 7.148 1 96.94 221 ARG B N 1
ATOM 3746 C CA . ARG B 1 221 ? 12.875 24.906 6.637 1 96.94 221 ARG B CA 1
ATOM 3747 C C . ARG B 1 221 ? 11.375 24.656 6.48 1 96.94 221 ARG B C 1
ATOM 3749 O O . ARG B 1 221 ? 10.594 25.609 6.402 1 96.94 221 ARG B O 1
ATOM 3756 N N . SER B 1 222 ? 10.977 23.391 6.484 1 98 222 SER B N 1
ATOM 3757 C CA . SER B 1 222 ? 9.625 23.125 6.004 1 98 222 SER B CA 1
ATOM 3758 C C . SER B 1 222 ? 8.789 22.406 7.062 1 98 222 SER B C 1
ATOM 3760 O O . SER B 1 222 ? 7.633 22.062 6.82 1 98 222 SER B O 1
ATOM 3762 N N . HIS B 1 223 ? 9.359 22.125 8.242 1 98.56 223 HIS B N 1
ATOM 3763 C CA . HIS B 1 223 ? 8.641 21.344 9.242 1 98.56 223 HIS B CA 1
ATOM 3764 C C . HIS B 1 223 ? 8.727 22.016 10.617 1 98.56 223 HIS B C 1
ATOM 3766 O O . HIS B 1 223 ? 9.633 22.797 10.867 1 98.56 223 HIS B O 1
ATOM 3772 N N . THR B 1 224 ? 7.852 21.75 11.453 1 98.75 224 THR B N 1
ATOM 3773 C CA . THR B 1 224 ? 7.66 22.438 12.727 1 98.75 224 THR B CA 1
ATOM 3774 C C . THR B 1 224 ? 8.32 21.672 13.867 1 98.75 224 THR B C 1
ATOM 3776 O O . THR B 1 224 ? 8.031 20.5 14.078 1 98.75 224 THR B O 1
ATOM 3779 N N . PRO B 1 225 ? 9.219 22.312 14.641 1 98.69 225 PRO B N 1
ATOM 3780 C CA . PRO B 1 225 ? 9.703 21.656 15.859 1 98.69 225 PRO B CA 1
ATOM 3781 C C . PRO B 1 225 ? 8.578 21.328 16.844 1 98.69 225 PRO B C 1
ATOM 3783 O O . PRO B 1 225 ? 7.633 22.109 16.984 1 98.69 225 PRO B O 1
ATOM 3786 N N . ALA B 1 226 ? 8.719 20.219 17.562 1 98.62 226 ALA B N 1
ATOM 3787 C CA . ALA B 1 226 ? 7.691 19.734 18.484 1 98.62 226 ALA B CA 1
ATOM 3788 C C . ALA B 1 226 ? 7.371 20.781 19.547 1 98.62 226 ALA B C 1
ATOM 3790 O O . ALA B 1 226 ? 6.215 20.938 19.938 1 98.62 226 ALA B O 1
ATOM 3791 N N . GLU B 1 227 ? 8.359 21.5 20 1 98.44 227 GLU B N 1
ATOM 3792 C CA . GLU B 1 227 ? 8.156 22.562 20.969 1 98.44 227 GLU B CA 1
ATOM 3793 C C . GLU B 1 227 ? 7.211 23.625 20.438 1 98.44 227 GLU B C 1
ATOM 3795 O O . GLU B 1 227 ? 6.355 24.141 21.172 1 98.44 227 GLU B O 1
ATOM 3800 N N . GLU B 1 228 ? 7.395 23.984 19.188 1 98.44 228 GLU B N 1
ATOM 3801 C CA . GLU B 1 228 ? 6.547 25 18.562 1 98.44 228 GLU B CA 1
ATOM 3802 C C . GLU B 1 228 ? 5.113 24.5 18.422 1 98.44 228 GLU B C 1
ATOM 3804 O O . GLU B 1 228 ? 4.164 25.281 18.516 1 98.44 228 GLU B O 1
ATOM 3809 N N . ALA B 1 229 ? 4.898 23.203 18.125 1 98.69 229 ALA B N 1
ATOM 3810 C CA . ALA B 1 229 ? 3.559 22.625 18.094 1 98.69 229 ALA B CA 1
ATOM 3811 C C . ALA B 1 229 ? 2.852 22.812 19.438 1 98.69 229 ALA B C 1
ATOM 3813 O O . ALA B 1 229 ? 1.659 23.125 19.484 1 98.69 229 ALA B O 1
ATOM 3814 N N . GLY B 1 230 ? 3.6 22.594 20.516 1 98.56 230 GLY B N 1
ATOM 3815 C CA . GLY B 1 230 ? 3.061 22.844 21.844 1 98.56 230 GLY B CA 1
ATOM 3816 C C . GLY B 1 230 ? 2.666 24.297 22.062 1 98.56 230 GLY B C 1
ATOM 3817 O O . GLY B 1 230 ? 1.609 24.578 22.641 1 98.56 230 GLY B O 1
ATOM 3818 N N . ARG B 1 231 ? 3.566 25.203 21.641 1 98.44 231 ARG B N 1
ATOM 3819 C CA . ARG B 1 231 ? 3.277 26.625 21.766 1 98.44 231 ARG B CA 1
ATOM 3820 C C . ARG B 1 231 ? 1.996 27 21.031 1 98.44 231 ARG B C 1
ATOM 3822 O O . ARG B 1 231 ? 1.159 27.734 21.547 1 98.44 231 ARG B O 1
ATOM 3829 N N . ILE B 1 232 ? 1.842 26.469 19.828 1 98.56 232 ILE B N 1
ATOM 3830 C CA . ILE B 1 232 ? 0.664 26.734 19.016 1 98.56 232 ILE B CA 1
ATOM 3831 C C . ILE B 1 232 ? -0.582 26.188 19.703 1 98.56 232 ILE B C 1
ATOM 3833 O O . ILE B 1 232 ? -1.608 26.875 19.781 1 98.56 232 ILE B O 1
ATOM 3837 N N . ALA B 1 233 ? -0.491 24.969 20.234 1 98.5 233 ALA B N 1
ATOM 3838 C CA . ALA B 1 233 ? -1.611 24.359 20.922 1 98.5 233 ALA B CA 1
ATOM 3839 C C . ALA B 1 233 ? -2.057 25.203 22.109 1 98.5 233 ALA B C 1
ATOM 3841 O O . ALA B 1 233 ? -3.254 25.438 22.297 1 98.5 233 ALA B O 1
ATOM 3842 N N . ALA B 1 234 ? -1.079 25.656 22.859 1 98.38 234 ALA B N 1
ATOM 3843 C CA . ALA B 1 234 ? -1.368 26.484 24.031 1 98.38 234 ALA B CA 1
ATOM 3844 C C . ALA B 1 234 ? -2.035 27.797 23.625 1 98.38 234 ALA B C 1
ATOM 3846 O O . ALA B 1 234 ? -3.064 28.188 24.188 1 98.38 234 ALA B O 1
ATOM 3847 N N . ALA B 1 235 ? -1.404 28.469 22.672 1 98.25 235 ALA B N 1
ATOM 3848 C CA . ALA B 1 235 ? -1.898 29.766 22.203 1 98.25 235 ALA B CA 1
ATOM 3849 C C . ALA B 1 235 ? -3.293 29.625 21.594 1 98.25 235 ALA B C 1
ATOM 3851 O O . ALA B 1 235 ? -4.117 30.547 21.719 1 98.25 235 ALA B O 1
ATOM 3852 N N . ALA B 1 236 ? -3.6 28.516 20.906 1 98.25 236 ALA B N 1
ATOM 3853 C CA . ALA B 1 236 ? -4.883 28.281 20.25 1 98.25 236 ALA B CA 1
ATOM 3854 C C . ALA B 1 236 ? -5.945 27.859 21.266 1 98.25 236 ALA B C 1
ATOM 3856 O O . ALA B 1 236 ? -7.145 27.906 20.969 1 98.25 236 ALA B O 1
ATOM 3857 N N . GLY B 1 237 ? -5.5 27.438 22.438 1 98.06 237 GLY B N 1
ATOM 3858 C CA . GLY B 1 237 ? -6.438 26.953 23.438 1 98.06 237 GLY B CA 1
ATOM 3859 C C . GLY B 1 237 ? -7.16 25.688 23.031 1 98.06 237 GLY B C 1
ATOM 3860 O O . GLY B 1 237 ? -8.367 25.562 23.219 1 98.06 237 GLY B O 1
ATOM 3861 N N . VAL B 1 238 ? -6.48 24.75 22.406 1 98.25 238 VAL B N 1
ATOM 3862 C CA . VAL B 1 238 ? -7.102 23.5 21.984 1 98.25 238 VAL B CA 1
ATOM 3863 C C . VAL B 1 238 ? -7.293 22.594 23.203 1 98.25 238 VAL B C 1
ATOM 3865 O O . VAL B 1 238 ? -6.637 22.781 24.234 1 98.25 238 VAL B O 1
ATOM 3868 N N . GLN B 1 239 ? -8.18 21.656 23.031 1 97.88 239 GLN B N 1
ATOM 3869 C CA . GLN B 1 239 ? -8.445 20.75 24.156 1 97.88 239 GLN B CA 1
ATOM 3870 C C . GLN B 1 239 ? -7.375 19.672 24.234 1 97.88 239 GLN B C 1
ATOM 3872 O O . GLN B 1 239 ? -7.039 19.219 25.344 1 97.88 239 GLN B O 1
ATOM 3877 N N . ALA B 1 240 ? -6.914 19.188 23.125 1 98.44 240 ALA B N 1
ATOM 3878 C CA . ALA B 1 240 ? -5.867 18.172 23.078 1 98.44 240 ALA B CA 1
ATOM 3879 C C . ALA B 1 240 ? -4.957 18.375 21.859 1 98.44 240 ALA B C 1
ATOM 3881 O O . ALA B 1 240 ? -5.367 18.984 20.859 1 98.44 240 ALA B O 1
ATOM 3882 N N . LEU B 1 241 ? -3.709 17.953 22.016 1 98.75 241 LEU B N 1
ATOM 3883 C CA . LEU B 1 241 ? -2.709 17.984 20.953 1 98.75 241 LEU B CA 1
ATOM 3884 C C . LEU B 1 241 ? -2.25 16.578 20.578 1 98.75 241 LEU B C 1
ATOM 3886 O O . LEU B 1 241 ? -1.89 15.789 21.453 1 98.75 241 LEU B O 1
ATOM 3890 N N . ALA B 1 242 ? -2.355 16.219 19.359 1 98.88 242 ALA B N 1
ATOM 3891 C CA . ALA B 1 242 ? -1.753 14.992 18.844 1 98.88 242 ALA B CA 1
ATOM 3892 C C . ALA B 1 242 ? -0.596 15.305 17.891 1 98.88 242 ALA B C 1
ATOM 3894 O O . ALA B 1 242 ? -0.767 16.031 16.922 1 98.88 242 ALA B O 1
ATOM 3895 N N . LEU B 1 243 ? 0.563 14.797 18.266 1 98.81 243 LEU B N 1
ATOM 3896 C CA . LEU B 1 243 ? 1.699 14.906 17.344 1 98.81 243 LEU B CA 1
ATOM 3897 C C . LEU B 1 243 ? 1.642 13.828 16.266 1 98.81 243 LEU B C 1
ATOM 3899 O O . LEU B 1 243 ? 1.418 12.656 16.578 1 98.81 243 LEU B O 1
ATOM 3903 N N . HIS B 1 244 ? 1.833 14.258 15.062 1 98.31 244 HIS B N 1
ATOM 3904 C CA . HIS B 1 244 ? 1.688 13.43 13.867 1 98.31 244 HIS B CA 1
ATOM 3905 C C . HIS B 1 244 ? 2.75 13.773 12.828 1 98.31 244 HIS B C 1
ATOM 3907 O O . HIS B 1 244 ? 3.539 14.703 13.023 1 98.31 244 HIS B O 1
ATOM 3913 N N . HIS B 1 245 ? 2.865 12.961 11.688 1 98.75 245 HIS B N 1
ATOM 3914 C CA . HIS B 1 245 ? 3.916 13.227 10.711 1 98.75 245 HIS B CA 1
ATOM 3915 C C . HIS B 1 245 ? 5.254 13.477 11.398 1 98.75 245 HIS B C 1
ATOM 3917 O O . HIS B 1 245 ? 5.883 14.516 11.188 1 98.75 245 HIS B O 1
ATOM 3923 N N . LEU B 1 246 ? 5.719 12.57 12.18 1 98.69 246 LEU B N 1
ATOM 3924 C CA . LEU B 1 246 ? 6.855 12.719 13.078 1 98.69 246 LEU B CA 1
ATOM 3925 C C . LEU B 1 246 ? 8.172 12.578 12.32 1 98.69 246 LEU B C 1
ATOM 3927 O O . LEU B 1 246 ? 8.383 11.602 11.602 1 98.69 246 LEU B O 1
ATOM 3931 N N . VAL B 1 247 ? 9.055 13.531 12.523 1 97.94 247 VAL B N 1
ATOM 3932 C CA . VAL B 1 247 ? 10.367 13.516 11.891 1 97.94 247 VAL B CA 1
ATOM 3933 C C . VAL B 1 247 ? 11.453 13.742 12.945 1 97.94 247 VAL B C 1
ATOM 3935 O O . VAL B 1 247 ? 11.539 14.82 13.531 1 97.94 247 VAL B O 1
ATOM 3938 N N . PRO B 1 248 ? 12.305 12.883 13.328 1 96.69 248 PRO B N 1
ATOM 3939 C CA . PRO B 1 248 ? 12.211 11.5 12.844 1 96.69 248 PRO B CA 1
ATOM 3940 C C . PRO B 1 248 ? 11.172 10.68 13.594 1 96.69 248 PRO B C 1
ATOM 3942 O O . PRO B 1 248 ? 10.836 11 14.734 1 96.69 248 PRO B O 1
ATOM 3945 N N . CYS B 1 249 ? 10.523 9.641 13.055 1 91.75 249 CYS B N 1
ATOM 3946 C CA . CYS B 1 249 ? 9.5 8.828 13.695 1 91.75 249 CYS B CA 1
ATOM 3947 C C . CYS B 1 249 ? 10.102 7.566 14.305 1 91.75 249 CYS B C 1
ATOM 3949 O O . CYS B 1 249 ? 9.609 7.062 15.312 1 91.75 249 CYS B O 1
ATOM 3951 N N . ASP B 1 250 ? 11.133 6.938 13.852 1 86.81 250 ASP B N 1
ATOM 3952 C CA . ASP B 1 250 ? 11.617 5.629 14.289 1 86.81 250 ASP B CA 1
ATOM 3953 C C . ASP B 1 250 ? 13.125 5.652 14.516 1 86.81 250 ASP B C 1
ATOM 3955 O O . ASP B 1 250 ? 13.836 4.727 14.117 1 86.81 250 ASP B O 1
ATOM 3959 N N . ASP B 1 251 ? 13.508 6.648 15.078 1 92.06 251 ASP B N 1
ATOM 3960 C CA . ASP B 1 251 ? 14.898 6.719 15.531 1 92.06 251 ASP B CA 1
ATOM 3961 C C . ASP B 1 251 ? 15.039 6.125 16.938 1 92.06 251 ASP B C 1
ATOM 3963 O O . ASP B 1 251 ? 14.414 6.598 17.875 1 92.06 251 ASP B O 1
ATOM 3967 N N . PRO B 1 252 ? 15.828 5.109 17.062 1 90.25 252 PRO B N 1
ATOM 3968 C CA . PRO B 1 252 ? 15.938 4.414 18.359 1 90.25 252 PRO B CA 1
ATOM 3969 C C . PRO B 1 252 ? 16.453 5.32 19.469 1 90.25 252 PRO B C 1
ATOM 3971 O O . PRO B 1 252 ? 16.281 5 20.656 1 90.25 252 PRO B O 1
ATOM 3974 N N . ASP B 1 253 ? 17.016 6.414 19.156 1 94.38 253 ASP B N 1
ATOM 3975 C CA . ASP B 1 253 ? 17.578 7.312 20.172 1 94.38 253 ASP B CA 1
ATOM 3976 C C . ASP B 1 253 ? 16.5 8.242 20.734 1 94.38 253 ASP B C 1
ATOM 3978 O O . ASP B 1 253 ? 16.75 8.953 21.703 1 94.38 253 ASP B O 1
ATOM 3982 N N . PHE B 1 254 ? 15.344 8.273 20.125 1 95.75 254 PHE B N 1
ATOM 3983 C CA . PHE B 1 254 ? 14.25 9.125 20.578 1 95.75 254 PHE B CA 1
ATOM 3984 C C . PHE B 1 254 ? 13.023 8.297 20.922 1 95.75 254 PHE B C 1
ATOM 3986 O O . PHE B 1 254 ? 12.609 7.438 20.141 1 95.75 254 PHE B O 1
ATOM 3993 N N . THR B 1 255 ? 12.5 8.555 22.062 1 94.81 255 THR B N 1
ATOM 3994 C CA . THR B 1 255 ? 11.32 7.848 22.547 1 94.81 255 THR B CA 1
ATOM 3995 C C . THR B 1 255 ? 10.125 8.789 22.641 1 94.81 255 THR B C 1
ATOM 3997 O O . THR B 1 255 ? 10.25 9.984 22.344 1 94.81 255 THR B O 1
ATOM 4000 N N . GLU B 1 256 ? 9.023 8.219 22.969 1 96.5 256 GLU B N 1
ATOM 4001 C CA . GLU B 1 256 ? 7.824 9.023 23.188 1 96.5 256 GLU B CA 1
ATOM 4002 C C . GLU B 1 256 ? 8.086 10.133 24.203 1 96.5 256 GLU B C 1
ATOM 4004 O O . GLU B 1 256 ? 7.531 11.227 24.094 1 96.5 256 GLU B O 1
ATOM 4009 N N . ALA B 1 257 ? 8.906 9.844 25.188 1 97.06 257 ALA B N 1
ATOM 4010 C CA . ALA B 1 257 ? 9.203 10.812 26.234 1 97.06 257 ALA B CA 1
ATOM 4011 C C . ALA B 1 257 ? 9.859 12.062 25.656 1 97.06 257 ALA B C 1
ATOM 4013 O O . ALA B 1 257 ? 9.633 13.172 26.141 1 97.06 257 ALA B O 1
ATOM 4014 N N . ASP B 1 258 ? 10.688 11.883 24.641 1 98.12 258 ASP B N 1
ATOM 4015 C CA . ASP B 1 258 ? 11.352 13.016 24.016 1 98.12 258 ASP B CA 1
ATOM 4016 C C . ASP B 1 258 ? 10.336 13.93 23.328 1 98.12 258 ASP B C 1
ATOM 4018 O O . ASP B 1 258 ? 10.422 15.156 23.438 1 98.12 258 ASP B O 1
ATOM 4022 N N . TRP B 1 259 ? 9.375 13.359 22.672 1 98.12 259 TRP B N 1
ATOM 4023 C CA . TRP B 1 259 ? 8.32 14.117 22 1 98.12 259 TRP B CA 1
ATOM 4024 C C . TRP B 1 259 ? 7.457 14.867 23 1 98.12 259 TRP B C 1
ATOM 4026 O O . TRP B 1 259 ? 7.203 16.062 22.844 1 98.12 259 TRP B O 1
ATOM 4036 N N . ARG B 1 260 ? 7.039 14.172 23.984 1 97.88 260 ARG B N 1
ATOM 4037 C CA . ARG B 1 260 ? 6.191 14.758 25.016 1 97.88 260 ARG B CA 1
ATOM 4038 C C . ARG B 1 260 ? 6.898 15.914 25.734 1 97.88 260 ARG B C 1
ATOM 4040 O O . ARG B 1 260 ? 6.289 16.938 26.016 1 97.88 260 ARG B O 1
ATOM 4047 N N . ARG B 1 261 ? 8.156 15.625 26.031 1 98.06 261 ARG B N 1
ATOM 4048 C CA . ARG B 1 261 ? 8.938 16.656 26.719 1 98.06 261 ARG B CA 1
ATOM 4049 C C . ARG B 1 261 ? 8.93 17.953 25.922 1 98.06 261 ARG B C 1
ATOM 4051 O O . ARG B 1 261 ? 8.711 19.031 26.484 1 98.06 261 ARG B O 1
ATOM 4058 N N . GLU B 1 262 ? 9.172 17.875 24.641 1 98.31 262 GLU B N 1
ATOM 4059 C CA . GLU B 1 262 ? 9.219 19.078 23.797 1 98.31 262 GLU B CA 1
ATOM 4060 C C . GLU B 1 262 ? 7.848 19.734 23.703 1 98.31 262 GLU B C 1
ATOM 4062 O O . GLU B 1 262 ? 7.727 20.953 23.828 1 98.31 262 GLU B O 1
ATOM 4067 N N . ALA B 1 263 ? 6.777 18.984 23.484 1 98 263 ALA B N 1
ATOM 4068 C CA . ALA B 1 263 ? 5.438 19.531 23.266 1 98 263 ALA B CA 1
ATOM 4069 C C . ALA B 1 263 ? 4.879 20.141 24.547 1 98 263 ALA B C 1
ATOM 4071 O O . ALA B 1 263 ? 4.117 21.109 24.484 1 98 263 ALA B O 1
ATOM 4072 N N . THR B 1 264 ? 5.281 19.641 25.719 1 98.12 264 THR B N 1
ATOM 4073 C CA . THR B 1 264 ? 4.672 20.047 26.984 1 98.12 264 THR B CA 1
ATOM 4074 C C . THR B 1 264 ? 5.434 21.219 27.594 1 98.12 264 THR B C 1
ATOM 4076 O O . THR B 1 264 ? 5.078 21.703 28.672 1 98.12 264 THR B O 1
ATOM 4079 N N . ARG B 1 265 ? 6.43 21.641 27 1 97.94 265 ARG B N 1
ATOM 4080 C CA . ARG B 1 265 ? 7.117 22.828 27.469 1 97.94 265 ARG B CA 1
ATOM 4081 C C . ARG B 1 265 ? 6.164 24.016 27.531 1 97.94 265 ARG B C 1
ATOM 4083 O O . ARG B 1 265 ? 6.301 24.891 28.406 1 97.94 265 ARG B O 1
ATOM 4090 N N . HIS B 1 266 ? 5.203 24.016 26.578 1 97.38 266 HIS B N 1
ATOM 4091 C CA . HIS B 1 266 ? 4.348 25.188 26.484 1 97.38 266 HIS B CA 1
ATOM 4092 C C . HIS B 1 266 ? 2.873 24.812 26.562 1 97.38 266 HIS B C 1
ATOM 4094 O O . HIS B 1 266 ? 2.012 25.688 26.719 1 97.38 266 HIS B O 1
ATOM 4100 N N . PHE B 1 267 ? 2.604 23.609 26.422 1 98.31 267 PHE B N 1
ATOM 4101 C CA . PHE B 1 267 ? 1.215 23.172 26.422 1 98.31 267 PHE B CA 1
ATOM 4102 C C . PHE B 1 267 ? 0.933 22.281 27.641 1 98.31 267 PHE B C 1
ATOM 4104 O O . PHE B 1 267 ? 1.584 21.25 27.812 1 98.31 267 PHE B O 1
ATOM 4111 N N . ALA B 1 268 ? -0.092 22.594 28.406 1 98 268 ALA B N 1
ATOM 4112 C CA . ALA B 1 268 ? -0.371 21.891 29.656 1 98 268 ALA B CA 1
ATOM 4113 C C . ALA B 1 268 ? -1.497 20.891 29.484 1 98 268 ALA B C 1
ATOM 4115 O O . ALA B 1 268 ? -1.803 20.125 30.391 1 98 268 ALA B O 1
ATOM 4116 N N . GLY B 1 269 ? -2.203 20.906 28.344 1 97.81 269 GLY B N 1
ATOM 4117 C CA . GLY B 1 269 ? -3.285 19.969 28.094 1 97.81 269 GLY B CA 1
ATOM 4118 C C . GLY B 1 269 ? -2.797 18.594 27.688 1 97.81 269 GLY B C 1
ATOM 4119 O O . GLY B 1 269 ? -1.596 18.312 27.734 1 97.81 269 GLY B O 1
ATOM 4120 N N . PRO B 1 270 ? -3.717 17.672 27.406 1 98.19 270 PRO B N 1
ATOM 4121 C CA . PRO B 1 270 ? -3.363 16.312 26.969 1 98.19 270 PRO B CA 1
ATOM 4122 C C . PRO B 1 270 ? -2.564 16.297 25.672 1 98.19 270 PRO B C 1
ATOM 4124 O O . PRO B 1 270 ? -2.951 16.953 24.688 1 98.19 270 PRO B O 1
ATOM 4127 N N . VAL B 1 271 ? -1.414 15.539 25.656 1 98.62 271 VAL B N 1
ATOM 4128 C CA . VAL B 1 271 ? -0.576 15.367 24.469 1 98.62 271 VAL B CA 1
ATOM 4129 C C . VAL B 1 271 ? -0.534 13.891 24.094 1 98.62 271 VAL B C 1
ATOM 4131 O O . VAL B 1 271 ? -0.237 13.031 24.922 1 98.62 271 VAL B O 1
ATOM 4134 N N . HIS B 1 272 ? -0.865 13.609 22.875 1 98.69 272 HIS B N 1
ATOM 4135 C CA . HIS B 1 272 ? -0.753 12.273 22.312 1 98.69 272 HIS B CA 1
ATOM 4136 C C . HIS B 1 272 ? 0.361 12.211 21.266 1 98.69 272 HIS B C 1
ATOM 4138 O O . HIS B 1 272 ? 0.34 12.953 20.281 1 98.69 272 HIS B O 1
ATOM 4144 N N . VAL B 1 273 ? 1.328 11.391 21.469 1 98.62 273 VAL B N 1
ATOM 4145 C CA . VAL B 1 273 ? 2.32 11.109 20.438 1 98.62 273 VAL B CA 1
ATOM 4146 C C . VAL B 1 273 ? 1.8 10.031 19.5 1 98.62 273 VAL B C 1
ATOM 4148 O O . VAL B 1 273 ? 1.654 8.867 19.906 1 98.62 273 VAL B O 1
ATOM 4151 N N . GLY B 1 274 ? 1.586 10.391 18.312 1 98.44 274 GLY B N 1
ATOM 4152 C CA . GLY B 1 274 ? 0.881 9.539 17.359 1 98.44 274 GLY B CA 1
ATOM 4153 C C . GLY B 1 274 ? 1.571 8.211 17.125 1 98.44 274 GLY B C 1
ATOM 4154 O O . GLY B 1 274 ? 2.797 8.156 17 1 98.44 274 GLY B O 1
ATOM 4155 N N . THR B 1 275 ? 0.812 7.191 17.094 1 98.25 275 THR B N 1
ATOM 4156 C CA . THR B 1 275 ? 1.204 5.871 16.625 1 98.25 275 THR B CA 1
ATOM 4157 C C . THR B 1 275 ? 0.195 5.336 15.609 1 98.25 275 THR B C 1
ATOM 4159 O O . THR B 1 275 ? -0.967 5.746 15.609 1 98.25 275 THR B O 1
ATOM 4162 N N . ASP B 1 276 ? 0.682 4.484 14.75 1 98.62 276 ASP B N 1
ATOM 4163 C CA . ASP B 1 276 ? -0.218 3.975 13.719 1 98.62 276 ASP B CA 1
ATOM 4164 C C . ASP B 1 276 ? -1.42 3.266 14.344 1 98.62 276 ASP B C 1
ATOM 4166 O O . ASP B 1 276 ? -1.259 2.393 15.195 1 98.62 276 ASP B O 1
ATOM 4170 N N . GLY B 1 277 ? -2.586 3.693 13.914 1 98.69 277 GLY B N 1
ATOM 4171 C CA . GLY B 1 277 ? -3.814 3.062 14.375 1 98.69 277 GLY B CA 1
ATOM 4172 C C . GLY B 1 277 ? -4.402 3.723 15.602 1 98.69 277 GLY B C 1
ATOM 4173 O O . GLY B 1 277 ? -5.492 3.355 16.047 1 98.69 277 GLY B O 1
ATOM 4174 N N . MET B 1 278 ? -3.752 4.688 16.172 1 98.62 278 MET B N 1
ATOM 4175 C CA . MET B 1 278 ? -4.246 5.395 17.344 1 98.62 278 MET B CA 1
ATOM 4176 C C . MET B 1 278 ? -5.559 6.109 17.047 1 98.62 278 MET B C 1
ATOM 4178 O O . MET B 1 278 ? -5.648 6.859 16.062 1 98.62 278 MET B O 1
ATOM 4182 N N . THR B 1 279 ? -6.543 5.84 17.859 1 98.62 279 THR B N 1
ATOM 4183 C CA . THR B 1 279 ? -7.832 6.504 17.734 1 98.62 279 THR B CA 1
ATOM 4184 C C . THR B 1 279 ? -8.055 7.496 18.875 1 98.62 279 THR B C 1
ATOM 4186 O O . THR B 1 279 ? -7.859 7.16 20.031 1 98.62 279 THR B O 1
ATOM 4189 N N . LEU B 1 280 ? -8.422 8.703 18.531 1 98.12 280 LEU B N 1
ATOM 4190 C CA . LEU B 1 280 ? -8.656 9.789 19.469 1 98.12 280 LEU B CA 1
ATOM 4191 C C . LEU B 1 280 ? -10.109 10.258 19.406 1 98.12 280 LEU B C 1
ATOM 4193 O O . LEU B 1 280 ? -10.562 10.758 18.375 1 98.12 280 LEU B O 1
ATOM 4197 N N . ASP B 1 281 ? -10.805 10.18 20.531 1 96.25 281 ASP B N 1
ATOM 4198 C CA . ASP B 1 281 ? -12.195 10.617 20.594 1 96.25 281 ASP B CA 1
ATOM 4199 C C . ASP B 1 281 ? -12.281 12.141 20.719 1 96.25 281 ASP B C 1
ATOM 4201 O O . ASP B 1 281 ? -11.461 12.766 21.391 1 96.25 281 ASP B O 1
ATOM 4205 N N . LEU B 1 282 ? -13.211 12.711 19.984 1 93.75 282 LEU B N 1
ATOM 4206 C CA . LEU B 1 282 ? -13.469 14.141 20.109 1 93.75 282 LEU B CA 1
ATOM 4207 C C . LEU B 1 282 ? -14.508 14.414 21.188 1 93.75 282 LEU B C 1
ATOM 4209 O O . LEU B 1 282 ? -15.461 13.648 21.344 1 93.75 282 LEU B O 1
ATOM 4213 N N . ALA B 1 283 ? -14.023 14.664 22.469 1 68.19 283 ALA B N 1
ATOM 4214 C CA . ALA B 1 283 ? -14.828 14.883 23.672 1 68.19 283 ALA B CA 1
ATOM 4215 C C . ALA B 1 283 ? -16.203 15.445 23.312 1 68.19 283 ALA B C 1
ATOM 4217 O O . ALA B 1 283 ? -16.344 16.188 22.328 1 68.19 283 ALA B O 1
ATOM 4218 N N . GLU B 1 284 ? -17.312 14.758 23.625 1 54.78 284 GLU B N 1
ATOM 4219 C CA . GLU B 1 284 ? -18.656 15.352 23.641 1 54.78 284 GLU B CA 1
ATOM 4220 C C . GLU B 1 284 ? -18.656 16.672 24.391 1 54.78 284 GLU B C 1
ATOM 4222 O O . GLU B 1 284 ? -17.984 16.812 25.422 1 54.78 284 GLU B O 1
ATOM 4227 N N . GLY B 1 285 ? -18.547 17.797 23.766 1 43.66 285 GLY B N 1
ATOM 4228 C CA . GLY B 1 285 ? -18.844 19.031 24.469 1 43.66 285 GLY B CA 1
ATOM 4229 C C . GLY B 1 285 ? -19.688 18.828 25.719 1 43.66 285 GLY B C 1
ATOM 4230 O O . GLY B 1 285 ? -20.594 18 25.734 1 43.66 285 GLY B O 1
ATOM 4231 N N . GLY B 1 286 ? -19.047 18.922 26.938 1 34.59 286 GLY B N 1
ATOM 4232 C CA . GLY B 1 286 ? -19.906 19.109 28.094 1 34.59 286 GLY B CA 1
ATOM 4233 C C . GLY B 1 286 ? -21.062 20.047 27.844 1 34.59 286 GLY B C 1
ATOM 4234 O O . GLY B 1 286 ? -20.859 21.219 27.5 1 34.59 286 GLY B O 1
ATOM 4235 N N . SER B 1 287 ? -22.156 19.719 27.219 1 27.64 287 SER B N 1
ATOM 4236 C CA . SER B 1 287 ? -23.266 20.531 27.734 1 27.64 287 SER B CA 1
ATOM 4237 C C . SER B 1 287 ? -23.297 20.516 29.25 1 27.64 287 SER B C 1
ATOM 4239 O O . SER B 1 287 ? -22.984 19.5 29.875 1 27.64 287 SER B O 1
#

Radius of gyration: 24.0 Å; Cα contacts (8 Å, |Δi|>4): 1484; chains: 2; bounding box: 51×70×52 Å

Foldseek 3Di:
DWKKWFAFFAADQDDDVPFTHFGKMWTQAPNAIEIEFDAPRNLVSCVVLVHQLLRHQAYEFQFPHRSRHVCVLVNLVVSQVVPNQAAHEYEFAPCVVVVLVVSCVVCVPPQVCCCPVVVGPRRSRNYPYDYADQCFDDDVQKTKGWDFAAQPPTRRGIKIWIDGPFFIEIEPTWFEDDPCLLVVCAAGQEYEYEAEDLVCLVVVCVVPNDPDCPSVVNPNRTHYHLLSQLQSCLSSVYQEYEYGNYVRRDDPVDDPCNSCVSNCVRHPHYYHYDGRGDMGDRPGPPD/DWKKWFQFFAADQDDDVPFTHFTKMWTQAPNAIEIEFDAPRNLVSCVVLVHQLLRHQAYEFQFPHRSRHVCVLVNLVVSQVVPNQAAHEYEFAPCVVVVLVVSCVVCVPPQVCCCPVVVGPRRSRNYNYDYADQCFDDDVQKTKGWDFAAQPPTRRGIKIWIDGPFFIEIEPTWFEDDPCLLVVCAAGQEYAYEAEDLVCLVVVCVVPNDPDCPSVVNPNRTHYHLLSQLQSCLSSVYQEYEYGNYVRRDDPVDDPVNSCVSNCVRHPHYYHYDDRGDMGDRPRPPD